Protein 7YCS (pdb70)

Secondary structure (DSSP, 8-state):
--EEEE-HHHHHHHHHHHHHHHHHH-HHHHHHHHHHHHHHHHHHHH-GGGPEE-TTTSTT-EEEEETTEEEEEEE-SSEEEEEEEEEGGG-----/--TT-------EEE--HHHHHHHHHHHHHTTSSSSHHHHHHHHHHHHHHHHGGGHHHHHHHHHHHHHTT---EE--HHHHHHHHHHTS----/--EEEE-HHHHHHHHHHHHHHHHHH-HHHHHHHHHHHHHHHHHHHH-GGGPEE-TTTSTT-EEEEETTEEEEEEE-SSEEEEEEEEEGGG-----/--EEE--HHHHHHHHHHHHHTTSSSSHHHHHHHHHHHHHHHHGGGHHHHHHHHHHHHHTT---EE--HHHHHHHHHHS--

Organism: NCBI:txid43658

Foldseek 3Di:
DFDFAEDPQQVVQLVVQLVVCCVPPNNVRSVVQVVQVVVVQVVQFVDVVQWDQPVVVPNQWTWDDTDQWIFIWHDDPRGIYTYHIGGCVPDDDDD/DDDDDDPDDVVVVVLVVCCVVVVDVDSVRVVVVVVVVVCVVCVVPVVVVVVVVVVCVVVVDDDDDDDVVVVVVVVVVVPD/DDPPDDDPDDDDDDDPDDVVVVVLVVCCVVVVDVDSVRVVVVVVVVVCVVCVVPPVVVVVVVVVCVVPVDDDDDDDPVVVVVVVCVVDHDDD/DFDFAEDPQQVVQLVVQLVVCCVVPNDVRSVVLVVQVVVVSVVQQVDVVQWDQPVVVPNQWTWDDDDQWIFIWHADPRGIYTYHIGGCVPDDDDD

Nearest PDB structures (foldseek):
  7ycu-assembly1_C-2  TM=1.010E+00  e=1.819E-18  Pseudoalteromonas rubra
  8c24-assembly1_B  TM=9.411E-01  e=1.719E-09  Mycobacterium tuberculosis H37Rv
  3kxe-assembly1_B  TM=9.481E-01  e=9.619E-09  Caulobacter vibrioides NA1000
  7r5a-assembly1_A-2  TM=9.345E-01  e=2.130E-08  Vibrio cholerae O1 biovar El Tor str. N16961
  6x0a-assembly17_Q  TM=8.835E-01  e=2.509E-06  Mesorhizobium opportunistum WSM2075

Sequence (362 aa):
ANTLVLKPRAEQDLERIFEYSYTEFGWQQAQQYISDLDQTFQTLAASTDLAINYDHVRPGLKAFPVGAHIVFFRATDTGIEVIRVLHQSMDYPRHRTMTVDTGEELRAFVEGLVESGDYKTNSEVIRDGLRLLQEKTAGSKLAALRQLIDEGEQSGEAVPWDRDSFLARMRQKGPVPRGSHMSSRTMTVDTGEELRAFVEGLVESGDYKTNSEVIRDGLRLLQEKTAGSKLAALRQLIDEGEQSGEAVPWDRDSFLARMRQKGPRGGANTLVLKPRAEQDLERIFEYSYTEFGWQQAQQYISDLDQTFQTLAASTDLAINYDHVRPGLKAFPVGAHIVFFRATDTGIEVIRVLHQSMDYPRH

Radius of gyration: 27.59 Å; Cα contacts (8 Å, |Δi|>4): 547; chains: 4; bounding box: 78×52×56 Å

Structure (mmCIF, N/CA/C/O backbone):
data_7YCS
#
_entry.id   7YCS
#
_cell.length_a   44.782
_cell.length_b   83.085
_cell.length_c   56.489
_cell.angle_alpha   90.000
_cell.angle_beta   91.660
_cell.angle_gamma   90.000
#
_symmetry.space_group_name_H-M   'P 1 21 1'
#
loop_
_entity.id
_entity.type
_entity.pdbx_description
1 polymer Toxin
2 polymer 'Antitoxin ParD'
3 water water
#
loop_
_atom_site.group_PDB
_atom_site.id
_atom_site.type_symbol
_atom_site.label_atom_id
_atom_site.label_alt_id
_atom_site.label_comp_id
_atom_site.label_asym_id
_atom_site.label_entity_id
_atom_site.label_seq_id
_atom_site.pdbx_PDB_ins_code
_atom_site.Cartn_x
_atom_site.Cartn_y
_atom_site.Cartn_z
_atom_site.occupancy
_atom_site.B_iso_or_equiv
_atom_site.auth_seq_id
_atom_site.auth_comp_id
_atom_site.auth_asym_id
_atom_site.auth_atom_id
_atom_site.pdbx_PDB_model_num
ATOM 1 N N . ALA A 1 4 ? 40.88900 40.85200 67.59400 1.000 41.00000 2 ALA A N 1
ATOM 2 C CA . ALA A 1 4 ? 39.71800 40.26400 66.95000 1.000 42.33000 2 ALA A CA 1
ATOM 3 C C . ALA A 1 4 ? 38.92900 41.32100 66.17800 1.000 43.16000 2 ALA A C 1
ATOM 4 O O . ALA A 1 4 ? 38.49100 42.32200 66.74800 1.000 37.90000 2 ALA A O 1
ATOM 6 N N . ASN A 1 5 ? 38.75700 41.08300 64.88000 1.000 37.63000 3 ASN A N 1
ATOM 7 C CA . ASN A 1 5 ? 38.04500 42.01500 64.01600 1.000 33.74000 3 ASN A CA 1
ATOM 8 C C . ASN A 1 5 ? 36.60400 42.18700 64.48600 1.000 33.68000 3 ASN A C 1
ATOM 9 O O . ASN A 1 5 ? 35.98700 41.26000 65.01800 1.000 34.57000 3 ASN A O 1
ATOM 14 N N . THR A 1 6 ? 36.05900 43.38400 64.28900 1.000 32.01000 4 THR A N 1
ATOM 15 C CA . THR A 1 6 ? 34.70200 43.65700 64.74400 1.000 28.54000 4 THR A CA 1
ATOM 16 C C . THR A 1 6 ? 33.69000 43.26300 63.67600 1.000 26.14000 4 THR A C 1
ATOM 17 O O . THR A 1 6 ? 33.98700 43.23700 62.47700 1.000 24.62000 4 THR A O 1
ATOM 21 N N . LEU A 1 7 ? 32.48500 42.94400 64.13700 1.000 24.49000 5 LEU A N 1
ATOM 22 C CA . LEU A 1 7 ? 31.43300 42.44300 63.26500 1.000 22.14000 5 LEU A CA 1
ATOM 23 C C . LEU A 1 7 ? 30.10000 42.88500 63.85600 1.000 21.31000 5 LEU A C 1
ATOM 24 O O . LEU A 1 7 ? 29.65600 42.35300 64.88100 1.000 20.95000 5 LEU A O 1
ATOM 29 N N . VAL A 1 8 ? 29.48200 43.87600 63.23100 1.000 20.00000 6 VAL A N 1
ATOM 30 C CA . VAL A 1 8 ? 28.20700 44.41500 63.67400 1.000 17.40000 6 VAL A CA 1
ATOM 31 C C . VAL A 1 8 ? 27.20000 44.27700 62.53900 1.000 18.56000 6 VAL A C 1
ATOM 32 O O . VAL A 1 8 ? 27.56600 44.21600 61.35900 1.000 18.99000 6 VAL A O 1
ATOM 36 N N . LEU A 1 9 ? 25.92600 44.21800 62.90600 1.000 17.41000 7 LEU A N 1
ATOM 37 C CA . LEU A 1 9 ? 24.82300 44.09500 61.95500 1.000 16.19000 7 LEU A CA 1
ATOM 38 C C . LEU A 1 9 ? 23.80100 45.19400 62.19100 1.000 17.79000 7 LEU A C 1
ATOM 39 O O . LEU A 1 9 ? 23.40800 45.44100 63.33500 1.000 17.35000 7 LEU A O 1
ATOM 44 N N . LYS A 1 10 ? 23.34900 45.82100 61.10500 1.000 15.76000 8 LYS A N 1
ATOM 45 C CA . LYS A 1 10 ? 22.15500 46.64900 61.16600 1.000 15.67000 8 LYS A CA 1
ATOM 46 C C . LYS A 1 10 ? 20.97200 45.81500 61.64200 1.000 15.68000 8 LYS A C 1
ATOM 47 O O . LYS A 1 10 ? 20.87600 44.63200 61.31800 1.000 17.03000 8 LYS A O 1
ATOM 53 N N . PRO A 1 11 ? 20.03600 46.41500 62.37600 1.000 16.30000 9 PRO A N 1
ATOM 54 C CA . PRO A 1 11 ? 18.83900 45.66700 62.79100 1.000 16.11000 9 PRO A CA 1
ATOM 55 C C . PRO A 1 11 ? 18.11200 44.97500 61.64200 1.000 16.71000 9 PRO A C 1
ATOM 56 O O . PRO A 1 11 ? 17.62900 43.85100 61.80700 1.000 16.91000 9 PRO A O 1
ATOM 60 N N . ARG A 1 12 ? 18.02000 45.61300 60.47300 1.000 16.10000 10 ARG A N 1
ATOM 61 C CA . ARG A 1 12 ? 17.31200 44.96400 59.37100 1.000 19.11000 10 ARG A CA 1
ATOM 62 C C . ARG A 1 12 ? 18.08600 43.76200 58.81900 1.000 16.29000 10 ARG A C 1
ATOM 63 O O . ARG A 1 12 ? 17.47400 42.81400 58.30800 1.000 14.87000 10 ARG A O 1
ATOM 71 N N . ALA A 1 13 ? 19.42100 43.78100 58.89500 1.000 16.16000 11 ALA A N 1
ATOM 72 C CA . ALA A 1 13 ? 20.20200 42.61500 58.47000 1.000 15.39000 11 ALA A CA 1
ATOM 73 C C . ALA A 1 13 ? 19.97600 41.44700 59.40900 1.000 15.19000 11 ALA A C 1
ATOM 74 O O . ALA A 1 13 ? 19.89100 40.28700 58.98400 1.000 15.41000 11 ALA A O 1
ATOM 76 N N . GLU A 1 14 ? 19.86400 41.73400 60.69500 1.000 13.57000 12 GLU A N 1
ATOM 77 C CA . GLU A 1 14 ? 19.55100 40.67000 61.63200 1.000 16.59000 12 GLU A CA 1
ATOM 78 C C . GLU A 1 14 ? 18.14300 40.13200 61.38300 1.000 17.22000 12 GLU A C 1
ATOM 79 O O . GLU A 1 14 ? 17.89600 38.92700 61.53300 1.000 17.39000 12 GLU A O 1
ATOM 85 N N . GLN A 1 15 ? 17.22500 40.99900 60.95100 1.000 15.84000 13 GLN A N 1
ATOM 86 C CA . GLN A 1 15 ? 15.88700 40.54700 60.58200 1.000 17.61000 13 GLN A CA 1
ATOM 87 C C . GLN A 1 15 ? 15.90600 39.74600 59.28300 1.000 16.53000 13 GLN A C 1
ATOM 88 O O . GLN A 1 15 ? 15.12500 38.79800 59.13100 1.000 17.43000 13 GLN A O 1
ATOM 94 N N . ASP A 1 16 ? 16.77400 40.12000 58.33600 1.000 15.32000 14 ASP A N 1
ATOM 95 C CA . ASP A 1 16 ? 16.99400 39.27900 57.15600 1.000 15.88000 14 ASP A CA 1
ATOM 96 C C . ASP A 1 16 ? 17.42100 37.87400 57.56600 1.000 14.90000 14 ASP A C 1
ATOM 97 O O . ASP A 1 16 ? 16.92600 36.87600 57.02500 1.000 13.49000 14 ASP A O 1
ATOM 102 N N . LEU A 1 17 ? 18.37000 37.77600 58.49900 1.000 14.14000 15 LEU A N 1
ATOM 103 C CA . LEU A 1 17 ? 18.82800 36.45600 58.91200 1.000 14.85000 15 LEU A CA 1
ATOM 104 C C . LEU A 1 17 ? 17.69300 35.65200 59.51700 1.000 15.60000 15 LEU A C 1
ATOM 105 O O . LEU A 1 17 ? 17.60100 34.43600 59.31100 1.000 15.65000 15 LEU A O 1
ATOM 110 N N . GLU A 1 18 ? 16.83100 36.30900 60.28900 1.000 13.88000 16 GLU A N 1
ATOM 111 C CA . GLU A 1 18 ? 15.70300 35.60100 60.87100 1.000 17.25000 16 GLU A CA 1
ATOM 112 C C . GLU A 1 18 ? 14.76500 35.08300 59.78900 1.000 17.19000 16 GLU A C 1
ATOM 113 O O . GLU A 1 18 ? 14.30500 33.93700 59.85100 1.000 15.78000 16 GLU A O 1
ATOM 119 N N . ARG A 1 19 ? 14.46700 35.91400 58.78300 1.000 15.53000 17 ARG A N 1
ATOM 120 C CA . ARG A 1 19 ? 13.63200 35.45100 57.67600 1.000 14.91000 17 ARG A CA 1
ATOM 121 C C . ARG A 1 19 ? 14.30100 34.33600 56.89000 1.000 13.19000 17 ARG A C 1
ATOM 122 O O . ARG A 1 19 ? 13.62700 33.41000 56.43000 1.000 14.50000 17 ARG A O 1
ATOM 130 N N . ILE A 1 20 ? 15.61800 34.42600 56.70200 1.000 13.19000 18 ILE A N 1
ATOM 131 C CA . ILE A 1 20 ? 16.32600 33.38700 55.96400 1.000 14.34000 18 ILE A CA 1
ATOM 132 C C . ILE A 1 20 ? 16.30200 32.09000 56.76000 1.000 18.62000 18 ILE A C 1
ATOM 133 O O . ILE A 1 20 ? 16.06800 31.00400 56.21800 1.000 16.52000 18 ILE A O 1
ATOM 138 N N . PHE A 1 21 ? 16.50300 32.19800 58.07000 1.000 14.66000 19 PHE A N 1
ATOM 139 C CA . PHE A 1 21 ? 16.43600 31.02700 58.92800 1.000 16.75000 19 PHE A CA 1
ATOM 140 C C . PHE A 1 21 ? 15.06300 30.38000 58.85100 1.000 17.40000 19 PHE A C 1
ATOM 141 O O . PHE A 1 21 ? 14.94800 29.16500 58.65900 1.000 19.35000 19 PHE A O 1
ATOM 149 N N . GLU A 1 22 ? 14.00400 31.18300 58.99000 1.000 17.66000 20 GLU A N 1
ATOM 150 C CA . GLU A 1 22 ? 12.66000 30.62300 59.01800 1.000 17.14000 20 GLU A CA 1
ATOM 151 C C . GLU A 1 22 ? 12.30700 29.99400 57.68300 1.000 20.88000 20 GLU A C 1
ATOM 152 O O . GLU A 1 22 ? 11.66100 28.94400 57.64500 1.000 19.86000 20 GLU A O 1
ATOM 158 N N . TYR A 1 23 ? 12.72800 30.61800 56.57800 1.000 17.13000 21 TYR A N 1
ATOM 159 C CA . TYR A 1 23 ? 12.44800 30.05400 55.26200 1.000 16.74000 21 TYR A CA 1
ATOM 160 C C . TYR A 1 23 ? 13.09500 28.68500 55.11700 1.000 20.44000 21 TYR A C 1
ATOM 161 O O . TYR A 1 23 ? 12.47600 27.73200 54.62300 1.000 21.32000 21 TYR A O 1
ATOM 170 N N . SER A 1 24 ? 14.35600 28.58300 55.52700 1.000 19.04000 22 SER A N 1
ATOM 171 C CA . SER A 1 24 ? 15.08500 27.32500 55.44300 1.000 23.70000 22 SER A CA 1
ATOM 172 C C . SER A 1 24 ? 14.51600 26.30600 56.41700 1.000 22.96000 22 SER A C 1
ATOM 173 O O . SER A 1 24 ? 14.42600 25.11300 56.10300 1.000 24.84000 22 SER A O 1
ATOM 176 N N . TYR A 1 25 ? 14.12100 26.76700 57.60200 1.000 19.38000 23 TYR A N 1
ATOM 177 C CA . TYR A 1 25 ? 13.55400 25.87600 58.60000 1.000 21.89000 23 TYR A CA 1
ATOM 178 C C . TYR A 1 25 ? 12.25600 25.25200 58.10000 1.000 26.23000 23 TYR A C 1
ATOM 179 O O . TYR A 1 25 ? 12.02700 24.04800 58.25900 1.000 26.10000 23 TYR A O 1
ATOM 188 N N . THR A 1 26 ? 11.38000 26.08400 57.55000 1.000 25.12000 24 THR A N 1
ATOM 189 C CA . THR A 1 26 ? 10.05000 25.61600 57.09700 1.000 25.66000 24 THR A CA 1
ATOM 190 C C . THR A 1 26 ? 10.18900 24.51200 56.04600 1.000 31.53000 24 THR A C 1
ATOM 191 O O . THR A 1 26 ? 9.40400 23.56800 56.09200 1.000 32.77000 24 THR A O 1
ATOM 195 N N . GLU A 1 27 ? 11.16900 24.62700 55.16400 1.000 30.14000 25 GLU A N 1
ATOM 196 C CA . GLU A 1 27 ? 11.31900 23.65600 54.05600 1.000 35.62000 25 GLU A CA 1
ATOM 197 C C . GLU A 1 27 ? 12.32300 22.53900 54.35300 1.000 38.53000 25 GLU A C 1
ATOM 198 O O . GLU A 1 27 ? 12.16900 21.46900 53.74500 1.000 37.32000 25 GLU A O 1
ATOM 204 N N . PHE A 1 28 ? 13.28800 22.74900 55.24800 1.000 29.45000 26 PHE A N 1
ATOM 205 C CA . PHE A 1 28 ? 14.35700 21.73300 55.42100 1.000 29.04000 26 PHE A CA 1
ATOM 206 C C . PHE A 1 28 ? 14.56800 21.30500 56.88100 1.000 31.35000 26 PHE A C 1
ATOM 207 O O . PHE A 1 28 ? 15.26100 20.31600 57.08100 1.000 31.72000 26 PHE A O 1
ATOM 215 N N . GLY A 1 29 ? 13.99900 22.03100 57.84100 1.000 25.72000 27 GLY A N 1
ATOM 216 C CA . GLY A 1 29 ? 14.17300 21.65200 59.23000 1.000 24.87000 27 GLY A CA 1
ATOM 217 C C . GLY A 1 29 ? 15.31300 22.36600 59.93200 1.000 25.30000 27 GLY A C 1
ATOM 218 O O . GLY A 1 29 ? 16.09600 23.11500 59.34100 1.000 23.07000 27 GLY A O 1
ATOM 219 N N . TRP A 1 30 ? 15.40900 22.10300 61.24200 1.000 24.14000 28 TRP A N 1
ATOM 220 C CA . TRP A 1 30 ? 16.33600 22.84700 62.09300 1.000 23.78000 28 TRP A CA 1
ATOM 221 C C . TRP A 1 30 ? 17.78400 22.70400 61.64800 1.000 24.27000 28 TRP A C 1
ATOM 222 O O . TRP A 1 30 ? 18.51800 23.69900 61.57800 1.000 25.33000 28 TRP A O 1
ATOM 233 N N . GLN A 1 31 ? 18.22700 21.47200 61.38900 1.000 24.07000 29 GLN A N 1
ATOM 234 C CA . GLN A 1 31 ? 19.64600 21.23000 61.14900 1.000 24.58000 29 GLN A CA 1
ATOM 235 C C . GLN A 1 31 ? 20.14400 21.99000 59.92700 1.000 24.21000 29 GLN A C 1
ATOM 236 O O . GLN A 1 31 ? 21.25000 22.53800 59.94100 1.000 24.57000 29 GLN A O 1
ATOM 242 N N . GLN A 1 32 ? 19.35200 22.01900 58.85600 1.000 22.93000 30 GLN A N 1
ATOM 243 C CA . GLN A 1 32 ? 19.76400 22.74800 57.66400 1.000 26.24000 30 GLN A CA 1
ATOM 244 C C . GLN A 1 32 ? 19.74300 24.25300 57.90400 1.000 24.38000 30 GLN A C 1
ATOM 245 O O . GLN A 1 32 ? 20.64000 24.97100 57.45200 1.000 24.17000 30 GLN A O 1
ATOM 251 N N . ALA A 1 33 ? 18.72600 24.75300 58.61100 1.000 22.02000 31 ALA A N 1
ATOM 252 C CA . ALA A 1 33 ? 18.66000 26.19000 58.86600 1.000 21.34000 31 ALA A CA 1
ATOM 253 C C . ALA A 1 33 ? 19.82500 26.64000 59.73900 1.000 22.71000 31 ALA A C 1
ATOM 254 O O . ALA A 1 33 ? 20.43200 27.68900 59.49900 1.000 22.14000 31 ALA A O 1
ATOM 256 N N . GLN A 1 34 ? 20.16200 25.85000 60.75700 1.000 21.13000 32 GLN A N 1
ATOM 257 C CA . GLN A 1 34 ? 21.29900 26.21600 61.59200 1.000 25.56000 32 GLN A CA 1
ATOM 258 C C . GLN A 1 34 ? 22.60000 26.15400 60.80700 1.000 26.11000 32 GLN A C 1
ATOM 259 O O . GLN A 1 34 ? 23.45800 27.03500 60.94500 1.000 24.80000 32 GLN A O 1
ATOM 265 N N . GLN A 1 35 ? 22.76600 25.11400 59.98600 1.000 24.56000 33 GLN A N 1
ATOM 266 C CA . GLN A 1 35 ? 23.93800 25.01800 59.12300 1.000 27.43000 33 GLN A CA 1
ATOM 267 C C . GLN A 1 35 ? 24.07400 26.24400 58.23800 1.000 24.73000 33 GLN A C 1
ATOM 268 O O . GLN A 1 35 ? 25.17400 26.79000 58.07000 1.000 24.26000 33 GLN A O 1
ATOM 274 N N . TYR A 1 36 ? 22.96400 26.68500 57.65200 1.000 24.79000 34 TYR A N 1
ATOM 275 C CA . TYR A 1 36 ? 23.03300 27.81100 56.73700 1.000 24.37000 34 TYR A CA 1
ATOM 276 C C . TYR A 1 36 ? 23.45800 29.07700 57.46900 1.000 24.14000 34 TYR A C 1
ATOM 277 O O . TYR A 1 36 ? 24.30300 29.83300 56.97600 1.000 24.96000 34 TYR A O 1
ATOM 286 N N . ILE A 1 37 ? 22.90100 29.31200 58.66000 1.000 21.50000 35 ILE A N 1
ATOM 287 C CA . ILE A 1 37 ? 23.34400 30.45600 59.44800 1.000 24.46000 35 ILE A CA 1
ATOM 288 C C . ILE A 1 37 ? 24.79900 30.28300 59.87100 1.000 23.99000 35 ILE A C 1
ATOM 289 O O . ILE A 1 37 ? 25.54000 31.26700 59.97200 1.000 21.89000 35 ILE A O 1
ATOM 294 N N . SER A 1 38 ? 25.24300 29.04500 60.10600 1.000 24.02000 36 SER A N 1
ATOM 295 C CA . SER A 1 38 ? 26.65600 28.82300 60.40500 1.000 25.33000 36 SER A CA 1
ATOM 296 C C . SER A 1 38 ? 27.54700 29.19700 59.22000 1.000 25.01000 36 SER A C 1
ATOM 297 O O . SER A 1 38 ? 28.59400 29.83000 59.40500 1.000 23.98000 36 SER A O 1
ATOM 300 N N . ASP A 1 39 ? 27.15800 28.80800 57.99700 1.000 25.11000 37 ASP A N 1
ATOM 301 C CA . ASP A 1 39 ? 27.89500 29.25200 56.81400 1.000 24.71000 37 ASP A CA 1
ATOM 302 C C . ASP A 1 39 ? 27.91500 30.76700 56.69800 1.000 22.72000 37 ASP A C 1
ATOM 303 O O . ASP A 1 39 ? 28.94700 31.35200 56.35500 1.000 20.18000 37 ASP A O 1
ATOM 308 N N . LEU A 1 40 ? 26.77400 31.41800 56.93400 1.000 23.12000 38 LEU A N 1
ATOM 309 C CA . LEU A 1 40 ? 26.74800 32.87500 56.92300 1.000 21.69000 38 LEU A CA 1
ATOM 310 C C . LEU A 1 40 ? 27.68800 33.44100 57.97700 1.000 20.62000 38 LEU A C 1
ATOM 311 O O . LEU A 1 40 ? 28.46700 34.36000 57.70600 1.000 22.14000 38 LEU A O 1
ATOM 316 N N . ASP A 1 41 ? 27.63900 32.88500 59.18600 1.000 18.81000 39 ASP A N 1
ATOM 317 C CA . ASP A 1 41 ? 28.50000 33.35600 60.26500 1.000 21.45000 39 ASP A CA 1
ATOM 318 C C . ASP A 1 41 ? 29.97700 33.16400 59.93400 1.000 21.69000 39 ASP A C 1
ATOM 319 O O . ASP A 1 41 ? 30.79600 34.04700 60.20000 1.000 21.02000 39 ASP A O 1
ATOM 324 N N . GLN A 1 42 ? 30.33800 32.01500 59.35500 1.000 22.13000 40 GLN A N 1
ATOM 325 C CA . GLN A 1 42 ? 31.73000 31.80200 58.97100 1.000 24.98000 40 GLN A CA 1
ATOM 326 C C . GLN A 1 42 ? 32.18600 32.80100 57.92000 1.000 24.29000 40 GLN A C 1
ATOM 327 O O . GLN A 1 42 ? 33.34100 33.23300 57.94000 1.000 22.65000 40 GLN A O 1
ATOM 333 N N . THR A 1 43 ? 31.30600 33.15700 56.98300 1.000 20.32000 41 THR A N 1
ATOM 334 C CA . THR A 1 43 ? 31.67700 34.13200 55.96300 1.000 20.53000 41 THR A CA 1
ATOM 335 C C . THR A 1 43 ? 31.80300 35.53000 56.56000 1.000 18.91000 41 THR A C 1
ATOM 336 O O . THR A 1 43 ? 32.73200 36.26900 56.21200 1.000 20.91000 41 THR A O 1
ATOM 340 N N . PHE A 1 44 ? 30.88900 35.90700 57.46800 1.000 19.67000 42 PHE A N 1
ATOM 341 C CA . PHE A 1 44 ? 31.04800 37.16000 58.20600 1.000 21.09000 42 PHE A CA 1
ATOM 342 C C . PHE A 1 44 ? 32.44600 37.27800 58.79900 1.000 21.89000 42 PHE A C 1
ATOM 343 O O . PHE A 1 44 ? 33.08900 38.32500 58.70300 1.000 20.57000 42 PHE A O 1
ATOM 351 N N . GLN A 1 45 ? 32.91100 36.22200 59.47400 1.000 21.23000 43 GLN A N 1
ATOM 352 C CA . GLN A 1 45 ? 34.21100 36.30400 60.13100 1.000 21.44000 43 GLN A CA 1
ATOM 353 C C . GLN A 1 45 ? 35.33800 36.41700 59.11400 1.000 23.16000 43 GLN A C 1
ATOM 354 O O . GLN A 1 45 ? 36.30600 37.15900 59.32500 1.000 26.59000 43 GLN A O 1
ATOM 360 N N . THR A 1 46 ? 35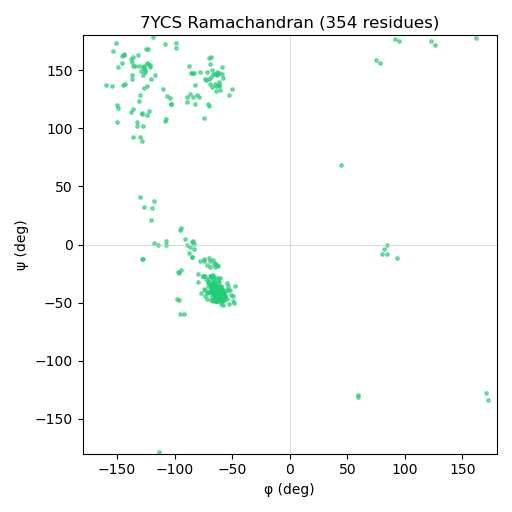.22800 35.69300 58.00300 1.000 21.36000 44 THR A N 1
ATOM 361 C CA . THR A 1 46 ? 36.23700 35.78800 56.95800 1.000 22.74000 44 THR A CA 1
ATOM 362 C C . THR A 1 46 ? 36.26200 37.19100 56.34500 1.000 21.81000 44 THR A C 1
ATOM 363 O O . THR A 1 46 ? 37.33500 37.74100 56.08000 1.000 22.23000 44 THR A O 1
ATOM 367 N N . LEU A 1 47 ? 35.09000 37.80200 56.14200 1.000 18.15000 45 LEU A N 1
ATOM 368 C CA . LEU A 1 47 ? 35.05800 39.16200 55.60100 1.000 18.39000 45 LEU A CA 1
ATOM 369 C C . LEU A 1 47 ? 35.62300 40.17300 56.59000 1.000 22.68000 45 LEU A C 1
ATOM 370 O O . LEU A 1 47 ? 36.22800 41.16700 56.18300 1.000 22.35000 45 LEU A O 1
ATOM 375 N N . ALA A 1 48 ? 35.41200 39.95700 57.89400 1.000 21.56000 46 ALA A N 1
ATOM 376 C CA . ALA A 1 48 ? 35.92800 40.90600 58.87500 1.000 25.55000 46 ALA A CA 1
ATOM 377 C C . ALA A 1 48 ? 37.44900 40.86500 58.96100 1.000 27.15000 46 ALA A C 1
ATOM 378 O O . ALA A 1 48 ? 38.06400 41.83500 59.42400 1.000 30.26000 46 ALA A O 1
ATOM 380 N N . ALA A 1 49 ? 38.06700 39.78500 58.49200 1.000 27.59000 47 ALA A N 1
ATOM 381 C CA . ALA A 1 49 ? 39.50600 39.60100 58.60300 1.000 28.56000 47 ALA A CA 1
ATOM 382 C C . ALA A 1 49 ? 40.26700 40.00100 57.34400 1.000 30.18000 47 ALA A C 1
ATOM 383 O O . ALA A 1 49 ? 41.46000 40.31700 57.42800 1.000 28.72000 47 ALA A O 1
ATOM 385 N N . SER A 1 50 ? 39.61500 40.00300 56.18000 1.000 26.98000 48 SER A N 1
ATOM 386 C CA . SER A 1 50 ? 40.31300 40.12700 54.89900 1.000 28.97000 48 SER A CA 1
ATOM 387 C C . SER A 1 50 ? 39.60100 41.16500 54.04300 1.000 26.43000 48 SER A C 1
ATOM 388 O O . SER A 1 50 ? 38.57400 40.85600 53.43000 1.000 27.50000 48 SER A O 1
ATOM 391 N N . THR A 1 51 ? 40.15900 42.37700 53.97900 1.000 24.70000 49 THR A N 1
ATOM 392 C CA . THR A 1 51 ? 39.56200 43.43100 53.16000 1.000 25.42000 49 THR A CA 1
ATOM 393 C C . THR A 1 51 ? 39.52900 43.07200 51.68000 1.000 26.09000 49 THR A C 1
ATOM 394 O O . THR A 1 51 ? 38.66100 43.56200 50.94500 1.000 24.62000 49 THR A O 1
ATOM 398 N N . ASP A 1 52 ? 40.47300 42.25100 51.21400 1.000 22.23000 50 ASP A N 1
ATOM 399 C CA . ASP A 1 52 ? 40.57700 42.02600 49.77700 1.000 22.80000 50 ASP A CA 1
ATOM 400 C C . ASP A 1 52 ? 39.46400 41.12600 49.24200 1.000 21.01000 50 ASP A C 1
ATOM 401 O O . ASP A 1 52 ? 39.26000 41.07600 48.02500 1.000 22.05000 50 ASP A O 1
ATOM 406 N N . LEU A 1 53 ? 38.72400 40.43200 50.10800 1.000 19.87000 51 LEU A N 1
ATOM 407 C CA . LEU A 1 53 ? 37.63200 39.59700 49.59900 1.000 20.42000 51 LEU A CA 1
ATOM 408 C C . LEU A 1 53 ? 36.43400 40.41600 49.12700 1.000 20.81000 51 LEU A C 1
ATOM 409 O O . LEU A 1 53 ? 35.67800 39.95900 48.26000 1.000 16.95000 51 LEU A O 1
ATOM 414 N N . ALA A 1 54 ? 36.24300 41.61000 49.68600 1.000 20.27000 52 ALA A N 1
ATOM 415 C CA . ALA A 1 54 ? 35.03500 42.38700 49.44400 1.000 17.66000 52 ALA A CA 1
ATOM 416 C C . ALA A 1 54 ? 34.91700 42.78300 47.97700 1.000 20.58000 52 ALA A C 1
ATOM 417 O O . ALA A 1 54 ? 35.86700 43.28800 47.37400 1.000 20.38000 52 ALA A O 1
ATOM 419 N N . ILE A 1 55 ? 33.74600 42.56300 47.40000 1.000 16.86000 53 ILE A N 1
ATOM 420 C CA . ILE A 1 55 ? 33.47500 43.02400 46.04400 1.000 15.83000 53 ILE A CA 1
ATOM 421 C C . ILE A 1 55 ? 32.97100 44.45800 46.10300 1.000 18.64000 53 ILE A C 1
ATOM 422 O O . ILE A 1 55 ? 32.03300 44.77100 46.84500 1.000 17.25000 53 ILE A O 1
ATOM 427 N N . ASN A 1 56 ? 33.58600 45.32600 45.30500 1.000 17.91000 54 ASN A N 1
ATOM 428 C CA . ASN A 1 56 ? 33.22400 46.73400 45.27500 1.000 18.80000 54 ASN A CA 1
ATOM 429 C C . ASN A 1 56 ? 31.85300 46.90700 44.63200 1.000 20.49000 54 ASN A C 1
ATOM 430 O O . ASN A 1 56 ? 31.65600 46.57500 43.45600 1.000 17.93000 54 ASN A O 1
ATOM 435 N N . TYR A 1 57 ? 30.91800 47.44900 45.39700 1.000 16.23000 55 TYR A N 1
ATOM 436 C CA . TYR A 1 57 ? 29.55700 47.70400 44.94900 1.000 17.86000 55 TYR A CA 1
ATOM 437 C C . TYR A 1 57 ? 29.25000 49.19600 44.99500 1.000 18.34000 55 TYR A C 1
ATOM 438 O O . TYR A 1 57 ? 28.13300 49.60700 45.31800 1.000 16.89000 55 TYR A O 1
ATOM 447 N N . ASP A 1 58 ? 30.25200 50.02100 44.64900 1.000 18.20000 56 ASP A N 1
ATOM 448 C CA . ASP A 1 58 ? 30.06000 51.46900 44.55100 1.000 19.49000 56 ASP A CA 1
ATOM 449 C C . ASP A 1 58 ? 28.91300 51.82200 43.62000 1.000 19.64000 56 ASP A C 1
ATOM 450 O O . ASP A 1 58 ? 28.25300 52.85600 43.80200 1.000 20.64000 56 ASP A O 1
ATOM 455 N N . HIS A 1 59 ? 28.70400 51.01200 42.57700 1.000 21.29000 57 HIS A N 1
ATOM 456 C CA . HIS A 1 59 ? 27.67300 51.29500 41.59000 1.000 23.38000 57 HIS A CA 1
ATOM 457 C C . HIS A 1 59 ? 26.27200 51.19400 42.16400 1.000 22.01000 57 HIS A C 1
ATOM 458 O O . HIS A 1 59 ? 25.32300 51.65200 41.52400 1.000 22.05000 57 HIS A O 1
ATOM 465 N N . VAL A 1 60 ? 26.12500 50.62000 43.35400 1.000 18.05000 58 VAL A N 1
ATOM 466 C CA . VAL A 1 60 ? 24.85000 50.62900 44.05800 1.000 19.48000 58 VAL A CA 1
ATOM 467 C C . VAL A 1 60 ? 24.85000 51.80100 45.03500 1.000 21.83000 58 VAL A C 1
ATOM 468 O O . VAL A 1 60 ? 24.00200 52.69900 44.94300 1.000 18.99000 58 VAL A O 1
ATOM 472 N N . ARG A 1 61 ? 25.80400 51.80100 45.97200 1.000 18.43000 59 ARG A N 1
ATOM 473 C CA . ARG A 1 61 ? 26.06800 52.92000 46.88600 1.000 20.46000 59 ARG A CA 1
ATOM 474 C C . ARG A 1 61 ? 27.57200 53.02500 47.11200 1.000 20.82000 59 ARG A C 1
ATOM 475 O O . ARG A 1 61 ? 28.23800 51.99600 47.29600 1.000 17.18000 59 ARG A O 1
ATOM 483 N N . PRO A 1 62 ? 28.12800 54.24200 47.11700 1.000 23.75000 60 PRO A N 1
ATOM 484 C CA . PRO A 1 62 ? 29.56500 54.41100 47.39100 1.000 22.43000 60 PRO A CA 1
ATOM 485 C C . PRO A 1 62 ? 29.97800 53.73500 48.69000 1.000 20.14000 60 PRO A C 1
ATOM 486 O O . PRO A 1 62 ? 29.36300 53.92800 49.74300 1.000 21.65000 60 PRO A O 1
ATOM 490 N N . GLY A 1 63 ? 31.02300 52.91400 48.59500 1.000 20.42000 61 GLY A N 1
ATOM 491 C CA . GLY A 1 63 ? 31.55400 52.19900 49.73100 1.000 18.81000 61 GLY A CA 1
ATOM 492 C C . GLY A 1 63 ? 30.85300 50.90300 50.05200 1.000 16.85000 61 GLY A C 1
ATOM 493 O O . GLY A 1 63 ? 31.33600 50.15500 50.91100 1.000 18.74000 61 GLY A O 1
ATOM 494 N N . LEU A 1 64 ? 29.73800 50.60600 49.39800 1.000 17.96000 62 LEU A N 1
ATOM 495 C CA . LEU A 1 64 ? 29.05200 49.35400 49.66200 1.000 17.41000 62 LEU A CA 1
ATOM 496 C C . LEU A 1 64 ? 29.87800 48.20000 49.10900 1.000 19.05000 62 LEU A C 1
ATOM 497 O O . LEU A 1 64 ? 30.51600 48.32500 48.05700 1.000 17.30000 62 LEU A O 1
ATOM 502 N N . LYS A 1 65 ? 29.88300 47.08800 49.84200 1.000 14.96000 63 LYS A N 1
ATOM 503 C CA . LYS A 1 65 ? 30.59300 45.87600 49.45900 1.000 16.84000 63 LYS A CA 1
ATOM 504 C C . LYS A 1 65 ? 29.60500 44.71800 49.41400 1.000 18.13000 63 LYS A C 1
ATOM 505 O O . LYS A 1 65 ? 28.56500 44.74400 50.07700 1.000 14.86000 63 LYS A O 1
ATOM 511 N N . ALA A 1 66 ? 29.94100 43.69500 48.63200 1.000 14.65000 64 ALA A N 1
ATOM 512 C CA . ALA A 1 66 ? 29.10600 42.50800 48.54200 1.000 16.84000 64 ALA A CA 1
ATOM 513 C C . ALA A 1 66 ? 29.98900 41.27500 48.60200 1.000 16.47000 64 ALA A C 1
ATOM 514 O O . ALA A 1 66 ? 31.16300 41.31400 48.22600 1.000 18.03000 64 ALA A O 1
ATOM 516 N N . PHE A 1 67 ? 29.40500 40.16900 49.08100 1.000 17.08000 65 PHE A N 1
ATOM 517 C CA . PHE A 1 67 ? 30.09200 38.89000 49.00500 1.000 15.12000 65 PHE A CA 1
ATOM 518 C C . PHE A 1 67 ? 29.06700 37.77000 49.00300 1.000 16.58000 65 PHE A C 1
ATOM 519 O O . PHE A 1 67 ? 28.10900 37.82000 49.78800 1.000 16.61000 65 PHE A O 1
ATOM 527 N N . PRO A 1 68 ? 29.21900 36.75900 48.15200 1.000 17.31000 66 PRO A N 1
ATOM 528 C CA . PRO A 1 68 ? 28.24400 35.67100 48.12000 1.000 14.22000 66 PRO A CA 1
ATOM 529 C C . PRO A 1 68 ? 28.49800 34.62100 49.18700 1.000 16.63000 66 PRO A C 1
ATOM 530 O O . PRO A 1 68 ? 29.62800 34.32800 49.58000 1.000 16.13000 66 PRO A O 1
ATOM 534 N N . VAL A 1 69 ? 27.39900 34.04700 49.64800 1.000 16.74000 67 VAL A N 1
ATOM 535 C CA . VAL A 1 69 ? 27.42600 32.84900 50.48300 1.000 16.75000 67 VAL A CA 1
ATOM 536 C C . VAL A 1 69 ? 26.15600 32.05300 50.21100 1.000 19.15000 67 VAL A C 1
ATOM 537 O O . VAL A 1 69 ? 25.04000 32.55700 50.38500 1.000 18.06000 67 VAL A O 1
ATOM 541 N N . GLY A 1 70 ? 26.31800 30.83000 49.70300 1.000 18.39000 68 GLY A N 1
ATOM 542 C CA . GLY A 1 70 ? 25.15700 30.05900 49.29400 1.000 19.50000 68 GLY A CA 1
ATOM 543 C C . GLY A 1 70 ? 24.37700 30.78800 48.22300 1.000 19.10000 68 GLY A C 1
ATOM 544 O O . GLY A 1 70 ? 24.93800 31.27500 47.23700 1.000 21.48000 68 GLY A O 1
ATOM 545 N N . ALA A 1 71 ? 23.06500 30.88400 48.41800 1.000 17.64000 69 ALA A N 1
ATOM 546 C CA . ALA A 1 71 ? 22.19600 31.56800 47.47600 1.000 19.66000 69 ALA A CA 1
ATOM 547 C C . ALA A 1 71 ? 21.95000 33.01800 47.87200 1.000 19.40000 69 ALA A C 1
ATOM 548 O O . ALA A 1 71 ? 21.04100 33.65400 47.32800 1.000 16.84000 69 ALA A O 1
ATOM 550 N N . HIS A 1 72 ? 22.74500 33.55000 48.79900 1.000 15.30000 70 HIS A N 1
ATOM 551 C CA . HIS A 1 72 ? 22.52400 34.87400 49.35900 1.000 13.54000 70 HIS A CA 1
ATOM 552 C C . HIS A 1 72 ? 23.76400 35.73200 49.15900 1.000 17.39000 70 HIS A C 1
ATOM 553 O O . HIS A 1 72 ? 24.83400 35.24800 48.76200 1.000 16.17000 70 HIS A O 1
ATOM 560 N N . ILE A 1 73 ? 23.59500 37.03000 49.40200 1.000 14.74000 71 ILE A N 1
ATOM 561 C CA . ILE A 1 73 ? 24.65800 38.01500 49.26000 1.000 13.11000 71 ILE A CA 1
ATOM 562 C C . ILE A 1 73 ? 24.70300 38.86200 50.52400 1.000 16.60000 71 ILE A C 1
ATOM 563 O O . ILE A 1 73 ? 23.69100 39.46500 50.90400 1.000 17.48000 71 ILE A O 1
ATOM 568 N N . VAL A 1 74 ? 25.86500 38.90800 51.16700 1.000 12.82000 72 VAL A N 1
ATOM 569 C CA . VAL A 1 74 ? 26.07800 39.82600 52.28200 1.000 12.37000 72 VAL A CA 1
ATOM 570 C C . VAL A 1 74 ? 26.44000 41.18200 51.70200 1.000 15.37000 72 VAL A C 1
ATOM 571 O O . VAL A 1 74 ? 27.43900 41.30100 50.99500 1.000 16.10000 72 VAL A O 1
ATOM 575 N N . PHE A 1 75 ? 25.64800 42.20500 52.01700 1.000 15.32000 73 PHE A N 1
ATOM 576 C CA . PHE A 1 75 ? 25.95700 43.58200 51.65700 1.000 13.90000 73 PHE A CA 1
ATOM 577 C C . PHE A 1 75 ? 26.45000 44.28400 52.91100 1.000 14.80000 73 PHE A C 1
ATOM 578 O O . PHE A 1 75 ? 25.78500 44.23300 53.94900 1.000 15.63000 73 PHE A O 1
ATOM 586 N N . PHE A 1 76 ? 27.63200 44.89300 52.83400 1.000 14.42000 74 PHE A N 1
ATOM 587 C CA . PHE A 1 76 ? 28.26400 45.39900 54.04600 1.000 14.65000 74 PHE A CA 1
ATOM 588 C C . PHE A 1 76 ? 29.13300 46.60300 53.72300 1.000 16.64000 74 PHE A C 1
ATOM 589 O O . PHE A 1 76 ? 29.34100 46.97200 52.56400 1.000 15.28000 74 PHE A O 1
ATOM 597 N N . ARG A 1 77 ? 29.64100 47.22300 54.77700 1.000 16.14000 75 ARG A N 1
ATOM 598 C CA . ARG A 1 77 ? 30.62200 48.28300 54.64200 1.000 16.41000 75 ARG A CA 1
ATOM 599 C C . ARG A 1 77 ? 31.83200 47.92200 55.48500 1.000 19.81000 75 ARG A C 1
ATOM 600 O O . ARG A 1 77 ? 31.70900 47.25300 56.51900 1.000 19.21000 75 ARG A O 1
ATOM 608 N N . ALA A 1 78 ? 32.99900 48.35700 55.02300 1.000 19.28000 76 ALA A N 1
ATOM 609 C CA . ALA A 1 78 ? 34.20800 48.26000 55.82100 1.000 18.32000 76 ALA A CA 1
ATOM 610 C C . ALA A 1 78 ? 34.16800 49.29600 56.93500 1.000 22.33000 76 ALA A C 1
ATOM 611 O O . ALA A 1 78 ? 33.67000 50.41200 56.74900 1.000 28.54000 76 ALA A O 1
ATOM 613 N N . THR A 1 79 ? 34.66900 48.91700 58.10100 1.000 24.56000 77 THR A N 1
ATOM 614 C CA . THR A 1 79 ? 34.92000 49.85900 59.18700 1.000 29.21000 77 THR A CA 1
ATOM 615 C C . THR A 1 79 ? 36.41100 49.84600 59.51000 1.000 31.54000 77 THR A C 1
ATOM 616 O O . THR A 1 79 ? 37.19000 49.08800 58.92400 1.000 31.00000 77 THR A O 1
ATOM 620 N N . ASP A 1 80 ? 36.80000 50.68400 60.47200 1.000 37.29000 78 ASP A N 1
ATOM 621 C CA . ASP A 1 80 ? 38.20200 50.73600 60.88600 1.000 40.46000 78 ASP A CA 1
ATOM 622 C C . ASP A 1 80 ? 38.68700 49.40200 61.44200 1.000 39.26000 78 ASP A C 1
ATOM 623 O O . ASP A 1 80 ? 39.86200 49.05400 61.27700 1.000 41.82000 78 ASP A O 1
ATOM 628 N N . THR A 1 81 ? 37.80600 48.63900 62.08800 1.000 33.83000 79 THR A N 1
ATOM 629 C CA . THR A 1 81 ? 38.20600 47.43000 62.79300 1.000 35.82000 79 THR A CA 1
ATOM 630 C C . THR A 1 81 ? 37.57300 46.15500 62.25200 1.000 31.96000 79 THR A C 1
ATOM 631 O O . THR A 1 81 ? 37.82700 45.07600 62.80000 1.000 28.38000 79 THR A O 1
ATOM 635 N N . GLY A 1 82 ? 36.75300 46.23900 61.20900 1.000 29.30000 80 GLY A N 1
ATOM 636 C CA . GLY A 1 82 ? 36.03400 45.06600 60.74900 1.000 24.96000 80 GLY A CA 1
ATOM 637 C C . GLY A 1 82 ? 35.01500 45.41200 59.68600 1.000 21.70000 80 GLY A C 1
ATOM 638 O O . GLY A 1 82 ? 35.32900 46.14700 58.74800 1.000 24.10000 80 GLY A O 1
ATOM 639 N N . ILE A 1 83 ? 33.79300 44.89300 59.81600 1.000 21.54000 81 ILE A N 1
ATOM 640 C CA . ILE A 1 83 ? 32.73400 45.17100 58.85600 1.000 19.93000 81 ILE A CA 1
ATOM 641 C C . ILE A 1 83 ? 31.43400 45.46800 59.59000 1.000 18.98000 81 ILE A C 1
ATOM 642 O O . ILE A 1 83 ? 31.26100 45.14700 60.76900 1.000 19.86000 81 ILE A O 1
ATOM 647 N N . GLU A 1 84 ? 30.52100 46.09800 58.85700 1.000 18.11000 82 GLU A N 1
ATOM 648 C CA . GLU A 1 84 ? 29.16500 46.40200 59.30600 1.000 16.21000 82 GLU A CA 1
ATOM 649 C C . GLU A 1 84 ? 28.21500 45.87600 58.24000 1.000 16.61000 82 GLU A C 1
ATOM 650 O O . GLU A 1 84 ? 28.22100 46.37500 57.11000 1.000 17.79000 82 GLU A O 1
ATOM 656 N N . VAL A 1 85 ? 27.42500 44.85900 58.58300 1.000 15.25000 83 VAL A N 1
ATOM 657 C CA . VAL A 1 85 ? 26.53900 44.19900 57.62700 1.000 14.55000 83 VAL A CA 1
ATOM 658 C C . VAL A 1 85 ? 25.24900 45.00000 57.53000 1.000 16.62000 83 VAL A C 1
ATOM 659 O O . VAL A 1 85 ? 24.60300 45.28600 58.54600 1.000 16.96000 83 VAL A O 1
ATOM 663 N N . ILE A 1 86 ? 24.86800 45.35300 56.30800 1.000 15.60000 84 ILE A N 1
ATOM 664 C CA . ILE A 1 86 ? 23.72200 46.22900 56.06700 1.000 15.45000 84 ILE A CA 1
ATOM 665 C C . ILE A 1 86 ? 22.46300 45.42300 55.76900 1.000 13.83000 84 ILE A C 1
ATOM 666 O O . ILE A 1 86 ? 21.39400 45.68100 56.32700 1.000 14.74000 84 ILE A O 1
ATOM 671 N N . ARG A 1 87 ? 22.58100 44.44300 54.87900 1.000 14.23000 85 ARG A N 1
ATOM 672 C CA . ARG A 1 87 ? 21.48900 43.57400 54.47200 1.000 12.54000 85 ARG A CA 1
ATOM 673 C C . ARG A 1 87 ? 22.09000 42.22900 54.11100 1.000 16.06000 85 ARG A C 1
ATOM 674 O O . ARG A 1 87 ? 23.25000 42.14500 53.69500 1.000 14.03000 85 ARG A O 1
ATOM 682 N N . VAL A 1 88 ? 21.29300 41.17700 54.26100 1.000 14.56000 86 VAL A N 1
ATOM 683 C CA . VAL A 1 88 ? 21.61100 39.88000 53.67000 1.000 15.29000 86 VAL A CA 1
ATOM 684 C C . VAL A 1 88 ? 20.43500 39.52100 52.78300 1.000 14.73000 86 VAL A C 1
ATOM 685 O O . VAL A 1 88 ? 19.31800 39.33700 53.28100 1.000 15.04000 86 VAL A O 1
ATOM 689 N N . LEU A 1 89 ? 20.66900 39.44800 51.47500 1.000 13.35000 87 LEU A N 1
ATOM 690 C CA . LEU A 1 89 ? 19.58400 39.36600 50.51200 1.000 14.38000 87 LEU A CA 1
ATOM 691 C C . LEU A 1 89 ? 19.79000 38.15300 49.62400 1.000 15.86000 87 LEU A C 1
ATOM 692 O O . LEU A 1 89 ? 20.92100 37.74100 49.37500 1.000 14.43000 87 LEU A O 1
ATOM 697 N N . HIS A 1 90 ? 18.68400 37.59400 49.14600 1.000 14.73000 88 HIS A N 1
ATOM 698 C CA . HIS A 1 90 ? 18.75900 36.50300 48.18200 1.000 14.38000 88 HIS A CA 1
ATOM 699 C C . HIS A 1 90 ? 19.42800 36.98800 46.89900 1.000 15.85000 88 HIS A C 1
ATOM 700 O O . HIS A 1 90 ? 19.27200 38.13900 46.49300 1.000 15.46000 88 HIS A O 1
ATOM 707 N N . GLN A 1 91 ? 20.18100 36.09700 46.24200 1.000 15.36000 89 GLN A N 1
ATOM 708 C CA . GLN A 1 91 ? 20.93100 36.54300 45.07000 1.000 17.51000 89 GLN A CA 1
ATOM 709 C C . GLN A 1 91 ? 20.01400 37.01400 43.94800 1.000 17.93000 89 GLN A C 1
ATOM 710 O O . GLN A 1 91 ? 20.46700 37.72900 43.05000 1.000 17.55000 89 GLN A O 1
ATOM 716 N N . SER A 1 92 ? 18.73200 36.64800 43.98000 1.000 16.87000 90 SER A N 1
ATOM 717 C CA . SER A 1 92 ? 17.79600 37.14600 42.97700 1.000 17.23000 90 SER A CA 1
ATOM 718 C C . SER A 1 92 ? 17.58400 38.65800 43.06000 1.000 17.58000 90 SER A C 1
ATOM 719 O O . SER A 1 92 ? 17.05200 39.25400 42.11500 1.000 19.74000 90 SER A O 1
ATOM 722 N N . MET A 1 93 ? 17.96500 39.28600 44.17000 1.000 18.51000 91 MET A N 1
ATOM 723 C CA . MET A 1 93 ? 17.89000 40.73400 44.34200 1.000 17.95000 91 MET A CA 1
ATOM 724 C C . MET A 1 93 ? 19.11600 41.47700 43.82300 1.000 20.00000 91 MET A C 1
ATOM 725 O O . MET A 1 93 ? 19.13800 42.71200 43.87900 1.000 20.83000 91 MET A O 1
ATOM 730 N N . ASP A 1 94 ? 20.12600 40.76900 43.32800 1.000 18.06000 92 ASP A N 1
ATOM 731 C CA . ASP A 1 94 ? 21.40800 41.37700 42.99300 1.000 15.78000 92 ASP A CA 1
ATOM 732 C C . ASP A 1 94 ? 21.29100 42.30600 41.78700 1.000 18.39000 92 ASP A C 1
ATOM 733 O O . ASP A 1 94 ? 20.38300 42.17600 40.96400 1.000 21.07000 92 ASP A O 1
ATOM 738 N N . TYR A 1 95 ? 22.20600 43.26300 41.71500 1.000 19.67000 93 TYR A N 1
ATOM 739 C CA . TYR A 1 95 ? 22.42100 44.07400 40.51400 1.000 20.25000 93 TYR A CA 1
ATOM 740 C C . TYR A 1 95 ? 23.92500 44.17500 40.32700 1.000 20.18000 93 TYR A C 1
ATOM 741 O O . TYR A 1 95 ? 24.57400 45.04800 40.92700 1.000 18.82000 93 TYR A O 1
ATOM 750 N N . PRO A 1 96 ? 24.53400 43.28500 39.55400 1.000 22.79000 94 PRO A N 1
ATOM 751 C CA . PRO A 1 96 ? 25.98200 43.36000 39.32100 1.000 25.26000 94 PRO A CA 1
ATOM 752 C C . PRO A 1 96 ? 26.35100 44.58700 38.49500 1.000 23.36000 94 PRO A C 1
ATOM 753 O O . PRO A 1 96 ? 25.50900 45.18600 37.83200 1.000 25.23000 94 PRO A O 1
ATOM 757 N N . ARG A 1 97 ? 27.63300 44.95900 38.55200 1.000 30.65000 95 ARG A N 1
ATOM 758 C CA . ARG A 1 97 ? 28.09400 46.13300 37.80800 1.000 35.67000 95 ARG A CA 1
ATOM 759 C C . ARG A 1 97 ? 27.97300 45.92600 36.30300 1.000 41.28000 95 ARG A C 1
ATOM 760 O O . ARG A 1 97 ? 28.31900 44.86800 35.77800 1.000 35.47000 95 ARG A O 1
ATOM 768 N N . HIS A 1 98 ? 27.51900 46.97600 35.61400 1.000 50.72000 96 HIS A N 1
ATOM 769 C CA . HIS A 1 98 ? 27.19100 46.95700 34.18400 1.000 61.16000 96 HIS A CA 1
ATOM 770 C C . HIS A 1 98 ? 28.35100 46.46900 33.30900 1.000 59.91000 96 HIS A C 1
ATOM 771 O O . HIS A 1 98 ? 29.42700 47.06700 33.28200 1.000 59.70000 96 HIS A O 1
ATOM 778 N N . ARG B 2 24 ? 11.19600 20.79500 43.98800 1.000 35.33000 4 ARG D N 1
ATOM 779 C CA . ARG B 2 24 ? 10.89300 21.72000 45.07400 1.000 29.03000 4 ARG D CA 1
ATOM 780 C C . ARG B 2 24 ? 9.60200 22.47100 44.79500 1.000 34.03000 4 ARG D C 1
ATOM 781 O O . ARG B 2 24 ? 9.58400 23.43900 44.02200 1.000 37.58000 4 ARG D O 1
ATOM 789 N N . THR B 2 25 ? 8.52200 22.02900 45.41700 1.000 25.60000 5 THR D N 1
ATOM 790 C CA . THR B 2 25 ? 7.23300 22.67300 45.24400 1.000 24.46000 5 THR D CA 1
ATOM 791 C C . THR B 2 25 ? 6.96800 23.60700 46.41500 1.000 25.42000 5 THR D C 1
ATOM 792 O O . THR B 2 25 ? 7.71500 23.65400 47.39600 1.000 26.14000 5 THR D O 1
ATOM 796 N N . MET B 2 26 ? 5.88500 24.36400 46.30900 1.000 21.69000 6 MET D N 1
ATOM 797 C CA . MET B 2 26 ? 5.41000 25.15100 47.43200 1.000 19.98000 6 MET D CA 1
ATOM 798 C C . MET B 2 26 ? 3.89900 25.01200 47.51800 1.000 24.08000 6 MET D C 1
ATOM 799 O O . MET B 2 26 ? 3.22000 24.83500 46.50100 1.000 20.87000 6 MET D O 1
ATOM 804 N N . THR B 2 27 ? 3.39200 25.02400 48.74600 1.000 19.59000 7 THR D N 1
ATOM 805 C CA . THR B 2 27 ? 1.96400 24.97200 49.01000 1.000 22.15000 7 THR D CA 1
ATOM 806 C C . THR B 2 27 ? 1.48000 26.36500 49.38000 1.000 22.94000 7 THR D C 1
ATOM 807 O O . THR B 2 27 ? 1.95500 26.94600 50.36000 1.000 22.64000 7 THR D O 1
ATOM 811 N N . VAL B 2 28 ? 0.53500 26.89500 48.60300 1.000 18.90000 8 VAL D N 1
ATOM 812 C CA . VAL B 2 28 ? 0.12700 28.28600 48.74300 1.000 19.57000 8 VAL D CA 1
ATOM 813 C C . VAL B 2 28 ? -1.38000 28.37100 48.92800 1.000 20.72000 8 VAL D C 1
ATOM 814 O O . VAL B 2 28 ? -2.13900 27.51200 48.46700 1.000 20.68000 8 VAL D O 1
ATOM 818 N N . ASP B 2 29 ? -1.80400 29.41900 49.62600 1.000 20.07000 9 ASP D N 1
ATOM 819 C CA . ASP B 2 29 ? -3.20900 29.74700 49.84500 1.000 20.33000 9 ASP D CA 1
ATOM 820 C C . ASP B 2 29 ? -3.51100 30.98300 49.00500 1.000 19.34000 9 ASP D C 1
ATOM 821 O O . ASP B 2 29 ? -3.08000 32.09000 49.34000 1.000 21.49000 9 ASP D O 1
ATOM 826 N N . THR B 2 30 ? -4.24400 30.79300 47.91300 1.000 17.06000 10 THR D N 1
ATOM 827 C CA . THR B 2 30 ? -4.54200 31.90200 47.02300 1.000 16.87000 10 THR D CA 1
ATOM 828 C C . THR B 2 30 ? -5.75700 32.70500 47.47000 1.000 17.92000 10 THR D C 1
ATOM 829 O O . THR B 2 30 ? -5.99500 33.78200 46.92000 1.000 18.35000 10 THR D O 1
ATOM 833 N N . GLY B 2 31 ? -6.51500 32.21600 48.44200 1.000 18.07000 11 GLY D N 1
ATOM 834 C CA . GLY B 2 31 ? -7.83100 32.74200 48.72100 1.000 17.91000 11 GLY D CA 1
ATOM 835 C C . GLY B 2 31 ? -8.84900 32.28900 47.68700 1.000 15.54000 11 GLY D C 1
ATOM 836 O O . GLY B 2 31 ? -8.52400 31.95500 46.54600 1.000 17.26000 11 GLY D O 1
ATOM 837 N N . GLU B 2 32 ? -10.12300 32.33500 48.07600 1.000 16.61000 12 GLU D N 1
ATOM 838 C CA . GLU B 2 32 ? -11.15600 31.72600 47.23700 1.000 18.19000 12 GLU D CA 1
ATOM 839 C C . GLU B 2 32 ? -11.28000 32.41400 45.87500 1.000 17.24000 12 GLU D C 1
ATOM 840 O O . GLU B 2 32 ? -11.46300 31.74100 44.85500 1.000 18.30000 12 GLU D O 1
ATOM 846 N N . GLU B 2 33 ? -11.21500 33.74900 45.82900 1.000 15.13000 13 GLU D N 1
ATOM 847 C CA . GLU B 2 33 ? -11.40600 34.43400 44.55200 1.000 17.70000 13 GLU D CA 1
ATOM 848 C C . GLU B 2 33 ? -10.36700 34.00000 43.52300 1.000 16.75000 13 GLU D C 1
ATOM 849 O O . GLU B 2 33 ? -10.71100 33.64600 42.39000 1.000 17.01000 13 GLU D O 1
ATOM 855 N N . LEU B 2 34 ? -9.08500 34.05400 43.89000 1.000 14.43000 14 LEU D N 1
ATOM 856 C CA . LEU B 2 34 ? -8.03800 33.68300 42.94000 1.000 14.82000 14 LEU D CA 1
ATOM 857 C C . LEU B 2 34 ? -7.95500 32.16800 42.75100 1.000 16.49000 14 LEU D C 1
ATOM 858 O O . LEU B 2 34 ? -7.53300 31.69800 41.68600 1.000 15.32000 14 LEU D O 1
ATOM 863 N N . ARG B 2 35 ? -8.35000 31.38100 43.75500 1.000 13.30000 15 ARG D N 1
ATOM 864 C CA . ARG B 2 35 ? -8.36600 29.93300 43.55700 1.000 16.76000 15 ARG D CA 1
ATOM 865 C C . ARG B 2 35 ? -9.32600 29.55900 42.44200 1.000 18.10000 15 ARG D C 1
ATOM 866 O O . ARG B 2 35 ? -9.00900 28.73200 41.57900 1.000 17.35000 15 ARG D O 1
ATOM 874 N N . ALA B 2 36 ? -10.52300 30.14500 42.46700 1.000 17.57000 16 ALA D N 1
ATOM 875 C CA . ALA B 2 36 ? -11.51200 29.84700 41.44200 1.000 18.16000 16 ALA D CA 1
ATOM 876 C C . ALA B 2 36 ? -11.05000 30.33300 40.08400 1.000 18.86000 16 ALA D C 1
ATOM 877 O O . ALA B 2 36 ? -11.34500 29.69200 39.06400 1.000 16.34000 16 ALA D O 1
ATOM 879 N N . PHE B 2 37 ? -10.38100 31.49000 40.05500 1.000 16.61000 17 PHE D N 1
ATOM 880 C CA . PHE B 2 37 ? -9.77500 32.00300 38.83100 1.000 15.21000 17 PHE D CA 1
ATOM 881 C C . PHE B 2 37 ? -8.81200 30.98000 38.24300 1.000 15.77000 17 PHE D C 1
ATOM 882 O O . PHE B 2 37 ? -8.86700 30.67300 37.04700 1.000 15.32000 17 PHE D O 1
ATOM 890 N N . VAL B 2 38 ? -7.97300 30.38600 39.08900 1.000 15.22000 18 VAL D N 1
ATOM 891 C CA . VAL B 2 38 ? -7.02000 29.38400 38.61800 1.000 16.20000 18 VAL D CA 1
ATOM 892 C C . VAL B 2 38 ? -7.75600 28.14100 38.13200 1.000 15.28000 18 VAL D C 1
ATOM 893 O O . VAL B 2 38 ? -7.45400 27.60000 37.06000 1.000 15.67000 18 VAL D O 1
ATOM 897 N N . GLU B 2 39 ? -8.71100 27.65000 38.92300 1.000 15.24000 19 GLU D N 1
ATOM 898 C CA . GLU B 2 39 ? -9.46400 26.46300 38.51600 1.000 16.69000 19 GLU D CA 1
ATOM 899 C C . GLU B 2 39 ? -10.09200 26.64100 37.13900 1.000 14.49000 19 GLU D C 1
ATOM 900 O O . GLU B 2 39 ? -10.00100 25.75300 36.27900 1.000 14.23000 19 GLU D O 1
ATOM 906 N N . GLY B 2 40 ? -10.74600 27.78200 36.91000 1.000 14.41000 20 GLY D N 1
ATOM 907 C CA . GLY B 2 40 ? -11.40500 27.98800 35.63000 1.000 14.51000 20 GLY D CA 1
ATOM 908 C C . GLY B 2 40 ? -10.45200 27.90500 34.45000 1.000 17.65000 20 GLY D C 1
ATOM 909 O O . GLY B 2 40 ? -10.79100 27.35000 33.40200 1.000 17.74000 20 GLY D O 1
ATOM 910 N N . LEU B 2 41 ? -9.25500 28.46700 34.59800 1.000 14.94000 21 LEU D N 1
ATOM 911 C CA . LEU B 2 41 ? -8.28500 28.42800 33.50500 1.000 15.54000 21 LEU D CA 1
ATOM 912 C C . LEU B 2 41 ? -7.78100 27.01500 33.24400 1.000 18.17000 21 LEU D C 1
ATOM 913 O O . LEU B 2 41 ? -7.50100 26.65800 32.09300 1.000 19.11000 21 LEU D O 1
ATOM 918 N N . VAL B 2 42 ? -7.64400 26.20400 34.28700 1.000 13.68000 22 VAL D N 1
ATOM 919 C CA . VAL B 2 42 ? -7.22500 24.81700 34.09600 1.000 14.92000 22 VAL D CA 1
ATOM 920 C C . VAL B 2 42 ? -8.35200 24.00600 33.45600 1.000 16.68000 22 VAL D C 1
ATOM 921 O O . VAL B 2 42 ? -8.13500 23.26300 32.49100 1.000 16.15000 22 VAL D O 1
ATOM 925 N N . GLU B 2 43 ? -9.57500 24.14000 33.97200 1.000 14.08000 23 GLU D N 1
ATOM 926 C CA . GLU B 2 43 ? -10.67000 23.31200 33.46100 1.000 16.65000 23 GLU D CA 1
ATOM 927 C C . GLU B 2 43 ? -11.04900 23.67800 32.03400 1.000 16.23000 23 GLU D C 1
ATOM 928 O O . GLU B 2 43 ? -11.52200 22.81400 31.28000 1.000 15.67000 23 GLU D O 1
ATOM 934 N N . SER B 2 44 ? -10.82300 24.92800 31.62900 1.000 13.72000 24 SER D N 1
ATOM 935 C CA . SER B 2 44 ? -11.07400 25.29800 30.24200 1.000 14.31000 24 SER D CA 1
ATOM 936 C C . SER B 2 44 ? -10.08900 24.66500 29.27400 1.000 17.00000 24 SER D C 1
ATOM 937 O O . SER B 2 44 ? -10.32500 24.72000 28.06100 1.000 17.67000 24 SER D O 1
ATOM 940 N N . GLY B 2 45 ? -8.98500 24.10800 29.77200 1.000 16.35000 25 GLY D N 1
ATOM 941 C CA . GLY B 2 45 ? -7.92200 23.60400 28.92000 1.000 20.82000 25 GLY D CA 1
ATOM 942 C C . GLY B 2 45 ? -6.91900 24.64400 28.46100 1.000 24.34000 25 GLY D C 1
ATOM 943 O O . GLY B 2 45 ? -5.97200 24.29400 27.74200 1.000 22.95000 25 GLY D O 1
ATOM 944 N N . ASP B 2 46 ? -7.08700 25.91100 28.85300 1.000 19.22000 26 ASP D N 1
ATOM 945 C CA . ASP B 2 46 ? -6.14500 26.94500 28.43700 1.000 23.59000 26 ASP D CA 1
ATOM 946 C C . ASP B 2 46 ? -4.77000 26.72400 29.06400 1.000 24.45000 26 ASP D C 1
ATOM 947 O O . ASP B 2 46 ? -3.74800 27.04400 28.45300 1.000 22.34000 26 ASP D O 1
ATOM 952 N N . TYR B 2 47 ? -4.73300 26.17600 30.27700 1.000 20.72000 27 TYR D N 1
ATOM 953 C CA . TYR B 2 47 ? -3.51100 25.84200 30.99300 1.000 16.84000 27 TYR D CA 1
ATOM 954 C C . TYR B 2 47 ? -3.60700 24.38900 31.42000 1.000 19.77000 27 TYR D C 1
ATOM 955 O O . TYR B 2 47 ? -4.69400 23.91200 31.74800 1.000 20.24000 27 TYR D O 1
ATOM 964 N N . LYS B 2 48 ? -2.46400 23.69600 31.43900 1.000 19.70000 28 LYS D N 1
ATOM 965 C CA . LYS B 2 48 ? -2.46100 22.27600 31.78100 1.000 20.61000 28 LYS D CA 1
ATOM 966 C C . LYS B 2 48 ? -2.69000 22.02600 33.26600 1.000 21.03000 28 LYS D C 1
ATOM 967 O O . LYS B 2 48 ? -3.37900 21.06300 33.63100 1.000 20.92000 28 LYS D O 1
ATOM 973 N N . THR B 2 49 ? -2.10800 22.85800 34.13200 1.000 18.57000 29 THR D N 1
ATOM 974 C CA . THR B 2 49 ? -2.10300 22.59800 35.56500 1.000 19.19000 29 THR D CA 1
ATOM 975 C C . THR B 2 49 ? -2.24100 23.90900 36.31800 1.000 15.75000 29 THR D C 1
ATOM 976 O O . THR B 2 49 ? -1.97900 24.99300 35.78100 1.000 15.30000 29 THR D O 1
ATOM 980 N N . ASN B 2 50 ? -2.58200 23.78200 37.59800 1.000 13.37000 30 ASN D N 1
ATOM 981 C CA . ASN B 2 50 ? -2.47100 24.91200 38.51400 1.000 17.33000 30 ASN D CA 1
ATOM 982 C C . ASN B 2 50 ? -1.09500 25.56100 38.39700 1.000 17.53000 30 ASN D C 1
ATOM 983 O O . ASN B 2 50 ? -0.97000 26.78600 38.35600 1.000 15.59000 30 ASN D O 1
ATOM 988 N N . SER B 2 51 ? -0.05300 24.74200 38.34300 1.000 17.59000 31 SER D N 1
ATOM 989 C CA . SER B 2 51 ? 1.33300 25.27500 38.30800 1.000 15.63000 31 SER D CA 1
ATOM 990 C C . SER B 2 51 ? 1.54700 26.20800 37.10300 1.000 15.95000 31 SER D C 1
ATOM 991 O O . SER B 2 51 ? 2.19700 27.23100 37.25400 1.000 16.23000 31 SER D O 1
ATOM 994 N N . GLU B 2 52 ? 1.01300 25.82900 35.94900 1.000 14.44000 32 GLU D N 1
ATOM 995 C CA . GLU B 2 52 ? 1.25000 26.65600 34.74100 1.000 18.77000 32 GLU D CA 1
ATOM 996 C C . GLU B 2 52 ? 0.62200 28.04400 34.94300 1.000 17.01000 32 GLU D C 1
ATOM 997 O O . GLU B 2 52 ? 1.19800 29.03000 34.51000 1.000 16.96000 32 GLU D O 1
ATOM 1003 N N . VAL B 2 53 ? -0.54500 28.07400 35.57600 1.000 15.01000 33 VAL D N 1
ATOM 1004 C CA . VAL B 2 53 ? -1.23600 29.37200 35.80000 1.000 14.42000 33 VAL D CA 1
ATOM 1005 C C . VAL B 2 53 ? -0.37700 30.18800 36.76800 1.000 16.35000 33 VAL D C 1
ATOM 1006 O O . VAL B 2 53 ? -0.11100 31.34500 36.50300 1.000 14.97000 33 VAL D O 1
ATOM 1010 N N . ILE B 2 54 ? 0.01500 29.54100 37.85800 1.000 14.81000 34 ILE D N 1
ATOM 1011 C CA . ILE B 2 54 ? 0.84100 30.24200 38.83600 1.000 15.49000 34 ILE D CA 1
ATOM 1012 C C . ILE B 2 54 ? 2.10400 30.79700 38.19100 1.000 17.01000 34 ILE D C 1
ATOM 1013 O O . ILE B 2 54 ? 2.50300 31.93800 38.46500 1.000 16.34000 34 ILE D O 1
ATOM 1018 N N . ARG B 2 55 ? 2.77500 29.99300 37.35200 1.000 16.70000 35 ARG D N 1
ATOM 1019 C CA . ARG B 2 55 ? 4.02600 30.45100 36.74700 1.000 16.04000 35 ARG D CA 1
ATOM 1020 C C . ARG B 2 55 ? 3.79400 31.63800 35.82300 1.000 15.48000 35 ARG D C 1
ATOM 1021 O O . ARG B 2 55 ? 4.62200 32.55100 35.75800 1.000 15.34000 35 ARG D O 1
ATOM 1029 N N . ASP B 2 56 ? 2.66700 31.64800 35.11000 1.000 16.35000 36 ASP D N 1
ATOM 1030 C CA . ASP B 2 56 ? 2.34100 32.78900 34.25900 1.000 16.47000 36 ASP D CA 1
ATOM 1031 C C . ASP B 2 56 ? 2.18200 34.05100 35.10000 1.000 19.01000 36 ASP D C 1
ATOM 1032 O O . ASP B 2 56 ? 2.70800 35.11500 34.75800 1.000 17.18000 36 ASP D O 1
ATOM 1037 N N . GLY B 2 57 ? 1.49200 33.93900 36.23300 1.000 17.22000 37 GLY D N 1
ATOM 1038 C CA . GLY B 2 57 ? 1.36600 35.08700 37.11800 1.000 13.95000 37 GLY D CA 1
ATOM 1039 C C . GLY B 2 57 ? 2.71100 35.55500 37.63700 1.000 15.87000 37 GLY D C 1
ATOM 1040 O O . GLY B 2 57 ? 2.98900 36.75700 37.67700 1.000 14.78000 37 GLY D O 1
ATOM 1041 N N . LEU B 2 58 ? 3.57500 34.61100 38.02900 1.000 16.35000 38 LEU D N 1
ATOM 1042 C CA . LEU B 2 58 ? 4.87100 34.99800 38.57300 1.000 15.62000 38 LEU D CA 1
ATOM 1043 C C . LEU B 2 58 ? 5.74100 35.65000 37.50500 1.000 15.61000 38 LEU D C 1
ATOM 1044 O O . LEU B 2 58 ? 6.48900 36.58800 37.79900 1.000 15.38000 38 LEU D O 1
ATOM 1049 N N . ARG B 2 59 ? 5.64900 35.17100 36.25700 1.000 14.31000 39 ARG D N 1
ATOM 1050 C CA . ARG B 2 59 ? 6.38200 35.82300 35.17400 1.000 15.65000 39 ARG D CA 1
ATOM 1051 C C . ARG B 2 59 ? 5.94300 37.26600 34.99900 1.000 15.68000 39 ARG D C 1
ATOM 1052 O O . ARG B 2 59 ? 6.77200 38.14300 34.72200 1.000 19.24000 39 ARG D O 1
ATOM 1060 N N . LEU B 2 60 ? 4.64700 37.53800 35.14600 1.000 14.15000 40 LEU D N 1
ATOM 1061 C CA . LEU B 2 60 ? 4.18600 38.91700 35.04900 1.000 16.11000 40 LEU D CA 1
ATOM 1062 C C . LEU B 2 60 ? 4.72700 39.75000 36.20200 1.000 18.34000 40 LEU D C 1
ATOM 1063 O O . LEU B 2 60 ? 5.11200 40.91200 36.01900 1.000 19.66000 40 LEU D O 1
ATOM 1068 N N . LEU B 2 61 ? 4.76600 39.17300 37.39600 1.000 15.42000 41 LEU D N 1
ATOM 1069 C CA . LEU B 2 61 ? 5.27400 39.91700 38.53900 1.000 14.73000 41 LEU D CA 1
ATOM 1070 C C . LEU B 2 61 ? 6.76900 40.17500 38.38900 1.000 17.67000 41 LEU D C 1
ATOM 1071 O O . LEU B 2 61 ? 7.26300 41.25700 38.71700 1.000 18.82000 41 LEU D O 1
ATOM 1076 N N . GLN B 2 62 ? 7.50300 39.19000 37.88200 1.000 18.02000 42 GLN D N 1
ATOM 1077 C CA . GLN B 2 62 ? 8.93000 39.37300 37.64900 1.000 17.61000 42 GLN D CA 1
ATOM 1078 C C . GLN B 2 62 ? 9.17900 40.42100 36.56900 1.000 20.63000 42 GLN D C 1
ATOM 1079 O O . GLN B 2 62 ? 10.05400 41.28400 36.72000 1.000 21.43000 42 GLN D O 1
ATOM 1085 N N . GLU B 2 63 ? 8.37200 40.41900 35.52000 1.000 19.46000 43 GLU D N 1
ATOM 1086 C CA . GLU B 2 63 ? 8.56900 41.38900 34.40700 1.000 22.61000 43 GLU D CA 1
ATOM 1087 C C . GLU B 2 63 ? 8.31100 42.81800 34.89200 1.000 22.23000 43 GLU D C 1
ATOM 1088 O O . GLU B 2 63 ? 8.97800 43.72600 34.41700 1.000 24.95000 43 GLU D O 1
ATOM 1094 N N . LYS B 2 64 ? 7.34900 42.98200 35.78500 1.000 21.21000 44 LYS D N 1
ATOM 1095 C CA . LYS B 2 64 ? 6.95200 44.32600 36.26100 1.000 27.63000 44 LYS D CA 1
ATOM 1096 C C . LYS B 2 64 ? 8.15300 45.01100 36.90100 1.000 24.00000 44 LYS D C 1
ATOM 1097 O O . LYS B 2 64 ? 8.27100 46.22000 36.76900 1.000 30.37000 44 LYS D O 1
ATOM 1103 N N . THR B 2 65 ? 8.99300 44.23900 37.57600 1.000 22.59000 45 THR D N 1
ATOM 1104 C CA . THR B 2 65 ? 10.11200 44.84800 38.28300 1.000 21.73000 45 THR D CA 1
ATOM 1105 C C . THR B 2 65 ? 11.45800 44.59900 37.62200 1.000 24.53000 45 THR D C 1
ATOM 1106 O O . THR B 2 65 ? 12.47200 45.08900 38.12600 1.000 26.58000 45 THR D O 1
ATOM 1110 N N . ALA B 2 66 ? 11.49200 43.86800 36.50300 1.000 24.96000 46 ALA D N 1
ATOM 1111 C CA . ALA B 2 66 ? 12.75600 43.46300 35.88900 1.000 26.03000 46 ALA D CA 1
ATOM 1112 C C . ALA B 2 66 ? 13.60600 44.65700 35.47200 1.000 31.36000 46 ALA D C 1
ATOM 1113 O O . ALA B 2 66 ? 14.84000 44.55700 35.44000 1.000 29.73000 46 ALA D O 1
ATOM 1115 N N . GLY B 2 67 ? 12.97000 45.77900 35.13800 1.000 27.93000 47 GLY D N 1
ATOM 1116 C CA . GLY B 2 67 ? 13.67700 46.94000 34.63700 1.000 33.16000 47 GLY D CA 1
ATOM 1117 C C . GLY B 2 67 ? 14.19700 47.89500 35.68500 1.000 34.77000 47 GLY D C 1
ATOM 1118 O O . GLY B 2 67 ? 14.92400 48.83300 35.34500 1.000 34.06000 47 GLY D O 1
ATOM 1119 N N . SER B 2 68 ? 13.85700 47.68800 36.95600 1.000 24.48000 48 SER D N 1
ATOM 1120 C CA . SER B 2 68 ? 14.27200 48.60800 38.00800 1.000 25.70000 48 SER D CA 1
ATOM 1121 C C . SER B 2 68 ? 14.90400 47.85400 39.16800 1.000 21.81000 48 SER D C 1
ATOM 1122 O O . SER B 2 68 ? 14.69500 48.18500 40.33900 1.000 20.38000 48 SER D O 1
ATOM 1125 N N . LYS B 2 69 ? 15.72100 46.84700 38.84900 1.000 21.28000 49 LYS D N 1
ATOM 1126 C CA . LYS B 2 69 ? 16.38700 46.07100 39.88800 1.000 21.52000 49 LYS D CA 1
ATOM 1127 C C . LYS B 2 69 ? 17.37400 46.92000 40.67600 1.000 20.12000 49 LYS D C 1
ATOM 1128 O O . LYS B 2 69 ? 17.54700 46.71400 41.88500 1.000 18.67000 49 LYS D O 1
ATOM 1134 N N . LEU B 2 70 ? 18.05100 47.86200 40.01000 1.000 19.17000 50 LEU D N 1
ATOM 1135 C CA . LEU B 2 70 ? 19.00900 48.71000 40.71500 1.000 20.26000 50 LEU D CA 1
ATOM 1136 C C . LEU B 2 70 ? 18.30200 49.60200 41.72600 1.000 18.41000 50 LEU D C 1
ATOM 1137 O O . LEU B 2 70 ? 18.75000 49.73000 42.87100 1.000 17.44000 50 LEU D O 1
ATOM 1142 N N . ALA B 2 71 ? 17.18100 50.21500 41.32900 1.000 15.55000 51 ALA D N 1
ATOM 1143 C CA . ALA B 2 71 ? 16.44900 51.05500 42.27900 1.000 18.43000 51 ALA D CA 1
ATOM 1144 C C . ALA B 2 71 ? 15.91200 50.22400 43.43600 1.000 18.07000 51 ALA D C 1
ATOM 1145 O O . ALA B 2 71 ? 15.93600 50.66300 44.59600 1.000 16.45000 51 ALA D O 1
ATOM 1147 N N . ALA B 2 72 ? 15.43600 49.01400 43.13900 1.000 17.17000 52 ALA D N 1
ATOM 1148 C CA . ALA B 2 72 ? 14.91100 48.14600 44.18700 1.000 17.59000 52 ALA D CA 1
ATOM 1149 C C . ALA B 2 72 ? 16.00300 47.75600 45.17600 1.000 17.34000 52 ALA D C 1
ATOM 1150 O O . ALA B 2 72 ? 15.77600 47.74900 46.39500 1.000 17.31000 52 ALA D O 1
ATOM 1152 N N . LEU B 2 73 ? 17.20300 47.44200 44.67000 1.000 15.30000 53 LEU D N 1
ATOM 1153 C CA . LEU B 2 73 ? 18.30900 47.07800 45.55300 1.000 16.83000 53 LEU D CA 1
ATOM 1154 C C . LEU B 2 73 ? 18.74000 48.27700 46.38300 1.000 17.48000 53 LEU D C 1
ATOM 1155 O O . LEU B 2 73 ? 18.92700 48.17600 47.60100 1.000 14.51000 53 LEU D O 1
ATOM 1160 N N . ARG B 2 74 ? 18.87300 49.43700 45.73600 1.000 16.12000 54 ARG D N 1
ATOM 1161 C CA . ARG B 2 74 ? 19.17300 50.65700 46.47300 1.000 14.06000 54 ARG D CA 1
ATOM 1162 C C . ARG B 2 74 ? 18.17200 50.88200 47.59500 1.000 15.87000 54 ARG D C 1
ATOM 1163 O O . ARG B 2 74 ? 18.54800 51.28900 48.69900 1.000 17.85000 54 ARG D O 1
ATOM 1171 N N . GLN B 2 75 ? 16.90000 50.59100 47.34500 1.000 16.40000 55 GLN D N 1
ATOM 1172 C CA . GLN B 2 75 ? 15.90100 50.83200 48.37700 1.000 17.65000 55 GLN D CA 1
ATOM 1173 C C . GLN B 2 75 ? 16.08800 49.85800 49.53000 1.000 17.33000 55 GLN D C 1
ATOM 1174 O O . GLN B 2 75 ? 15.99000 50.24300 50.70100 1.000 17.01000 55 GLN D O 1
ATOM 1180 N N . LEU B 2 76 ? 16.39200 48.59200 49.21800 1.000 15.76000 56 LEU D N 1
ATOM 1181 C CA . LEU B 2 76 ? 16.63100 47.60900 50.27400 1.000 15.30000 56 LEU D CA 1
ATOM 1182 C C . LEU B 2 76 ? 17.85800 47.97500 51.10100 1.000 15.26000 56 LEU D C 1
ATOM 1183 O O . LEU B 2 76 ? 17.85100 47.84800 52.33300 1.000 14.51000 56 LEU D O 1
ATOM 1188 N N . ILE B 2 77 ? 18.93000 48.41000 50.43500 1.000 15.15000 57 ILE D N 1
ATOM 1189 C CA . ILE B 2 77 ? 20.13100 48.84300 51.14300 1.000 13.68000 57 ILE D CA 1
ATOM 1190 C C . ILE B 2 77 ? 19.83400 50.04700 52.03000 1.000 16.93000 57 ILE D C 1
ATOM 1191 O O . ILE B 2 77 ? 20.21400 50.08100 53.20500 1.000 15.63000 57 ILE D O 1
ATOM 1196 N N . ASP B 2 78 ? 19.16900 51.05800 51.47300 1.000 18.43000 58 ASP D N 1
ATOM 1197 C CA . ASP B 2 78 ? 18.80600 52.24100 52.24700 1.000 21.05000 58 ASP D CA 1
ATOM 1198 C C . ASP B 2 78 ? 17.96700 51.87500 53.47100 1.000 19.86000 58 ASP D C 1
ATOM 1199 O O . ASP B 2 78 ? 18.17500 52.41400 54.56600 1.000 19.14000 58 ASP D O 1
ATOM 1204 N N . GLU B 2 79 ? 17.01200 50.95600 53.30700 1.000 17.19000 59 GLU D N 1
ATOM 1205 C CA . GLU B 2 79 ? 16.19100 50.55000 54.44600 1.000 20.02000 59 GLU D CA 1
ATOM 1206 C C . GLU B 2 79 ? 17.02200 49.83100 55.50000 1.000 20.90000 59 GLU D C 1
ATOM 1207 O O . GLU B 2 79 ? 16.77000 49.98800 56.70100 1.000 22.02000 59 GLU D O 1
ATOM 1213 N N . GLY B 2 80 ? 18.03800 49.06800 55.07500 1.000 18.67000 60 GLY D N 1
ATOM 1214 C CA . GLY B 2 80 ? 19.01400 48.55500 56.02900 1.000 17.00000 60 GLY D CA 1
ATOM 1215 C C . GLY B 2 80 ? 19.77200 49.66900 56.73000 1.000 18.39000 60 GLY D C 1
ATOM 1216 O O . GLY B 2 80 ? 19.90300 49.67300 57.95300 1.000 18.64000 60 GLY D O 1
ATOM 1217 N N . GLU B 2 81 ? 20.27400 50.63600 55.95700 1.000 16.34000 61 GLU D N 1
ATOM 1218 C CA . GLU B 2 81 ? 21.06600 51.72000 56.54000 1.000 20.72000 61 GLU D CA 1
ATOM 1219 C C . GLU B 2 81 ? 20.26400 52.50600 57.56200 1.000 20.81000 61 GLU D C 1
ATOM 1220 O O . GLU B 2 81 ? 20.80300 52.94800 58.58600 1.000 21.28000 61 GLU D O 1
ATOM 1226 N N . GLN B 2 82 ? 18.97900 52.68500 57.30000 1.000 17.70000 62 GLN D N 1
ATOM 1227 C CA . GLN B 2 82 ? 18.11200 53.52900 58.10100 1.000 18.78000 62 GLN D CA 1
ATOM 1228 C C . GLN B 2 82 ? 17.42500 52.75600 59.22200 1.000 20.56000 62 GLN D C 1
ATOM 1229 O O . GLN B 2 82 ? 16.61900 53.34000 59.96000 1.000 21.72000 62 GLN D O 1
ATOM 1235 N N . SER B 2 83 ? 17.76300 51.47400 59.40000 1.000 17.11000 63 SER D N 1
ATOM 1236 C CA . SER B 2 83 ? 17.07200 50.60500 60.34700 1.000 18.13000 63 SER D CA 1
ATOM 1237 C C . SER B 2 83 ? 17.60200 50.71600 61.77400 1.000 20.03000 63 SER D C 1
ATOM 1238 O O . SER B 2 83 ? 17.10800 50.00400 62.65400 1.000 21.01000 63 SER D O 1
ATOM 1241 N N . GLY B 2 84 ? 18.57400 51.58100 62.03200 1.000 18.81000 64 GLY D N 1
ATOM 1242 C CA . GLY B 2 84 ? 19.08000 51.78000 63.37500 1.000 21.20000 64 GLY D CA 1
ATOM 1243 C C . GLY B 2 84 ? 20.56800 51.51600 63.45800 1.000 22.07000 64 GLY D C 1
ATOM 1244 O O . GLY B 2 84 ? 21.21400 51.10200 62.50500 1.000 22.74000 64 GLY D O 1
ATOM 1245 N N . GLU B 2 85 ? 21.11000 51.77300 64.64400 1.000 20.00000 65 GLU D N 1
ATOM 1246 C CA . GLU B 2 85 ? 22.53300 51.56500 64.85200 1.000 23.61000 65 GLU D CA 1
ATOM 1247 C C . GLU B 2 85 ? 22.87800 50.08300 64.80000 1.000 21.47000 65 GLU D C 1
ATOM 1248 O O . GLU B 2 85 ? 22.17500 49.23400 65.36000 1.000 20.61000 65 GLU D O 1
ATOM 1254 N N . ALA B 2 86 ? 23.96200 49.77200 64.10300 1.000 23.81000 66 ALA D N 1
ATOM 1255 C CA . ALA B 2 86 ? 24.41500 48.39300 64.04800 1.000 19.21000 66 ALA D CA 1
ATOM 1256 C C . ALA B 2 86 ? 24.84200 47.92800 65.43300 1.000 22.41000 66 ALA D C 1
ATOM 1257 O O . ALA B 2 86 ? 25.33000 48.70800 66.25100 1.000 24.03000 66 ALA D O 1
ATOM 1259 N N . VAL B 2 87 ? 24.62900 46.64400 65.70300 1.000 19.30000 67 VAL D N 1
ATOM 1260 C CA . VAL B 2 87 ? 24.97500 46.06200 66.99700 1.000 22.75000 67 VAL D CA 1
ATOM 1261 C C . VAL B 2 87 ? 25.86000 44.84500 66.75000 1.000 22.05000 67 VAL D C 1
ATOM 1262 O O . VAL B 2 87 ? 25.79400 44.22300 65.67900 1.000 20.70000 67 VAL D O 1
ATOM 1266 N N . PRO B 2 88 ? 26.71200 44.49300 67.71300 1.000 21.60000 68 PRO D N 1
ATOM 1267 C CA . PRO B 2 88 ? 27.60700 43.34500 67.50500 1.000 21.85000 68 PRO D CA 1
ATOM 1268 C C . PRO B 2 88 ? 26.82900 42.07100 67.20500 1.000 25.52000 68 PRO D C 1
ATOM 1269 O O . PRO B 2 88 ? 25.73100 41.84300 67.72200 1.000 24.51000 68 PRO D O 1
ATOM 1273 N N . TRP B 2 89 ? 27.40000 41.26200 66.32300 1.000 22.25000 69 TRP D N 1
ATOM 1274 C CA . TRP B 2 89 ? 26.76600 40.01900 65.91600 1.000 22.02000 69 TRP D CA 1
ATOM 1275 C C . TRP B 2 89 ? 26.98300 38.96700 66.99200 1.000 22.49000 69 TRP D C 1
ATOM 1276 O O . TRP B 2 89 ? 28.11200 38.71800 67.41800 1.000 24.86000 69 TRP D O 1
ATOM 1287 N N . ASP B 2 90 ? 25.89300 38.36300 67.45000 1.000 23.37000 70 ASP D N 1
ATOM 1288 C CA . ASP B 2 90 ? 25.94400 37.40900 68.55400 1.000 22.25000 70 ASP D CA 1
ATOM 1289 C C . ASP B 2 90 ? 25.18800 36.17700 68.07100 1.000 21.71000 70 ASP D C 1
ATOM 1290 O O . ASP B 2 90 ? 23.96600 36.09100 68.20900 1.000 20.92000 70 ASP D O 1
ATOM 1295 N N . ARG B 2 91 ? 25.93900 35.23600 67.49500 1.000 19.38000 71 ARG D N 1
ATOM 1296 C CA . ARG B 2 91 ? 25.35400 34.03900 66.89600 1.000 22.40000 71 ARG D CA 1
ATOM 1297 C C . ARG B 2 91 ? 24.61300 33.20200 67.93400 1.000 23.43000 71 ARG D C 1
ATOM 1298 O O . ARG B 2 91 ? 23.52500 32.68000 67.66500 1.000 22.69000 71 ARG D O 1
ATOM 1306 N N . ASP B 2 92 ? 25.19500 33.06000 69.12500 1.000 21.95000 72 ASP D N 1
ATOM 1307 C CA . ASP B 2 92 ? 24.56400 32.25900 70.16700 1.000 22.11000 72 ASP D CA 1
ATOM 1308 C C . ASP B 2 92 ? 23.22000 32.85600 70.59000 1.000 19.99000 72 ASP D C 1
ATOM 1309 O O . ASP B 2 92 ? 22.25000 32.12600 70.82200 1.000 21.34000 72 ASP D O 1
ATOM 1314 N N . SER B 2 93 ? 23.14200 34.18000 70.71400 1.000 16.99000 73 SER D N 1
ATOM 1315 C CA . SER B 2 93 ? 21.86200 34.78800 71.04800 1.000 20.71000 73 SER D CA 1
ATOM 1316 C C . SER B 2 93 ? 20.84900 34.59900 69.92200 1.000 18.45000 73 SER D C 1
ATOM 1317 O O . SER B 2 93 ? 19.66700 34.33100 70.17100 1.000 18.32000 73 SER D O 1
ATOM 1320 N N . PHE B 2 94 ? 21.29600 34.73600 68.67400 1.000 18.18000 74 PHE D N 1
ATOM 1321 C CA . PHE B 2 94 ? 20.40200 34.54900 67.53300 1.000 16.58000 74 PHE D CA 1
ATOM 1322 C C . PHE B 2 94 ? 19.77800 33.15500 67.54600 1.000 19.77000 74 PHE D C 1
ATOM 1323 O O . PHE B 2 94 ? 18.55700 33.00500 67.41800 1.000 20.02000 74 PHE D O 1
ATOM 1331 N N . LEU B 2 95 ? 20.61400 32.11700 67.65600 1.000 19.37000 75 LEU D N 1
ATOM 1332 C CA . LEU B 2 95 ? 20.11500 30.74900 67.59700 1.000 19.78000 75 LEU D CA 1
ATOM 1333 C C . LEU B 2 95 ? 19.25200 30.42900 68.81200 1.000 22.65000 75 LEU D C 1
ATOM 1334 O O . LEU B 2 95 ? 18.24700 29.71800 68.68700 1.000 22.55000 75 LEU D O 1
ATOM 1339 N N . ALA B 2 96 ? 19.60100 30.97100 69.98500 1.000 21.91000 76 ALA D N 1
ATOM 1340 C CA . ALA B 2 96 ? 18.72400 30.82000 71.14000 1.000 21.95000 76 ALA D CA 1
ATOM 1341 C C . ALA B 2 96 ? 17.37700 31.48100 70.87200 1.000 24.11000 76 ALA D C 1
ATOM 1342 O O . ALA B 2 96 ? 16.32300 30.94300 71.22600 1.000 22.83000 76 ALA D O 1
ATOM 1344 N N . ARG B 2 97 ? 17.37500 32.66400 70.25200 1.000 20.82000 77 ARG D N 1
ATOM 1345 C CA . ARG B 2 97 ? 16.08800 33.27700 69.93900 1.000 23.54000 77 ARG D CA 1
ATOM 1346 C C . ARG B 2 97 ? 15.32600 32.44800 68.92600 1.000 22.76000 77 ARG D C 1
ATOM 1347 O O . ARG B 2 97 ? 14.10100 32.32700 69.01500 1.000 23.90000 77 ARG D O 1
ATOM 1355 N N . MET B 2 98 ? 16.03700 31.85900 67.96400 1.000 21.29000 78 MET D N 1
ATOM 1356 C CA . MET B 2 98 ? 15.37500 31.00700 66.98700 1.000 23.14000 78 MET D CA 1
ATOM 1357 C C . MET B 2 98 ? 14.74900 29.77900 67.63800 1.000 27.75000 78 MET D C 1
ATOM 1358 O O . MET B 2 98 ? 13.64900 29.37100 67.24600 1.000 26.15000 78 MET D O 1
ATOM 1363 N N . ARG B 2 99 ? 15.39300 29.17400 68.63400 1.000 25.71000 79 ARG D N 1
ATOM 1364 C CA . ARG B 2 99 ? 14.71500 28.00700 69.19200 1.000 28.61000 79 ARG D CA 1
ATOM 1365 C C . ARG B 2 99 ? 13.61200 28.42400 70.15900 1.000 35.22000 79 ARG D C 1
ATOM 1366 O O . ARG B 2 99 ? 12.68300 27.65000 70.42900 1.000 36.87000 79 ARG D O 1
ATOM 1374 N N . GLN B 2 100 ? 13.73000 29.61400 70.75700 1.000 28.46000 80 GLN D N 1
ATOM 1375 C CA . GLN B 2 100 ? 12.66900 30.05700 71.64800 1.000 32.72000 80 GLN D CA 1
ATOM 1376 C C . GLN B 2 100 ? 11.36900 30.27600 70.88400 1.000 43.12000 80 GLN D C 1
ATOM 1377 O O . GLN B 2 100 ? 10.29400 30.09300 71.46000 1.000 44.27000 80 GLN D O 1
ATOM 1383 N N . LYS B 2 101 ? 11.43900 30.61900 69.59600 1.000 38.91000 81 LYS D N 1
ATOM 1384 C CA . LYS B 2 101 ? 10.24000 30.75700 68.77300 1.000 44.34000 81 LYS D CA 1
ATOM 1385 C C . LYS B 2 101 ? 9.69400 29.37100 68.45100 1.000 56.22000 81 LYS D C 1
ATOM 1386 O O . LYS B 2 101 ? 10.28700 28.63100 67.65700 1.000 57.15000 81 LYS D O 1
ATOM 1392 N N . GLY B 2 102 ? 8.55800 29.02900 69.05900 1.000 61.95000 82 GLY D N 1
ATOM 1393 C CA . GLY B 2 102 ? 7.94600 27.72600 68.91900 1.000 74.00000 82 GLY D CA 1
ATOM 1394 C C . GLY B 2 102 ? 8.92900 26.57500 69.03300 1.000 83.48000 82 GLY D C 1
ATOM 1395 O O . GLY B 2 102 ? 9.20700 25.87900 68.04900 1.000 91.96000 82 GLY D O 1
ATOM 1396 N N . PRO B 2 103 ? 9.48200 26.35100 70.24400 1.000 82.15000 83 PRO D N 1
ATOM 1397 C CA . PRO B 2 103 ? 10.54500 25.38000 70.54100 1.000 81.83000 83 PRO D CA 1
ATOM 1398 C C . PRO B 2 103 ? 10.40700 24.03600 69.83100 1.000 88.52000 83 PRO D C 1
ATOM 1399 O O . PRO B 2 103 ? 9.34000 23.43100 69.92300 1.000 97.26000 83 PRO D O 1
ATOM 1403 N N . VAL C 2 15 ? -12.71600 27.09300 64.91400 1.000 51.81000 -5 VAL B N 1
ATOM 1404 C CA . VAL C 2 15 ? -13.87000 26.51600 64.22500 1.000 53.24000 -5 VAL B CA 1
ATOM 1405 C C . VAL C 2 15 ? -14.83200 25.86400 65.21800 1.000 52.13000 -5 VAL B C 1
ATOM 1406 O O . VAL C 2 15 ? -14.40200 25.12500 66.10600 1.000 50.73000 -5 VAL B O 1
ATOM 1410 N N . PRO C 2 16 ? -16.12800 26.15000 65.07600 1.000 51.80000 -4 PRO B N 1
ATOM 1411 C CA . PRO C 2 16 ? -17.11300 25.59600 66.01700 1.000 51.57000 -4 PRO B CA 1
ATOM 1412 C C . PRO C 2 16 ? -17.14800 24.07600 65.94200 1.000 51.85000 -4 PRO B C 1
ATOM 1413 O O . PRO C 2 16 ? -16.95700 23.48000 64.88100 1.000 48.31000 -4 PRO B O 1
ATOM 1417 N N . ARG C 2 17 ? -17.41100 23.45500 67.09100 1.000 51.17000 -3 ARG B N 1
ATOM 1418 C CA . ARG C 2 17 ? -17.41700 21.99900 67.17500 1.000 54.44000 -3 ARG B CA 1
ATOM 1419 C C . ARG C 2 17 ? -18.51900 21.41000 66.30000 1.000 52.73000 -3 ARG B C 1
ATOM 1420 O O . ARG C 2 17 ? -19.65500 21.89400 66.28900 1.000 49.76000 -3 ARG B O 1
ATOM 1428 N N . GLY C 2 18 ? -18.17600 20.34600 65.57200 1.000 50.12000 -2 GLY B N 1
ATOM 1429 C CA . GLY C 2 18 ? -19.05200 19.78500 64.56900 1.000 48.47000 -2 GLY B CA 1
ATOM 1430 C C . GLY C 2 18 ? -18.82900 20.31700 63.16800 1.000 50.46000 -2 GLY B C 1
ATOM 1431 O O . GLY C 2 18 ? -19.37800 19.75100 62.21400 1.000 46.78000 -2 GLY B O 1
ATOM 1432 N N . SER C 2 19 ? -18.05000 21.38500 63.01600 1.000 48.90000 -1 SER B N 1
ATOM 1433 C CA . SER C 2 19 ? -17.70300 21.95100 61.71900 1.000 49.24000 -1 SER B CA 1
ATOM 1434 C C . SER C 2 19 ? -16.23700 21.66300 61.40600 1.000 51.24000 -1 SER B C 1
ATOM 1435 O O . SER C 2 19 ? -15.48600 21.16000 62.24500 1.000 51.81000 -1 SER B O 1
ATOM 1438 N N . HIS C 2 20 ? -15.82700 21.99200 60.17900 1.000 50.50000 0 HIS B N 1
ATOM 1439 C CA . HIS C 2 20 ? -14.48700 21.67700 59.70100 1.000 53.52000 0 HIS B CA 1
ATOM 1440 C C . HIS C 2 20 ? -13.86600 22.88300 59.00800 1.000 53.53000 0 HIS B C 1
ATOM 1441 O O . HIS C 2 20 ? -14.57100 23.75200 58.48800 1.000 49.78000 0 HIS B O 1
ATOM 1448 N N . MET C 2 21 ? -12.53300 22.92500 59.01800 1.000 50.03000 1 MET B N 1
ATOM 1449 C CA . MET C 2 21 ? -11.79300 23.92100 58.25100 1.000 56.01000 1 MET B CA 1
ATOM 1450 C C . MET C 2 21 ? -12.08400 23.77600 56.76200 1.000 57.45000 1 MET B C 1
ATOM 1451 O O . MET C 2 21 ? -12.13500 22.66600 56.22500 1.000 58.09000 1 MET B O 1
ATOM 1456 N N . SER C 2 22 ? -12.27500 24.91200 56.08900 1.000 57.82000 2 SER B N 1
ATOM 1457 C CA . SER C 2 22 ? -12.49300 24.93300 54.64600 1.000 57.41000 2 SER B CA 1
ATOM 1458 C C . SER C 2 22 ? -11.43300 25.75600 53.91900 1.000 56.92000 2 SER B C 1
ATOM 1459 O O . SER C 2 22 ? -11.67000 26.21000 52.79500 1.000 55.67000 2 SER B O 1
ATOM 1462 N N . SER C 2 23 ? -10.27800 25.97200 54.54800 1.000 52.68000 3 SER B N 1
ATOM 1463 C CA . SER C 2 23 ? -9.13500 26.53700 53.84600 1.000 50.30000 3 SER B CA 1
ATOM 1464 C C . SER C 2 23 ? -8.71800 25.60000 52.71900 1.000 47.87000 3 SER B C 1
ATOM 1465 O O . SER C 2 23 ? -8.73300 24.37600 52.87200 1.000 46.55000 3 SER B O 1
ATOM 1468 N N . ARG C 2 24 ? -8.35500 26.17700 51.57600 1.000 36.70000 4 ARG B N 1
ATOM 1469 C CA . ARG C 2 24 ? -8.09300 25.39700 50.37000 1.000 33.01000 4 ARG B CA 1
ATOM 1470 C C . ARG C 2 24 ? -6.78300 25.87600 49.76000 1.000 33.72000 4 ARG B C 1
ATOM 1471 O O . ARG C 2 24 ? -6.73500 26.94700 49.14400 1.000 36.14000 4 ARG B O 1
ATOM 1479 N N . THR C 2 25 ? -5.73700 25.07700 49.92500 1.000 27.45000 5 THR B N 1
ATOM 1480 C CA . THR C 2 25 ? -4.43100 25.39100 49.37100 1.000 26.97000 5 THR B CA 1
ATOM 1481 C C . THR C 2 25 ? -4.20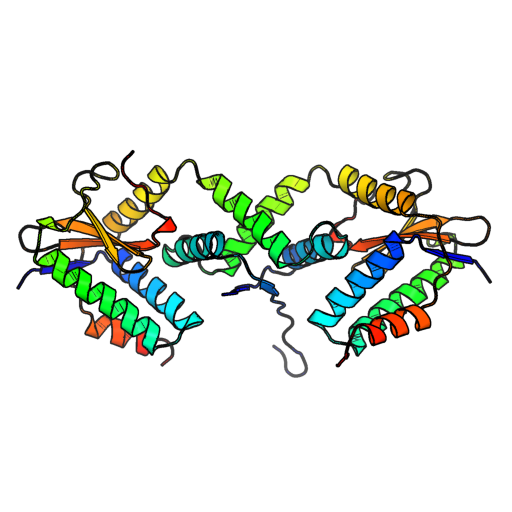100 24.63400 48.06900 1.000 24.49000 5 THR B C 1
ATOM 1482 O O . THR C 2 25 ? -4.94400 23.72700 47.69100 1.000 22.37000 5 THR B O 1
ATOM 1486 N N . MET C 2 26 ? -3.14800 25.02300 47.37100 1.000 20.55000 6 MET B N 1
ATOM 1487 C CA . MET C 2 26 ? -2.72000 24.28200 46.20300 1.000 18.34000 6 MET B CA 1
ATOM 1488 C C . MET C 2 26 ? -1.20400 24.15900 46.24100 1.000 23.65000 6 MET B C 1
ATOM 1489 O O . MET C 2 26 ? -0.50400 25.06600 46.70100 1.000 22.06000 6 MET B O 1
ATOM 1494 N N . THR C 2 27 ? -0.71100 23.00300 45.82200 1.000 20.35000 7 THR B N 1
ATOM 1495 C CA . THR C 2 27 ? 0.71400 22.71800 45.81600 1.000 18.92000 7 THR B CA 1
ATOM 1496 C C . THR C 2 27 ? 1.18600 22.84100 44.38000 1.000 19.55000 7 THR B C 1
ATOM 1497 O O . THR C 2 27 ? 0.67000 22.14800 43.49900 1.000 20.93000 7 THR B O 1
ATOM 1501 N N . VAL C 2 28 ? 2.13100 23.74300 44.13800 1.000 21.24000 8 VAL B N 1
ATOM 1502 C CA . VAL C 2 28 ? 2.51200 24.09200 42.78000 1.000 19.37000 8 VAL B CA 1
ATOM 1503 C C . VAL C 2 28 ? 4.01900 23.96800 42.62700 1.000 23.65000 8 VAL B C 1
ATOM 1504 O O . VAL C 2 28 ? 4.78200 24.11300 43.58900 1.000 22.96000 8 VAL B O 1
ATOM 1508 N N . ASP C 2 29 ? 4.43500 23.69700 41.39100 1.000 18.74000 9 ASP B N 1
ATOM 1509 C CA . ASP C 2 29 ? 5.83500 23.63500 41.00500 1.000 21.16000 9 ASP B CA 1
ATOM 1510 C C . ASP C 2 29 ? 6.11100 24.87600 40.16300 1.000 20.05000 9 ASP B C 1
ATOM 1511 O O . ASP C 2 29 ? 5.62900 24.99000 39.02700 1.000 20.48000 9 ASP B O 1
ATOM 1516 N N . THR C 2 30 ? 6.84800 25.82800 40.73200 1.000 18.63000 10 THR B N 1
ATOM 1517 C CA . THR C 2 30 ? 7.12400 27.06100 40.00900 1.000 19.07000 10 THR B CA 1
ATOM 1518 C C . THR C 2 30 ? 8.32700 26.94600 39.07800 1.000 18.52000 10 THR B C 1
ATOM 1519 O O . THR C 2 30 ? 8.55100 27.85300 38.26800 1.000 16.56000 10 THR B O 1
ATOM 1523 N N . GLY C 2 31 ? 9.10200 25.86600 39.17300 1.000 19.67000 11 GLY B N 1
ATOM 1524 C CA . GLY C 2 31 ? 10.39600 25.79500 38.51400 1.000 18.29000 11 GLY B CA 1
ATOM 1525 C C . GLY C 2 31 ? 11.44000 26.57400 39.29100 1.000 17.48000 11 GLY B C 1
ATOM 1526 O O . GLY C 2 31 ? 11.09400 27.49100 40.04200 1.000 17.75000 11 GLY B O 1
ATOM 1527 N N . GLU C 2 32 ? 12.71800 26.22800 39.11900 1.000 18.60000 12 GLU B N 1
ATOM 1528 C CA . GLU C 2 32 ? 13.76500 26.79500 39.97100 1.000 20.30000 12 GLU B CA 1
ATOM 1529 C C . GLU C 2 32 ? 13.86900 28.31100 39.84700 1.000 15.71000 12 GLU B C 1
ATOM 1530 O O . GLU C 2 32 ? 14.09900 28.99700 40.84900 1.000 18.10000 12 GLU B O 1
ATOM 1536 N N . GLU C 2 33 ? 13.74900 28.85100 38.62800 1.000 14.47000 13 GLU B N 1
ATOM 1537 C CA . GLU C 2 33 ? 13.98500 30.28000 38.43500 1.000 16.85000 13 GLU B CA 1
ATOM 1538 C C . GLU C 2 33 ? 12.95500 31.10900 39.18900 1.000 18.62000 13 GLU B C 1
ATOM 1539 O O . GLU C 2 33 ? 13.30700 32.05300 39.91100 1.000 18.42000 13 GLU B O 1
ATOM 1545 N N . LEU C 2 34 ? 11.67300 30.77500 39.02700 1.000 13.98000 14 LEU B N 1
ATOM 1546 C CA . LEU C 2 34 ? 10.62300 31.52600 39.70500 1.000 16.58000 14 LEU B CA 1
ATOM 1547 C C . LEU C 2 34 ? 10.53500 31.18100 41.18700 1.000 15.75000 14 LEU B C 1
ATOM 1548 O O . LEU C 2 34 ? 10.09700 32.01700 41.98200 1.000 16.85000 14 LEU B O 1
ATOM 1553 N N . ARG C 2 35 ? 10.93800 29.97400 41.57800 1.000 14.72000 15 ARG B N 1
ATOM 1554 C CA . ARG C 2 35 ? 11.01200 29.64400 43.00000 1.000 16.22000 15 ARG B CA 1
ATOM 1555 C C . ARG C 2 35 ? 11.98900 30.56500 43.72300 1.000 17.78000 15 ARG B C 1
ATOM 1556 O O . ARG C 2 35 ? 11.69900 31.07600 44.81200 1.000 15.46000 15 ARG B O 1
ATOM 1564 N N . ALA C 2 36 ? 13.17400 30.75900 43.14200 1.000 17.05000 16 ALA B N 1
ATOM 1565 C CA . ALA C 2 36 ? 14.17600 31.60300 43.77700 1.000 18.37000 16 ALA B CA 1
ATOM 1566 C C . ALA C 2 36 ? 13.69500 33.04800 43.82400 1.000 17.11000 16 ALA B C 1
ATOM 1567 O O . ALA C 2 36 ? 13.94000 33.77100 44.79900 1.000 16.75000 16 ALA B O 1
ATOM 1569 N N . PHE C 2 37 ? 12.98700 33.47000 42.77300 1.000 14.17000 17 PHE B N 1
ATOM 1570 C CA . PHE C 2 37 ? 12.37100 34.78800 42.72500 1.000 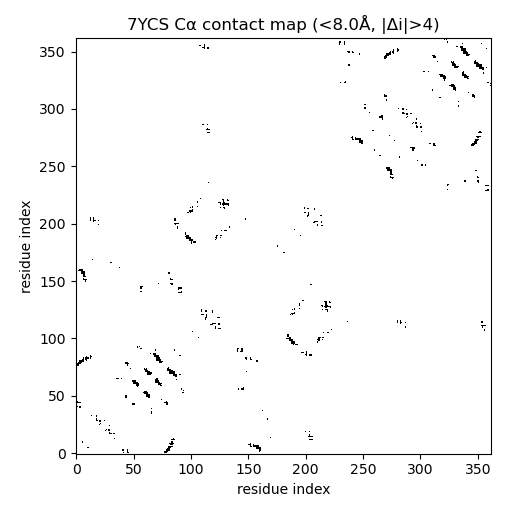16.25000 17 PHE B CA 1
ATOM 1571 C C . PHE C 2 37 ? 11.39800 34.98300 43.88300 1.000 17.62000 17 PHE B C 1
ATOM 1572 O O . PHE C 2 37 ? 11.44500 36.00600 44.58400 1.000 16.99000 17 PHE B O 1
ATOM 1580 N N . VAL C 2 38 ? 10.53900 33.98600 44.13600 1.000 15.27000 18 VAL B N 1
ATOM 1581 C CA . VAL C 2 38 ? 9.60000 34.09800 45.25300 1.000 15.91000 18 VAL B CA 1
ATOM 1582 C C . VAL C 2 38 ? 10.36000 34.12500 46.57300 1.000 15.84000 18 VAL B C 1
ATOM 1583 O O . VAL C 2 38 ? 10.07400 34.93800 47.46400 1.000 14.74000 18 VAL B O 1
ATOM 1587 N N . GLU C 2 39 ? 11.34300 33.22800 46.72100 1.000 15.17000 19 GLU B N 1
ATOM 1588 C CA . GLU C 2 39 ? 12.07900 33.15000 47.98100 1.000 14.02000 19 GLU B CA 1
ATOM 1589 C C . GLU C 2 39 ? 12.72300 34.48700 48.33400 1.000 15.65000 19 GLU B C 1
ATOM 1590 O O . GLU C 2 39 ? 12.67000 34.92000 49.49200 1.000 14.97000 19 GLU B O 1
ATOM 1596 N N . GLY C 2 40 ? 13.33900 35.15300 47.35400 1.000 15.37000 20 GLY B N 1
ATOM 1597 C CA . GLY C 2 40 ? 14.00900 36.41000 47.64900 1.000 13.09000 20 GLY B CA 1
ATOM 1598 C C . GLY C 2 40 ? 13.04800 37.49200 48.10200 1.000 16.81000 20 GLY B C 1
ATOM 1599 O O . GLY C 2 40 ? 13.35800 38.26800 49.01800 1.000 16.64000 20 GLY B O 1
ATOM 1600 N N . LEU C 2 41 ? 11.86600 37.55600 47.47200 1.000 14.42000 21 LEU B N 1
ATOM 1601 C CA . LEU C 2 41 ? 10.84900 38.53700 47.85500 1.000 14.12000 21 LEU B CA 1
ATOM 1602 C C . LEU C 2 41 ? 10.33100 38.29700 49.26800 1.000 15.20000 21 LEU B C 1
ATOM 1603 O O . LEU C 2 41 ? 10.01000 39.25700 49.97800 1.000 18.17000 21 LEU B O 1
ATOM 1608 N N . VAL C 2 42 ? 10.22400 37.03800 49.68700 1.000 15.13000 22 VAL B N 1
ATOM 1609 C CA . VAL C 2 42 ? 9.80000 36.75100 51.05900 1.000 14.19000 22 VAL B CA 1
ATOM 1610 C C . VAL C 2 42 ? 10.92200 37.07300 52.04400 1.000 16.70000 22 VAL B C 1
ATOM 1611 O O . VAL C 2 42 ? 10.70500 37.71400 53.08100 1.000 16.94000 22 VAL B O 1
ATOM 1615 N N . GLU C 2 43 ? 12.15000 36.66600 51.72400 1.000 14.48000 23 GLU B N 1
ATOM 1616 C CA . GLU C 2 43 ? 13.24400 36.87500 52.67400 1.000 14.21000 23 GLU B CA 1
ATOM 1617 C C . GLU C 2 43 ? 13.61400 38.34700 52.81700 1.000 13.94000 23 GLU B C 1
ATOM 1618 O O . GLU C 2 43 ? 14.12800 38.75500 53.86500 1.000 15.09000 23 GLU B O 1
ATOM 1624 N N . SER C 2 44 ? 13.38400 39.15500 51.77900 1.000 14.89000 24 SER B N 1
ATOM 1625 C CA . SER C 2 44 ? 13.64000 40.58500 51.88500 1.000 16.71000 24 SER B CA 1
ATOM 1626 C C . SER C 2 44 ? 12.64600 41.29400 52.79600 1.000 19.28000 24 SER B C 1
ATOM 1627 O O . SER C 2 44 ? 12.87400 42.45900 53.12800 1.000 16.82000 24 SER B O 1
ATOM 1630 N N . GLY C 2 45 ? 11.55900 40.63700 53.19600 1.000 15.83000 25 GLY B N 1
ATOM 1631 C CA . GLY C 2 45 ? 10.49100 41.30500 53.90100 1.000 17.80000 25 GLY B CA 1
ATOM 1632 C C . GLY C 2 45 ? 9.50400 42.05400 53.02100 1.000 21.47000 25 GLY B C 1
ATOM 1633 O O . GLY C 2 45 ? 8.52800 42.60600 53.55500 1.000 21.19000 25 GLY B O 1
ATOM 1634 N N . ASP C 2 46 ? 9.72500 42.10400 51.69900 1.000 17.99000 26 ASP B N 1
ATOM 1635 C CA . ASP C 2 46 ? 8.76700 42.76800 50.80600 1.000 20.25000 26 ASP B CA 1
ATOM 1636 C C . ASP C 2 46 ? 7.39400 42.10000 50.84800 1.000 20.37000 26 ASP B C 1
ATOM 1637 O O . ASP C 2 46 ? 6.36800 42.77700 50.72500 1.000 20.77000 26 ASP B O 1
ATOM 1642 N N . TYR C 2 47 ? 7.35800 40.77600 50.99600 1.000 18.16000 27 TYR B N 1
ATOM 1643 C CA . TYR C 2 47 ? 6.12700 40.01100 51.11800 1.000 17.52000 27 TYR B CA 1
ATOM 1644 C C . TYR C 2 47 ? 6.23400 39.11000 52.33600 1.000 18.04000 27 TYR B C 1
ATOM 1645 O O . TYR C 2 47 ? 7.32200 38.65800 52.69100 1.000 18.61000 27 TYR B O 1
ATOM 1654 N N . LYS C 2 48 ? 5.10000 38.83700 52.97400 1.000 18.84000 28 LYS B N 1
ATOM 1655 C CA . LYS C 2 48 ? 5.16300 38.07200 54.21700 1.000 18.91000 28 LYS B CA 1
ATOM 1656 C C . LYS C 2 48 ? 5.31400 36.57300 53.98900 1.000 19.03000 28 LYS B C 1
ATOM 1657 O O . LYS C 2 48 ? 5.93000 35.89200 54.81600 1.000 20.25000 28 LYS B O 1
ATOM 1663 N N . THR C 2 49 ? 4.75400 36.04000 52.90400 1.000 16.96000 29 THR B N 1
ATOM 1664 C CA . THR C 2 49 ? 4.70800 34.60200 52.67200 1.000 19.20000 29 THR B CA 1
ATOM 1665 C C . THR C 2 49 ? 4.82900 34.33100 51.18100 1.000 14.84000 29 THR B C 1
ATOM 1666 O O . THR C 2 49 ? 4.57800 35.21200 50.35800 1.000 15.28000 29 THR B O 1
ATOM 1670 N N . ASN C 2 50 ? 5.17800 33.07800 50.84400 1.000 12.80000 30 ASN B N 1
ATOM 1671 C CA . ASN C 2 50 ? 5.06600 32.61300 49.45600 1.000 17.18000 30 ASN B CA 1
ATOM 1672 C C . ASN C 2 50 ? 3.68600 32.90400 48.88300 1.000 15.60000 30 ASN B C 1
ATOM 1673 O O . ASN C 2 50 ? 3.56200 33.30200 47.72200 1.000 14.57000 30 ASN B O 1
ATOM 1678 N N . SER C 2 51 ? 2.64700 32.65700 49.66300 1.000 15.02000 31 SER B N 1
ATOM 1679 C CA . SER C 2 51 ? 1.26300 32.83700 49.15600 1.000 16.10000 31 SER B CA 1
ATOM 1680 C C . SER C 2 51 ? 1.03400 34.28800 48.68700 1.000 18.06000 31 SER B C 1
ATOM 1681 O O . SER C 2 51 ? 0.43400 34.48100 47.64400 1.000 16.97000 31 SER B O 1
ATOM 1684 N N . GLU C 2 52 ? 1.53500 35.26100 49.44400 1.000 16.27000 32 GLU B N 1
ATOM 1685 C CA . GLU C 2 52 ? 1.29800 36.68300 49.07700 1.000 16.31000 32 GLU B CA 1
ATOM 1686 C C . GLU C 2 52 ? 1.94000 36.99000 47.71900 1.000 17.55000 32 GLU B C 1
ATOM 1687 O O . GLU C 2 52 ? 1.36200 37.73300 46.94400 1.000 16.60000 32 GLU B O 1
ATOM 1693 N N . VAL C 2 53 ? 3.12600 36.43900 47.49400 1.000 13.20000 33 VAL B N 1
ATOM 1694 C CA . VAL C 2 53 ? 3.81900 36.67500 46.20000 1.000 15.43000 33 VAL B CA 1
ATOM 1695 C C . VAL C 2 53 ? 2.96400 36.05600 45.09500 1.000 14.11000 33 VAL B C 1
ATOM 1696 O O . VAL C 2 53 ? 2.70500 36.72200 44.11200 1.000 14.52000 33 VAL B O 1
ATOM 1700 N N . ILE C 2 54 ? 2.55500 34.81200 45.30700 1.000 12.83000 34 ILE B N 1
ATOM 1701 C CA . ILE C 2 54 ? 1.78500 34.13200 44.26800 1.000 15.25000 34 ILE B CA 1
ATOM 1702 C C . ILE C 2 54 ? 0.47900 34.88100 44.00300 1.000 16.31000 34 ILE B C 1
ATOM 1703 O O . ILE C 2 54 ? 0.06900 35.04800 42.84600 1.000 14.36000 34 ILE B O 1
ATOM 1708 N N . ARG C 2 55 ? -0.16500 35.38600 45.04600 1.000 15.59000 35 ARG B N 1
ATOM 1709 C CA . ARG C 2 55 ? -1.43200 36.13300 44.83900 1.000 15.08000 35 ARG B CA 1
ATOM 1710 C C . ARG C 2 55 ? -1.20700 37.41300 44.01300 1.000 17.16000 35 ARG B C 1
ATOM 1711 O O . ARG C 2 55 ? -2.05500 37.73700 43.19900 1.000 17.39000 35 ARG B O 1
ATOM 1719 N N . ASP C 2 56 ? -0.09500 38.10900 44.25300 1.000 16.91000 36 ASP B N 1
ATOM 1720 C CA . ASP C 2 56 ? 0.20300 39.33800 43.47800 1.000 16.01000 36 ASP B CA 1
ATOM 1721 C C . ASP C 2 56 ? 0.35100 38.94300 42.00800 1.000 17.53000 36 ASP B C 1
ATOM 1722 O O . ASP C 2 56 ? -0.19500 39.62100 41.14900 1.000 17.00000 36 ASP B O 1
ATOM 1727 N N . GLY C 2 57 ? 1.05600 37.84300 41.76500 1.000 15.93000 37 GLY B N 1
ATOM 1728 C CA . GLY C 2 57 ? 1.19900 37.37400 40.38100 1.000 13.90000 37 GLY B CA 1
ATOM 1729 C C . GLY C 2 57 ? -0.15700 37.06000 39.77000 1.000 15.03000 37 GLY B C 1
ATOM 1730 O O . GLY C 2 57 ? -0.40400 37.45200 38.63800 1.000 16.01000 37 GLY B O 1
ATOM 1731 N N . LEU C 2 58 ? -0.99500 36.34800 40.51700 1.000 15.05000 38 LEU B N 1
ATOM 1732 C CA . LEU C 2 58 ? -2.29200 35.97200 39.96300 1.000 14.86000 38 LEU B CA 1
ATOM 1733 C C . LEU C 2 58 ? -3.15400 37.20300 39.71400 1.000 14.35000 38 LEU B C 1
ATOM 1734 O O . LEU C 2 58 ? -3.89000 37.25700 38.72500 1.000 15.51000 38 LEU B O 1
ATOM 1739 N N . ARG C 2 59 ? -3.06600 38.21200 40.58500 1.000 13.99000 39 ARG B N 1
ATOM 1740 C CA . ARG C 2 59 ? -3.83300 39.43400 40.34800 1.000 15.02000 39 ARG B CA 1
ATOM 1741 C C . ARG C 2 59 ? -3.40100 40.10500 39.05300 1.000 17.54000 39 ARG B C 1
ATOM 1742 O O . ARG C 2 59 ? -4.23700 40.62400 38.30900 1.000 17.36000 39 ARG B O 1
ATOM 1750 N N . LEU C 2 60 ? -2.09500 40.09200 38.75900 1.000 17.06000 40 LEU B N 1
ATOM 1751 C CA . LEU C 2 60 ? -1.61900 40.66900 37.50400 1.000 16.05000 40 LEU B CA 1
ATOM 1752 C C . LEU C 2 60 ? -2.14000 39.88900 36.30800 1.000 18.59000 40 LEU B C 1
ATOM 1753 O O . LEU C 2 60 ? -2.50600 40.47800 35.27900 1.000 18.15000 40 LEU B O 1
ATOM 1758 N N . LEU C 2 61 ? -2.14700 38.55900 36.41100 1.000 15.15000 41 LEU B N 1
ATOM 1759 C CA . LEU C 2 61 ? -2.67000 37.73700 35.32600 1.000 15.66000 41 LEU B CA 1
ATOM 1760 C C . LEU C 2 61 ? -4.16100 37.96800 35.13600 1.000 19.43000 41 LEU B C 1
ATOM 1761 O O . LEU C 2 61 ? -4.64100 38.06600 33.99900 1.000 21.39000 41 LEU B O 1
ATOM 1766 N N . GLN C 2 62 ? -4.91600 38.09400 36.22400 1.000 16.45000 42 GLN B N 1
ATOM 1767 C CA . GLN C 2 62 ? -6.37200 38.38300 36.14500 1.000 17.71000 42 GLN B CA 1
ATOM 1768 C C . GLN C 2 62 ? -6.58800 39.76000 35.49400 1.000 19.09000 42 GLN B C 1
ATOM 1769 O O . GLN C 2 62 ? -7.48000 39.87900 34.67100 1.000 20.17000 42 GLN B O 1
ATOM 1775 N N . GLU C 2 63 ? -5.77000 40.74700 35.85300 1.000 19.85000 43 GLU B N 1
ATOM 1776 C CA . GLU C 2 63 ? -5.91800 42.12400 35.30600 1.000 22.51000 43 GLU B CA 1
ATOM 1777 C C . GLU C 2 63 ? -5.64700 42.13200 33.80600 1.000 23.47000 43 GLU B C 1
ATOM 1778 O O . GLU C 2 63 ? -6.33400 42.84200 33.08500 1.000 21.80000 43 GLU B O 1
ATOM 1784 N N . LYS C 2 64 ? -4.66100 41.35600 33.37600 1.000 21.33000 44 LYS B N 1
ATOM 1785 C CA . LYS C 2 64 ? -4.25000 41.37300 31.95300 1.000 25.98000 44 LYS B CA 1
ATOM 1786 C C . LYS C 2 64 ? -5.40800 40.91800 31.07100 1.000 28.18000 44 LYS B C 1
ATOM 1787 O O . LYS C 2 64 ? -5.50200 41.40900 29.95100 1.000 27.44000 44 LYS B O 1
ATOM 1793 N N . THR C 2 65 ? -6.25200 40.03000 31.58000 1.000 22.84000 45 THR B N 1
ATOM 1794 C CA . THR C 2 65 ? -7.33700 39.44400 30.76000 1.000 25.98000 45 THR B CA 1
ATOM 1795 C C . THR C 2 65 ? -8.69900 39.99100 31.16100 1.000 26.09000 45 THR B C 1
ATOM 1796 O O . THR C 2 65 ? -9.68700 39.58800 30.55700 1.000 25.73000 45 THR B O 1
ATOM 1800 N N . ALA C 2 66 ? -8.72300 40.91900 32.10400 1.000 22.41000 46 ALA B N 1
ATOM 1801 C CA . ALA C 2 66 ? -10.01800 41.34400 32.61900 1.000 24.47000 46 ALA B CA 1
ATOM 1802 C C . ALA C 2 66 ? -10.83000 42.10800 31.57800 1.000 27.05000 46 ALA B C 1
ATOM 1803 O O . ALA C 2 66 ? -12.06400 42.12400 31.65200 1.000 27.42000 46 ALA B O 1
ATOM 1805 N N . GLY C 2 67 ? -10.17100 42.75800 30.62400 1.000 23.05000 47 GLY B N 1
ATOM 1806 C CA . GLY C 2 67 ? -10.88100 43.53600 29.63200 1.000 26.61000 47 GLY B CA 1
ATOM 1807 C C . GLY C 2 67 ? -11.29100 42.77700 28.39800 1.000 27.09000 47 GLY B C 1
ATOM 1808 O O . GLY C 2 67 ? -11.89600 43.35800 27.49600 1.000 30.92000 47 GLY B O 1
ATOM 1809 N N . SER C 2 68 ? -10.97700 41.49000 28.31000 1.000 24.47000 48 SER B N 1
ATOM 1810 C CA . SER C 2 68 ? -11.29100 40.72900 27.10800 1.000 28.54000 48 SER B CA 1
ATOM 1811 C C . SER C 2 68 ? -12.07500 39.46500 27.44200 1.000 23.06000 48 SER B C 1
ATOM 1812 O O . SER C 2 68 ? -11.94500 38.44900 26.75900 1.000 23.94000 48 SER B O 1
ATOM 1815 N N . LYS C 2 69 ? -12.90200 39.51800 28.48700 1.000 21.78000 49 LYS B N 1
ATOM 1816 C CA . LYS C 2 69 ? -13.66500 38.33500 28.87500 1.000 22.61000 49 LYS B CA 1
ATOM 1817 C C . LYS C 2 69 ? -14.69500 37.94600 27.82600 1.000 21.00000 49 LYS B C 1
ATOM 1818 O O . LYS C 2 69 ? -14.97600 36.75500 27.65400 1.000 20.29000 49 LYS B O 1
ATOM 1824 N N . LEU C 2 70 ? -15.28300 38.92300 27.13200 1.000 21.55000 50 LEU B N 1
ATOM 1825 C CA . LEU C 2 70 ? -16.25000 38.58200 26.09300 1.000 22.65000 50 LEU B CA 1
ATOM 1826 C C . LEU C 2 70 ? -15.56100 37.89200 24.92200 1.000 19.92000 50 LEU B C 1
ATOM 1827 O O . LEU C 2 70 ? -16.02000 36.84400 24.45000 1.000 18.20000 50 LEU B O 1
ATOM 1832 N N . ALA C 2 71 ? -14.44200 38.45400 24.44900 1.000 20.21000 51 ALA B N 1
ATOM 1833 C CA . ALA C 2 71 ? -13.68200 37.79400 23.38600 1.000 21.19000 51 ALA B CA 1
ATOM 1834 C C . ALA C 2 71 ? -13.20400 36.41700 23.82600 1.000 21.47000 51 ALA B C 1
ATOM 1835 O O . ALA C 2 71 ? -13.23700 35.45800 23.04700 1.000 18.48000 51 ALA B O 1
ATOM 1837 N N . ALA C 2 72 ? -12.74100 36.30800 25.07100 1.000 19.91000 52 ALA B N 1
ATOM 1838 C CA . ALA C 2 72 ? -12.22900 35.03100 25.55200 1.000 19.76000 52 ALA B CA 1
ATOM 1839 C C . ALA C 2 72 ? -13.33000 33.97800 25.57800 1.000 16.44000 52 ALA B C 1
ATOM 1840 O O . ALA C 2 72 ? -13.10100 32.81600 25.22300 1.000 17.80000 52 ALA B O 1
ATOM 1842 N N . LEU C 2 73 ? -14.53000 34.36400 25.99500 1.000 17.32000 53 LEU B N 1
ATOM 1843 C CA . LEU C 2 73 ? -15.61900 33.39500 26.05100 1.000 17.20000 53 LEU B CA 1
ATOM 1844 C C . LEU C 2 73 ? -16.08800 33.02600 24.65100 1.000 17.34000 53 LEU B C 1
ATOM 1845 O O . LEU C 2 73 ? -16.33700 31.85000 24.36100 1.000 16.57000 53 LEU B O 1
ATOM 1850 N N . ARG C 2 74 ? -16.19700 34.01400 23.76000 1.000 17.37000 54 ARG B N 1
ATOM 1851 C CA . ARG C 2 74 ? -16.51000 33.69700 22.37000 1.000 15.97000 54 ARG B CA 1
ATOM 1852 C C . ARG C 2 74 ? -15.51400 32.70200 21.79000 1.000 18.02000 54 ARG B C 1
ATOM 1853 O O . ARG C 2 74 ? -15.89700 31.81000 21.02300 1.000 18.28000 54 ARG B O 1
ATOM 1861 N N . GLN C 2 75 ? -14.22800 32.84300 22.12400 1.000 17.34000 55 GLN B N 1
ATOM 1862 C CA . GLN C 2 75 ? -13.25000 31.91600 21.56600 1.000 19.34000 55 GLN B CA 1
ATOM 1863 C C . GLN C 2 75 ? -13.44200 30.51300 22.13200 1.000 18.90000 55 GLN B C 1
ATOM 1864 O O . GLN C 2 75 ? -13.37200 29.52900 21.39300 1.000 18.67000 55 GLN B O 1
ATOM 1870 N N . LEU C 2 76 ? -13.71300 30.40200 23.43800 1.000 16.97000 56 LEU B N 1
ATOM 1871 C CA . LEU C 2 76 ? -14.00200 29.09300 24.01400 1.000 15.41000 56 LEU B CA 1
ATOM 1872 C C . LEU C 2 76 ? -15.23600 28.46700 23.37700 1.000 16.30000 56 LEU B C 1
ATOM 1873 O O . LEU C 2 76 ? -15.25000 27.26000 23.09700 1.000 15.85000 56 LEU B O 1
ATOM 1878 N N . ILE C 2 77 ? -16.28600 29.26700 23.16000 1.000 13.91000 57 ILE B N 1
ATOM 1879 C CA . ILE C 2 77 ? -17.50500 28.75200 22.53600 1.000 16.95000 57 ILE B CA 1
ATOM 1880 C C . ILE C 2 77 ? -17.22200 28.29200 21.11100 1.000 17.21000 57 ILE B C 1
ATOM 1881 O O . ILE C 2 77 ? -17.61500 27.19100 20.71200 1.000 16.28000 57 ILE B O 1
ATOM 1886 N N . ASP C 2 78 ? -16.55100 29.13700 20.31600 1.000 18.80000 58 ASP B N 1
ATOM 1887 C CA . ASP C 2 78 ? -16.20200 28.75300 18.94500 1.000 20.93000 58 ASP B CA 1
ATOM 1888 C C . ASP C 2 78 ? -15.33900 27.49600 18.91100 1.000 20.16000 58 ASP B C 1
ATOM 1889 O O . ASP C 2 78 ? -15.50700 26.64400 18.02800 1.000 20.52000 58 ASP B O 1
ATOM 1894 N N . GLU C 2 79 ? -14.39600 27.36300 19.84600 1.000 19.64000 59 GLU B N 1
ATOM 1895 C CA . GLU C 2 79 ? -13.55500 26.17100 19.84900 1.000 19.21000 59 GLU B CA 1
ATOM 1896 C C . GLU C 2 79 ? -14.37500 24.92600 20.18300 1.000 19.96000 59 GLU B C 1
ATOM 1897 O O . GLU C 2 79 ? -14.12100 23.84100 19.64400 1.000 19.64000 59 GLU B O 1
ATOM 1903 N N . GLY C 2 80 ? -15.38800 25.07300 21.04100 1.000 19.91000 60 GLY B N 1
ATOM 1904 C CA . GLY C 2 80 ? -16.34400 23.99200 21.22000 1.000 15.41000 60 GLY B CA 1
ATOM 1905 C C . GLY C 2 80 ? -17.11100 23.68600 19.94600 1.000 19.63000 60 GLY B C 1
ATOM 1906 O O . GLY C 2 80 ? -17.26600 22.52300 19.56700 1.000 20.75000 60 GLY B O 1
ATOM 1907 N N . GLU C 2 81 ? -17.60100 24.72900 19.26500 1.000 18.50000 61 GLU B N 1
ATOM 1908 C CA . GLU C 2 81 ? -18.36900 24.50300 18.03900 1.000 18.73000 61 GLU B CA 1
ATOM 1909 C C . GLU C 2 81 ? -17.53600 23.78100 16.98300 1.000 23.34000 61 GLU B C 1
ATOM 1910 O O . GLU C 2 81 ? -18.03700 22.88200 16.29500 1.000 24.49000 61 GLU B O 1
ATOM 1916 N N . GLN C 2 82 ? -16.25900 24.13100 16.86700 1.000 20.65000 62 GLN B N 1
ATOM 1917 C CA . GLN C 2 82 ? -15.38000 23.55400 15.85300 1.000 21.51000 62 GLN B CA 1
ATOM 1918 C C . GLN C 2 82 ? -14.76700 22.22300 16.26200 1.000 23.82000 62 GLN B C 1
ATOM 1919 O O . GLN C 2 82 ? -13.96400 21.67400 15.49900 1.000 24.18000 62 GLN B O 1
ATOM 1925 N N . SER C 2 83 ? -15.11700 21.68400 17.43000 1.000 18.92000 63 SER B N 1
ATOM 1926 C CA . SER C 2 83 ? -14.40800 20.51700 17.94000 1.000 22.12000 63 SER B CA 1
ATOM 1927 C C . SER C 2 83 ? -14.91000 19.20100 17.36200 1.000 22.42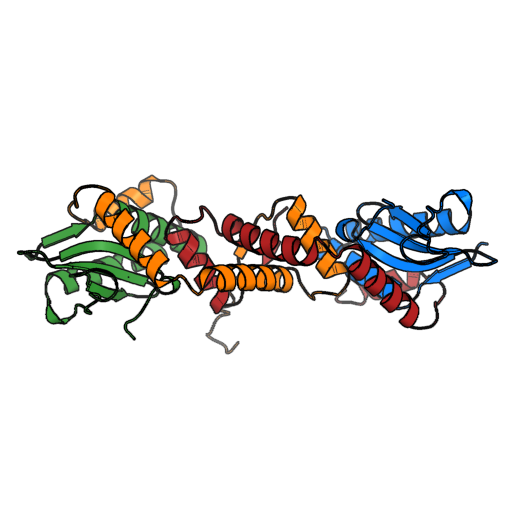000 63 SER B C 1
ATOM 1928 O O . SER C 2 83 ? -14.36800 18.15300 17.72000 1.000 21.76000 63 SER B O 1
ATOM 1931 N N . GLY C 2 84 ? -15.89500 19.22900 16.47700 1.000 23.84000 64 GLY B N 1
ATOM 1932 C CA . GLY C 2 84 ? -16.46100 18.02700 15.90100 1.000 20.90000 64 GLY B CA 1
ATOM 1933 C C . GLY C 2 84 ? -17.97400 17.98700 16.07600 1.000 20.33000 64 GLY B C 1
ATOM 1934 O O . GLY C 2 84 ? -18.57300 18.79900 16.77000 1.000 22.69000 64 GLY B O 1
ATOM 1935 N N . GLU C 2 85 ? -18.57500 17.00200 15.41700 1.000 18.86000 65 GLU B N 1
ATOM 1936 C CA . GLU C 2 85 ? -20.01500 16.82600 15.54900 1.000 18.74000 65 GLU B CA 1
ATOM 1937 C C . GLU C 2 85 ? -20.37700 16.37000 16.95400 1.000 18.34000 65 GLU B C 1
ATOM 1938 O O . GLU C 2 85 ? -19.65600 15.59300 17.57800 1.000 16.82000 65 GLU B O 1
ATOM 1944 N N . ALA C 2 86 ? -21.51600 16.84300 17.44500 1.000 17.87000 66 ALA B N 1
ATOM 1945 C CA . ALA C 2 86 ? -21.94800 16.43900 18.77300 1.000 17.43000 66 ALA B CA 1
ATOM 1946 C C . ALA C 2 86 ? -22.41600 14.98400 18.77300 1.000 18.56000 66 ALA B C 1
ATOM 1947 O O . ALA C 2 86 ? -22.95900 14.48100 17.78400 1.000 18.43000 66 ALA B O 1
ATOM 1949 N N . VAL C 2 87 ? -22.22300 14.31200 19.90500 1.000 15.94000 67 VAL B N 1
ATOM 1950 C CA . VAL C 2 87 ? -22.55300 12.89300 20.03100 1.000 18.20000 67 VAL B CA 1
ATOM 1951 C C . VAL C 2 87 ? -23.35700 12.70600 21.30900 1.000 22.76000 67 VAL B C 1
ATOM 1952 O O . VAL C 2 87 ? -23.35100 13.57900 22.19400 1.000 18.64000 67 VAL B O 1
ATOM 1956 N N . PRO C 2 88 ? -24.05400 11.57600 21.44100 1.000 19.64000 68 PRO B N 1
ATOM 1957 C CA . PRO C 2 88 ? -24.81600 11.32400 22.67100 1.000 21.42000 68 PRO B CA 1
ATOM 1958 C C . PRO C 2 88 ? -23.95100 11.32500 23.92600 1.000 22.51000 68 PRO B C 1
ATOM 1959 O O . PRO C 2 88 ? -22.75900 11.01300 23.90200 1.000 25.07000 68 PRO B O 1
ATOM 1963 N N . TRP C 2 89 ? -24.59100 11.66600 25.03600 1.000 26.17000 69 TRP B N 1
ATOM 1964 C CA . TRP C 2 89 ? -23.97000 11.70500 26.35400 1.000 27.38000 69 TRP B CA 1
ATOM 1965 C C . TRP C 2 89 ? -24.51900 10.57000 27.20800 1.000 27.95000 69 TRP B C 1
ATOM 1966 O O . TRP C 2 89 ? -25.73500 10.36600 27.25300 1.000 28.89000 69 TRP B O 1
ATOM 1977 N N . ASP C 2 90 ? -23.63400 9.84700 27.89500 1.000 26.17000 70 ASP B N 1
ATOM 1978 C CA . ASP C 2 90 ? -24.05600 8.81400 28.84000 1.000 25.04000 70 ASP B CA 1
ATOM 1979 C C . ASP C 2 90 ? -23.22800 8.91000 30.11200 1.000 23.48000 70 ASP B C 1
ATOM 1980 O O . ASP C 2 90 ? -22.01800 8.67400 30.09300 1.000 26.87000 70 ASP B O 1
ATOM 1985 N N . ARG C 2 91 ? -23.89300 9.20900 31.22400 1.000 24.56000 71 ARG B N 1
ATOM 1986 C CA . ARG C 2 91 ? -23.18000 9.42200 32.47900 1.000 23.58000 71 ARG B CA 1
ATOM 1987 C C . ARG C 2 91 ? -22.41200 8.17700 32.91800 1.000 23.53000 71 ARG B C 1
ATOM 1988 O O . ARG C 2 91 ? -21.24900 8.26700 33.32200 1.000 20.04000 71 ARG B O 1
ATOM 1996 N N . ASP C 2 92 ? -23.05400 7.00500 32.88300 1.000 24.79000 72 ASP B N 1
ATOM 1997 C CA . ASP C 2 92 ? -22.39100 5.80500 33.39600 1.000 28.63000 72 ASP B CA 1
ATOM 1998 C C . ASP C 2 92 ? -21.17000 5.43700 32.56400 1.000 24.79000 72 ASP B C 1
ATOM 1999 O O . ASP C 2 92 ? -20.14100 5.03100 33.11300 1.000 25.57000 72 ASP B O 1
ATOM 2004 N N . SER C 2 93 ? -21.26200 5.57700 31.24000 1.000 23.36000 73 SER B N 1
ATOM 2005 C CA . SER C 2 93 ? -20.10500 5.31100 30.39000 1.000 25.78000 73 SER B CA 1
ATOM 2006 C C . SER C 2 93 ? -18.96400 6.28100 30.67600 1.000 24.71000 73 SER B C 1
ATOM 2007 O O . SER C 2 93 ? -17.80200 5.87200 30.75900 1.000 24.23000 73 SER B O 1
ATOM 2010 N N . PHE C 2 94 ? -19.27300 7.57500 30.79800 1.000 23.88000 74 PHE B N 1
ATOM 2011 C CA . PHE C 2 94 ? -18.24900 8.53900 31.19500 1.000 25.63000 74 PHE B CA 1
ATOM 2012 C C . PHE C 2 94 ? -17.55900 8.09700 32.47900 1.000 21.93000 74 PHE B C 1
ATOM 2013 O O . PHE C 2 94 ? -16.32700 8.02400 32.54100 1.000 23.18000 74 PHE B O 1
ATOM 2021 N N . LEU C 2 95 ? -18.34300 7.77400 33.51000 1.000 21.84000 75 LEU B N 1
ATOM 2022 C CA . LEU C 2 95 ? -17.74400 7.44800 34.80000 1.000 22.13000 75 LEU B CA 1
ATOM 2023 C C . LEU C 2 95 ? -16.96800 6.14400 34.72600 1.000 27.93000 75 LEU B C 1
ATOM 2024 O O . LEU C 2 95 ? -15.91300 6.01000 35.35800 1.000 24.50000 75 LEU B O 1
ATOM 2029 N N . ALA C 2 96 ? -17.46600 5.17700 33.94500 1.000 26.47000 76 ALA B N 1
ATOM 2030 C CA . ALA C 2 96 ? -16.67900 3.97900 33.66800 1.000 31.54000 76 ALA B CA 1
ATOM 2031 C C . ALA C 2 96 ? -15.34300 4.34200 33.04000 1.000 26.38000 76 ALA B C 1
ATOM 2032 O O . ALA C 2 96 ? -14.30600 3.78300 33.41200 1.000 31.66000 76 ALA B O 1
ATOM 2034 N N . ARG C 2 97 ? -15.34100 5.28500 32.09700 1.000 28.29000 77 ARG B N 1
ATOM 2035 C CA . ARG C 2 97 ? -14.08800 5.62600 31.43500 1.000 29.88000 77 ARG B CA 1
ATOM 2036 C C . ARG C 2 97 ? -13.14100 6.33700 32.39700 1.000 28.51000 77 ARG B C 1
ATOM 2037 O O . ARG C 2 97 ? -11.91900 6.16000 32.32200 1.000 27.12000 77 ARG B O 1
ATOM 2045 N N . MET C 2 98 ? -13.69100 7.15200 33.30200 1.000 26.03000 78 MET B N 1
ATOM 2046 C CA . MET C 2 98 ? -12.87900 7.73200 34.36900 1.000 26.45000 78 MET B CA 1
ATOM 2047 C C . MET C 2 98 ? -12.25000 6.65500 35.24600 1.000 32.25000 78 MET B C 1
ATOM 2048 O O . MET C 2 98 ? -11.08500 6.77800 35.64600 1.000 31.43000 78 MET B O 1
ATOM 2053 N N . ARG C 2 99 ? -12.99500 5.58600 35.55800 1.000 30.90000 79 ARG B N 1
ATOM 2054 C CA . ARG C 2 99 ? -12.42500 4.51600 36.38400 1.000 32.44000 79 ARG B CA 1
ATOM 2055 C C . ARG C 2 99 ? -11.30400 3.77700 35.67200 1.000 37.55000 79 ARG B C 1
ATOM 2056 O O . ARG C 2 99 ? -10.39800 3.24300 36.32300 1.000 38.67000 79 ARG B O 1
ATOM 2064 N N . GLN C 2 100 ? -11.36100 3.71000 34.34700 1.000 33.90000 80 GLN B N 1
ATOM 2065 C CA . GLN C 2 100 ? -10.38000 2.93200 33.60800 1.000 40.31000 80 GLN B CA 1
ATOM 2066 C C . GLN C 2 100 ? -9.04600 3.64800 33.47500 1.000 40.91000 80 GLN B C 1
ATOM 2067 O O . GLN C 2 100 ? -8.04800 3.01200 33.12200 1.000 37.31000 80 GLN B O 1
ATOM 2073 N N . LYS C 2 101 ? -9.00200 4.95100 33.75800 1.000 36.62000 81 LYS B N 1
ATOM 2074 C CA . LYS C 2 101 ? -7.76200 5.69300 33.59000 1.000 36.02000 81 LYS B CA 1
ATOM 2075 C C . LYS C 2 101 ? -6.73200 5.33000 34.64600 1.000 38.95000 81 LYS B C 1
ATOM 2076 O O . LYS C 2 101 ? -5.54100 5.59500 34.45400 1.000 41.45000 81 LYS B O 1
ATOM 2082 N N . GLY C 2 102 ? -7.15900 4.72000 35.74300 1.000 39.77000 82 GLY B N 1
ATOM 2083 C CA . GLY C 2 102 ? -6.27100 4.36200 36.82000 1.000 42.64000 82 GLY B CA 1
ATOM 2084 C C . GLY C 2 102 ? -7.06300 4.10100 38.08100 1.000 44.42000 82 GLY B C 1
ATOM 2085 O O . GLY C 2 102 ? -8.29200 4.25900 38.10900 1.000 45.02000 82 GLY B O 1
ATOM 2086 N N . PRO C 2 103 ? -6.38400 3.72100 39.15800 1.000 48.65000 83 PRO B N 1
ATOM 2087 C CA . PRO C 2 103 ? -7.10600 3.43500 40.39900 1.000 46.83000 83 PRO B CA 1
ATOM 2088 C C . PRO C 2 103 ? -7.69200 4.70300 41.01100 1.000 46.35000 83 PRO B C 1
ATOM 2089 O O . PRO C 2 103 ? -7.06400 5.76700 41.01700 1.000 42.23000 83 PRO B O 1
ATOM 2093 N N . ARG C 2 104 ? -8.92700 4.58500 41.50500 1.000 40.18000 84 ARG B N 1
ATOM 2094 C CA . ARG C 2 104 ? -9.66700 5.70600 42.07500 1.000 39.35000 84 ARG B CA 1
ATOM 2095 C C . ARG C 2 104 ? -10.01900 5.40800 43.52400 1.000 39.48000 84 ARG B C 1
ATOM 2096 O O . ARG C 2 104 ? -10.34900 4.26800 43.86900 1.000 45.30000 84 ARG B O 1
ATOM 2104 N N . GLY C 2 105 ? -9.96300 6.44200 44.36900 1.000 34.53000 85 GLY B N 1
ATOM 2105 C CA . GLY C 2 105 ? -10.21100 6.26700 45.78400 1.000 37.17000 85 GLY B CA 1
ATOM 2106 C C . GLY C 2 105 ? -10.93600 7.45500 46.38200 1.000 36.78000 85 GLY B C 1
ATOM 2107 O O . GLY C 2 105 ? -10.97500 8.54400 45.80900 1.000 29.93000 85 GLY B O 1
ATOM 2108 N N . GLY C 2 106 ? -11.50700 7.22200 47.56000 1.000 34.49000 86 GLY B N 1
ATOM 2109 C CA . GLY C 2 106 ? -12.22500 8.25400 48.28200 1.000 35.28000 86 GLY B CA 1
ATOM 2110 C C . GLY C 2 106 ? -13.60700 8.52600 47.71000 1.000 29.53000 86 GLY B C 1
ATOM 2111 O O . GLY C 2 106 ? -14.33500 9.36800 48.23500 1.000 41.51000 86 GLY B O 1
ATOM 2112 N N . ALA D 1 4 ? -38.34200 10.74500 24.40300 1.000 53.68000 2 ALA C N 1
ATOM 2113 C CA . ALA D 1 4 ? -37.27200 11.40400 25.14100 1.000 57.74000 2 ALA C CA 1
ATOM 2114 C C . ALA D 1 4 ? -36.69300 12.56900 24.34400 1.000 51.34000 2 ALA C C 1
ATOM 2115 O O . ALA D 1 4 ? -36.56400 12.50400 23.11800 1.000 51.34000 2 ALA C O 1
ATOM 2117 N N . ASN D 1 5 ? -36.35800 13.64500 25.04400 1.000 51.14000 3 ASN C N 1
ATOM 2118 C CA . ASN D 1 5 ? -35.68800 14.76700 24.40900 1.000 42.89000 3 ASN C CA 1
ATOM 2119 C C . ASN D 1 5 ? -34.21400 14.45100 24.22000 1.000 34.65000 3 ASN C C 1
ATOM 2120 O O . ASN D 1 5 ? -33.60700 13.73500 25.02000 1.000 41.06000 3 ASN C O 1
ATOM 2125 N N . THR D 1 6 ? -33.63700 14.99600 23.15500 1.000 32.94000 4 THR C N 1
ATOM 2126 C CA . THR D 1 6 ? -32.28600 14.60900 22.79500 1.000 29.38000 4 THR C CA 1
ATOM 2127 C C . THR D 1 6 ? -31.26500 15.43500 23.56800 1.000 26.82000 4 THR C C 1
ATOM 2128 O O . THR D 1 6 ? -31.47400 16.61000 23.88400 1.000 25.20000 4 THR C O 1
ATOM 2132 N N . LEU D 1 7 ? -30.14700 14.79400 23.86100 1.000 24.73000 5 LEU C N 1
ATOM 2133 C CA . LEU D 1 7 ? -29.04700 15.40400 24.58700 1.000 22.88000 5 LEU C CA 1
ATOM 2134 C C . LEU D 1 7 ? -27.77700 14.96400 23.88300 1.000 24.86000 5 LEU C C 1
ATOM 2135 O O . LEU D 1 7 ? -27.45400 13.77500 23.88500 1.000 25.08000 5 LEU C O 1
ATOM 2140 N N . VAL D 1 8 ? -27.07000 15.90100 23.27000 1.000 17.35000 6 VAL C N 1
ATOM 2141 C CA . VAL D 1 8 ? -25.80100 15.58400 22.63100 1.000 20.00000 6 VAL C CA 1
ATOM 2142 C C . VAL D 1 8 ? -24.77200 16.59600 23.10400 1.000 20.99000 6 VAL C C 1
ATOM 2143 O O . VAL D 1 8 ? -25.12300 17.71000 23.50000 1.000 18.71000 6 VAL C O 1
ATOM 2147 N N . LEU D 1 9 ? -23.49900 16.18700 23.09300 1.000 17.85000 7 LEU C N 1
ATOM 2148 C CA . LEU D 1 9 ? -22.38800 17.01500 23.55500 1.000 18.34000 7 LEU C CA 1
ATOM 2149 C C . LEU D 1 9 ? -21.34800 17.15200 22.46000 1.000 18.19000 7 LEU C C 1
ATOM 2150 O O . LEU D 1 9 ? -20.98100 16.15800 21.83000 1.000 18.25000 7 LEU C O 1
ATOM 2155 N N . LYS D 1 10 ? -20.84100 18.37100 22.27600 1.000 14.81000 8 LYS C N 1
ATOM 2156 C CA . LYS D 1 10 ? -19.65600 18.55000 21.45600 1.000 15.25000 8 LYS C CA 1
ATOM 2157 C C . LYS D 1 10 ? -18.47600 17.81900 22.09700 1.000 16.61000 8 LYS C C 1
ATOM 2158 O O . LYS D 1 10 ? -18.41000 17.68300 23.32100 1.000 15.46000 8 LYS C O 1
ATOM 2164 N N . PRO D 1 11 ? -17.54200 17.31400 21.28400 1.000 18.47000 9 PRO C N 1
ATOM 2165 C CA . PRO D 1 11 ? -16.35200 16.66200 21.86000 1.000 18.55000 9 PRO C CA 1
ATOM 2166 C C . PRO D 1 11 ? -15.60500 17.53500 22.85500 1.000 16.60000 9 PRO C C 1
ATOM 2167 O O . PRO D 1 11 ? -15.10300 17.02400 23.86500 1.000 18.87000 9 PRO C O 1
ATOM 2171 N N . ARG D 1 12 ? -15.54500 18.84700 22.62700 1.000 18.89000 10 ARG C N 1
ATOM 2172 C CA . ARG D 1 12 ? -14.80400 19.68700 23.56200 1.000 16.87000 10 ARG C CA 1
ATOM 2173 C C . ARG D 1 12 ? -15.54600 19.79700 24.89000 1.000 16.30000 10 ARG C C 1
ATOM 2174 O O . ARG D 1 12 ? -14.91200 19.87400 25.95000 1.000 16.16000 10 ARG C O 1
ATOM 2182 N N . ALA D 1 13 ? -16.88600 19.75600 24.86000 1.000 16.12000 11 ALA C N 1
ATOM 2183 C CA . ALA D 1 13 ? -17.65600 19.75700 26.10800 1.000 15.69000 11 ALA C CA 1
ATOM 2184 C C . ALA D 1 13 ? -17.40200 18.48600 26.91200 1.000 17.93000 11 ALA C C 1
ATOM 2185 O O . ALA D 1 13 ? -17.31400 18.52200 28.14400 1.000 15.99000 11 ALA C O 1
ATOM 2187 N N . GLU D 1 14 ? -17.31900 17.34500 26.23300 1.000 16.80000 12 GLU C N 1
ATOM 2188 C CA . GLU D 1 14 ? -16.91600 16.10900 26.89300 1.000 20.06000 12 GLU C CA 1
ATOM 2189 C C . GLU D 1 14 ? -15.50700 16.21000 27.48800 1.000 18.34000 12 GLU C C 1
ATOM 2190 O O . GLU D 1 14 ? -15.25500 15.73500 28.60500 1.000 15.60000 12 GLU C O 1
ATOM 2196 N N . GLN D 1 15 ? -14.59000 16.87800 26.80000 1.000 16.19000 13 GLN C N 1
ATOM 2197 C CA . GLN D 1 15 ? -13.26100 17.05300 27.37400 1.000 18.07000 13 GLN C CA 1
ATOM 2198 C C . GLN D 1 15 ? -13.28200 18.02400 28.54900 1.000 16.77000 13 GLN C C 1
ATOM 2199 O O . GLN D 1 15 ? -12.49100 17.87000 29.49300 1.000 16.85000 13 GLN C O 1
ATOM 2205 N N . ASP D 1 16 ? -14.16600 19.02300 28.50300 1.000 14.46000 14 ASP C N 1
ATOM 2206 C CA . ASP D 1 16 ? -14.39000 19.87700 29.67000 1.000 14.57000 14 ASP C CA 1
ATOM 2207 C C . ASP D 1 16 ? -14.80600 19.04100 30.87000 1.000 14.89000 14 ASP C C 1
ATOM 2208 O O . ASP D 1 16 ? -14.28900 19.21200 31.98000 1.000 15.57000 14 ASP C O 1
ATOM 2213 N N . LEU D 1 17 ? -15.76900 18.14800 30.67400 1.000 13.25000 15 LEU C N 1
ATOM 2214 C CA . LEU D 1 17 ? -16.24100 17.34600 31.79600 1.000 16.32000 15 LEU C CA 1
ATOM 2215 C C . LEU D 1 17 ? -15.12700 16.47300 32.35400 1.000 13.95000 15 LEU C C 1
ATOM 2216 O O . LEU D 1 17 ? -15.04300 16.27400 33.56800 1.000 15.62000 15 LEU C O 1
ATOM 2221 N N . GLU D 1 18 ? -14.26800 15.92700 31.48300 1.000 15.65000 16 GLU C N 1
ATOM 2222 C CA . GLU D 1 18 ? -13.13300 15.15200 31.97400 1.000 15.72000 16 GLU C CA 1
ATOM 2223 C C . GLU D 1 18 ? -12.21200 16.01700 32.83300 1.000 16.47000 16 GLU C C 1
ATOM 2224 O O . GLU D 1 18 ? -11.77900 15.59900 33.91400 1.000 17.17000 16 GLU C O 1
ATOM 2230 N N . ARG D 1 19 ? -11.90600 17.23700 32.37900 1.000 15.07000 17 ARG C N 1
ATOM 2231 C CA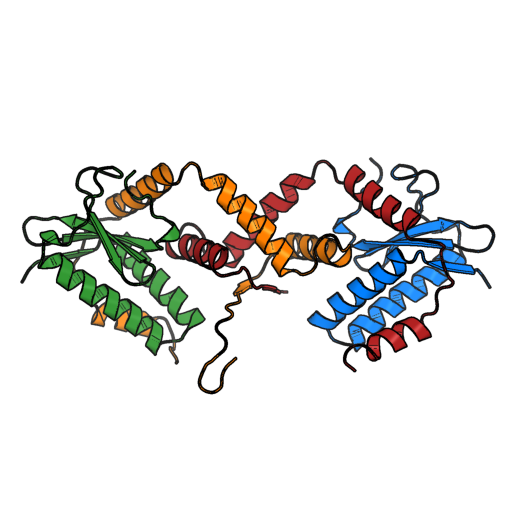 . ARG D 1 19 ? -11.03600 18.10800 33.17100 1.000 13.94000 17 ARG C CA 1
ATOM 2232 C C . ARG D 1 19 ? -11.70800 18.51400 34.47500 1.000 16.16000 17 ARG C C 1
ATOM 2233 O O . ARG D 1 19 ? -11.04700 18.62000 35.51500 1.000 14.19000 17 ARG C O 1
ATOM 2241 N N . ILE D 1 20 ? -13.02100 18.75800 34.43300 1.000 13.85000 18 ILE C N 1
ATOM 2242 C CA . ILE D 1 20 ? -13.75400 19.11400 35.64700 1.000 13.74000 18 ILE C CA 1
ATOM 2243 C C . ILE D 1 20 ? -13.73500 17.94400 36.62300 1.000 15.91000 18 ILE C C 1
ATOM 2244 O O . ILE D 1 20 ? -13.52100 18.11100 37.83200 1.000 15.09000 18 ILE C O 1
ATOM 2249 N N . PHE D 1 21 ? -13.97400 16.73900 36.10700 1.000 13.52000 19 PHE C N 1
ATOM 2250 C CA . PHE D 1 21 ? -13.91500 15.56300 36.96200 1.000 16.26000 19 PHE C CA 1
ATOM 2251 C C . PHE D 1 21 ? -12.53800 15.42900 37.60100 1.000 15.03000 19 PHE C C 1
ATOM 2252 O O . PHE D 1 21 ? -12.42300 15.20200 38.80900 1.000 17.17000 19 PHE C O 1
ATOM 2260 N N . GLU D 1 22 ? -11.47800 15.54600 36.80100 1.000 14.12000 20 GLU C N 1
ATOM 2261 C CA . GLU D 1 22 ? -10.14300 15.29700 37.33900 1.000 15.51000 20 GLU C CA 1
ATOM 2262 C C . GLU D 1 22 ? -9.77300 16.35200 38.36900 1.000 18.40000 20 GLU C C 1
ATOM 2263 O O . GLU D 1 22 ? -9.14000 16.04100 39.38700 1.000 18.60000 20 GLU C O 1
ATOM 2269 N N . TYR D 1 23 ? -10.18300 17.59900 38.13100 1.000 16.84000 21 TYR C N 1
ATOM 2270 C CA . TYR D 1 23 ? -9.88800 18.66300 39.08200 1.000 16.87000 21 TYR C CA 1
ATOM 2271 C C . TYR D 1 23 ? -10.60100 18.40100 40.40000 1.000 19.95000 21 TYR C C 1
ATOM 2272 O O . TYR D 1 23 ? -10.02100 18.55700 41.48000 1.000 19.11000 21 TYR C O 1
ATOM 2281 N N . SER D 1 24 ? -11.86700 17.99400 40.31900 1.000 18.37000 22 SER C N 1
ATOM 2282 C CA . SER D 1 24 ? -12.62300 17.64900 41.51500 1.000 19.83000 22 SER C CA 1
ATOM 2283 C C . SER D 1 24 ? -12.03800 16.41100 42.19200 1.000 18.79000 22 SER C C 1
ATOM 2284 O O . SER D 1 24 ? -11.92800 16.35300 43.42200 1.000 21.61000 22 SER C O 1
ATOM 2287 N N . TYR D 1 25 ? -11.62500 15.42100 41.40100 1.000 18.29000 23 TYR C N 1
ATOM 2288 C CA . TYR D 1 25 ? -11.07200 14.20200 41.98600 1.000 16.46000 23 TYR C CA 1
ATOM 2289 C C . TYR D 1 25 ? -9.79800 14.48700 42.77100 1.000 22.10000 23 TYR C C 1
ATOM 2290 O O . TYR D 1 25 ? -9.61800 13.97500 43.88300 1.000 21.87000 23 TYR C O 1
ATOM 2299 N N . THR D 1 26 ? -8.89100 15.28300 42.19600 1.000 20.43000 24 THR C N 1
ATOM 2300 C CA . THR D 1 26 ? -7.62900 15.57400 42.87000 1.000 21.22000 24 THR C CA 1
ATOM 2301 C C . THR D 1 26 ? -7.88800 16.22100 44.22600 1.000 26.08000 24 THR C C 1
ATOM 2302 O O . THR D 1 26 ? -7.23700 15.88900 45.22800 1.000 28.60000 24 THR C O 1
ATOM 2306 N N . GLU D 1 27 ? -8.88100 17.10700 44.27900 1.000 24.21000 25 GLU C N 1
ATOM 2307 C CA . GLU D 1 27 ? -9.19700 17.86500 45.48100 1.000 28.80000 25 GLU C CA 1
ATOM 2308 C C . GLU D 1 27 ? -9.95900 17.02200 46.49500 1.000 29.11000 25 GLU C C 1
ATOM 2309 O O . GLU D 1 27 ? -9.67800 17.09300 47.69600 1.000 27.45000 25 GLU C O 1
ATOM 2315 N N . PHE D 1 28 ? -10.91700 16.21700 46.03200 1.000 22.72000 26 PHE C N 1
ATOM 2316 C CA . PHE D 1 28 ? -11.95600 15.69500 46.90600 1.000 23.56000 26 PHE C CA 1
ATOM 2317 C C . PHE D 1 28 ? -12.13800 14.18500 46.86700 1.000 25.92000 26 PHE C C 1
ATOM 2318 O O . PHE D 1 28 ? -12.84200 13.65200 47.73200 1.000 26.47000 26 PHE C O 1
ATOM 2326 N N . GLY D 1 29 ? -11.55200 13.48400 45.90100 1.000 22.35000 27 GLY C N 1
ATOM 2327 C CA . GLY D 1 29 ? -11.69300 12.04400 45.82300 1.000 22.42000 27 GLY C CA 1
ATOM 2328 C C . GLY D 1 29 ? -12.87000 11.61300 44.96500 1.000 21.64000 27 GLY C C 1
ATOM 2329 O O . GLY D 1 29 ? -13.65100 12.42000 44.45600 1.000 18.69000 27 GLY C O 1
ATOM 2330 N N . TRP D 1 30 ? -12.99800 10.29000 44.82200 1.000 18.46000 28 TRP C N 1
ATOM 2331 C CA . TRP D 1 30 ? -13.89500 9.72000 43.82100 1.000 18.46000 28 TRP C CA 1
ATOM 2332 C C . TRP D 1 30 ? -15.35500 10.05700 44.10100 1.000 19.02000 28 TRP C C 1
ATOM 2333 O O . TRP D 1 30 ? -16.09700 10.44900 43.19300 1.000 16.95000 28 TRP C O 1
ATOM 2344 N N . GLN D 1 31 ? -15.80100 9.85900 45.34300 1.000 18.92000 29 GLN C N 1
ATOM 2345 C CA . GLN D 1 31 ? -17.22800 9.97200 45.63100 1.000 18.64000 29 GLN C CA 1
ATOM 2346 C C . GLN D 1 31 ? -17.74300 11.36600 45.28100 1.000 21.49000 29 GLN C C 1
ATOM 2347 O O . GLN D 1 31 ? -18.80500 11.51900 44.66300 1.000 18.82000 29 GLN C O 1
ATOM 2353 N N . GLN D 1 32 ? -16.97900 12.39900 45.63800 1.000 20.18000 30 GLN C N 1
ATOM 2354 C CA . GLN D 1 32 ? -17.43600 13.76200 45.37900 1.000 20.05000 30 GLN C CA 1
ATOM 2355 C C . GLN D 1 32 ? -17.32400 14.11300 43.89900 1.000 21.94000 30 GLN C C 1
ATOM 2356 O O . GLN D 1 32 ? -18.19300 14.79800 43.34600 1.000 17.80000 30 GLN C O 1
ATOM 2362 N N . ALA D 1 33 ? -16.26400 13.65200 43.23600 1.000 19.68000 31 ALA C N 1
ATOM 2363 C CA . ALA D 1 33 ? -16.09600 13.98700 41.82500 1.000 17.95000 31 ALA C CA 1
ATOM 2364 C C . ALA D 1 33 ? -17.16100 13.31500 40.96700 1.000 16.45000 31 ALA C C 1
ATOM 2365 O O . ALA D 1 33 ? -17.70100 13.92100 40.03700 1.000 15.89000 31 ALA C O 1
ATOM 2367 N N . GLN D 1 34 ? -17.47400 12.05100 41.24800 1.000 16.66000 32 GLN C N 1
ATOM 2368 C CA . GLN D 1 34 ? -18.51200 11.40300 40.45400 1.000 18.58000 32 GLN C CA 1
ATOM 2369 C C . GLN D 1 34 ? -19.88000 12.00800 40.75000 1.000 17.74000 32 GLN C C 1
ATOM 2370 O O . GLN D 1 34 ? -20.72300 12.12800 39.85300 1.000 15.39000 32 GLN C O 1
ATOM 2376 N N . GLN D 1 35 ? -20.10600 12.43100 41.99500 1.000 14.07000 33 GLN C N 1
ATOM 2377 C CA . GLN D 1 35 ? -21.36500 13.09200 42.32200 1.000 18.01000 33 GLN C CA 1
ATOM 2378 C C . GLN D 1 35 ? -21.50700 14.40000 41.55800 1.000 19.41000 33 GLN C C 1
ATOM 2379 O O . GLN D 1 35 ? -22.60300 14.75200 41.10800 1.000 17.72000 33 GLN C O 1
ATOM 2385 N N . TYR D 1 36 ? -20.40400 15.13600 41.40700 1.000 17.89000 34 TYR C N 1
ATOM 2386 C CA . TYR D 1 36 ? -20.46300 16.41200 40.70500 1.000 16.97000 34 TYR C CA 1
ATOM 2387 C C . TYR D 1 36 ? -20.86200 16.21100 39.24400 1.000 17.35000 34 TYR C C 1
ATOM 2388 O O . TYR D 1 36 ? -21.71900 16.93000 38.71600 1.000 16.34000 34 TYR C O 1
ATOM 2397 N N . ILE D 1 37 ? -20.22800 15.24200 38.57300 1.000 15.63000 35 ILE C N 1
ATOM 2398 C CA . ILE D 1 37 ? -20.61900 14.85400 37.21300 1.000 17.05000 35 ILE C CA 1
ATOM 2399 C C . ILE D 1 37 ? -22.07400 14.41500 37.16700 1.000 20.18000 35 ILE C C 1
ATOM 2400 O O . ILE D 1 37 ? -22.80300 14.73100 36.22000 1.000 18.76000 35 ILE C O 1
ATOM 2405 N N . SER D 1 38 ? -22.51200 13.64800 38.16700 1.000 16.54000 36 SER C N 1
ATOM 2406 C CA . SER D 1 38 ? -23.89800 13.20300 38.19100 1.000 19.52000 36 SER C CA 1
ATOM 2407 C C . SER D 1 38 ? -24.86100 14.37900 38.31700 1.000 19.04000 36 SER C C 1
ATOM 2408 O O . SER D 1 38 ? -25.93700 14.36800 37.71300 1.000 21.02000 36 SER C O 1
ATOM 2411 N N . ASP D 1 39 ? -24.48700 15.40800 39.08900 1.000 19.78000 37 ASP C N 1
ATOM 2412 C CA . ASP D 1 39 ? -25.31600 16.60900 39.18800 1.000 19.44000 37 ASP C CA 1
ATOM 2413 C C . ASP D 1 39 ? -25.34100 17.37700 37.87200 1.000 20.45000 37 ASP C C 1
ATOM 2414 O O . ASP D 1 39 ? -26.37800 17.93500 37.48900 1.000 18.66000 37 ASP C O 1
ATOM 2419 N N . LEU D 1 40 ? -24.19900 17.45900 37.19100 1.000 17.98000 38 LEU C N 1
ATOM 2420 C CA . LEU D 1 40 ? -24.18200 18.02500 35.84400 1.000 20.63000 38 LEU C CA 1
ATOM 2421 C C . LEU D 1 40 ? -25.10900 17.24100 34.91500 1.000 20.26000 38 LEU C C 1
ATOM 2422 O O . LEU D 1 40 ? -25.88600 17.82500 34.14700 1.000 19.88000 38 LEU C O 1
ATOM 2427 N N . ASP D 1 41 ? -25.05800 15.90800 34.98800 1.000 19.79000 39 ASP C N 1
ATOM 2428 C CA . ASP D 1 41 ? -25.90600 15.09500 34.12000 1.000 17.37000 39 ASP C CA 1
ATOM 2429 C C . ASP D 1 41 ? -27.38500 15.34500 34.39200 1.000 19.56000 39 ASP C C 1
ATOM 2430 O O . ASP D 1 41 ? -28.19100 15.43300 33.45500 1.000 22.75000 39 ASP C O 1
ATOM 2435 N N . GLN D 1 42 ? -27.78000 15.42900 35.66000 1.000 19.53000 40 GLN C N 1
ATOM 2436 C CA . GLN D 1 42 ? -29.18800 15.74400 36.00800 1.000 24.21000 40 GLN C CA 1
ATOM 2437 C C . GLN D 1 42 ? -29.58900 17.10800 35.41700 1.000 21.05000 40 GLN C C 1
ATOM 2438 O O . GLN D 1 42 ? -30.67300 17.21100 34.85600 1.000 22.72000 40 GLN C O 1
ATOM 2444 N N . THR D 1 43 ? -28.71200 18.09800 35.53300 1.000 20.25000 41 THR C N 1
ATOM 2445 C CA . THR D 1 43 ? -29.00700 19.39500 34.92100 1.000 21.66000 41 THR C CA 1
ATOM 2446 C C . THR D 1 43 ? -29.11500 19.28600 33.39900 1.000 18.61000 41 THR C C 1
ATOM 2447 O O . THR D 1 43 ? -30.03400 19.86100 32.80100 1.000 21.51000 41 THR C O 1
ATOM 2451 N N . PHE D 1 44 ? -28.19100 18.55700 32.75500 1.000 18.33000 42 PHE C N 1
ATOM 2452 C CA . PHE D 1 44 ? -28.32700 18.25800 31.32500 1.000 20.15000 42 PHE C CA 1
ATOM 2453 C C . PHE D 1 44 ? -29.72400 17.74800 30.98700 1.000 22.87000 42 PHE C C 1
ATOM 2454 O O . PHE D 1 44 ? -30.35100 18.20900 30.03000 1.000 21.28000 42 PHE C O 1
ATOM 2462 N N . GLN D 1 45 ? -30.20200 16.75300 31.73800 1.000 20.62000 43 GLN C N 1
ATOM 2463 C CA . GLN D 1 45 ? -31.48200 16.13200 31.41400 1.000 23.09000 43 GLN C CA 1
ATOM 2464 C C . GLN D 1 45 ? -32.62600 17.12300 31.59000 1.000 20.66000 43 GLN C C 1
ATOM 2465 O O . GLN D 1 45 ? -33.56700 17.15100 30.78800 1.000 24.30000 43 GLN C O 1
ATOM 2471 N N . THR D 1 46 ? -32.57300 17.93300 32.64500 1.000 19.60000 44 THR C N 1
ATOM 2472 C CA . THR D 1 46 ? -33.61900 18.92300 32.86900 1.000 22.18000 44 THR C CA 1
ATOM 2473 C C . THR D 1 46 ? -33.63400 19.97900 31.76900 1.000 23.99000 44 THR C C 1
ATOM 2474 O O . THR D 1 46 ? -34.70500 20.37900 31.30200 1.000 22.86000 44 THR C O 1
ATOM 2478 N N . LEU D 1 47 ? -32.45700 20.43700 31.33200 1.000 20.26000 45 LEU C N 1
ATOM 2479 C CA . LEU D 1 47 ? -32.41500 21.42000 30.25400 1.000 18.27000 45 LEU C CA 1
ATOM 2480 C C . LEU D 1 47 ? -32.95800 20.84700 28.95400 1.000 22.95000 45 LEU C C 1
ATOM 2481 O O . LEU D 1 47 ? -33.56500 21.57400 28.16000 1.000 20.32000 45 LEU C O 1
ATOM 2486 N N . ALA D 1 48 ? -32.71900 19.55800 28.70700 1.000 19.78000 46 ALA C N 1
ATOM 2487 C CA . ALA D 1 48 ? -33.19300 18.94200 27.47300 1.000 23.01000 46 ALA C CA 1
ATOM 2488 C C . ALA D 1 48 ? -34.71100 18.87700 27.43800 1.000 25.51000 46 ALA C C 1
ATOM 2489 O O . ALA D 1 48 ? -35.30600 18.87400 26.35500 1.000 27.23000 46 ALA C O 1
ATOM 2491 N N . ALA D 1 49 ? -35.35200 18.84700 28.60700 1.000 23.35000 47 ALA C N 1
ATOM 2492 C CA . ALA D 1 49 ? -36.80200 18.74000 28.69200 1.000 29.24000 47 ALA C CA 1
ATOM 2493 C C . ALA D 1 49 ? -37.52800 20.07600 28.81700 1.000 28.56000 47 ALA C C 1
ATOM 2494 O O . ALA D 1 49 ? -38.71800 20.13600 28.49600 1.000 27.83000 47 ALA C O 1
ATOM 2496 N N . SER D 1 50 ? -36.87200 21.14500 29.27700 1.000 25.10000 48 SER C N 1
ATOM 2497 C CA . SER D 1 50 ? -37.56600 22.39000 29.61900 1.000 32.71000 48 SER C CA 1
ATOM 2498 C C . SER D 1 50 ? -36.91500 23.56000 28.89900 1.000 29.94000 48 SER C C 1
ATOM 2499 O O . SER D 1 50 ? -35.89600 24.07400 29.36500 1.000 29.74000 48 SER C O 1
ATOM 2502 N N . THR D 1 51 ? -37.54000 24.03000 27.81700 1.000 24.77000 49 THR C N 1
ATOM 2503 C CA . THR D 1 51 ? -36.94900 25.12600 27.05800 1.000 25.38000 49 THR C CA 1
ATOM 2504 C C . THR D 1 51 ? -36.91900 26.43000 27.85600 1.000 28.30000 49 THR C C 1
ATOM 2505 O O . THR D 1 51 ? -36.03400 27.26600 27.62900 1.000 25.26000 49 THR C O 1
ATOM 2509 N N . ASP D 1 52 ? -37.85300 26.62500 28.79700 1.000 22.33000 50 ASP C N 1
ATOM 2510 C CA . ASP D 1 52 ? -37.93700 27.91200 29.48600 1.000 24.11000 50 ASP C CA 1
ATOM 2511 C C . ASP D 1 52 ? -36.82800 28.12900 30.51200 1.000 20.36000 50 ASP C C 1
ATOM 2512 O O . ASP D 1 52 ? -36.65100 29.26100 30.97400 1.000 22.42000 50 ASP C O 1
ATOM 2517 N N . LEU D 1 53 ? -36.07400 27.09000 30.87900 1.000 20.31000 51 LEU C N 1
ATOM 2518 C CA . LEU D 1 53 ? -34.97600 27.27400 31.83300 1.000 20.17000 51 LEU C CA 1
ATOM 2519 C C . LEU D 1 53 ? -33.79100 28.00700 31.21000 1.000 18.60000 51 LEU C C 1
ATOM 2520 O O . LEU D 1 53 ? -33.04200 28.69100 31.91600 1.000 18.37000 51 LEU C O 1
ATOM 2525 N N . ALA D 1 54 ? -33.59500 27.85700 29.90400 1.000 18.29000 52 ALA C N 1
ATOM 2526 C CA . ALA D 1 54 ? -32.39600 28.35400 29.23400 1.000 18.48000 52 ALA C CA 1
ATOM 2527 C C . ALA D 1 54 ? -32.24500 29.87000 29.35900 1.000 19.93000 52 ALA C C 1
ATOM 2528 O O . ALA D 1 54 ? -33.18500 30.62100 29.09500 1.000 21.03000 52 ALA C O 1
ATOM 2530 N N . ILE D 1 55 ? -31.04300 30.32400 29.72200 1.000 18.67000 53 ILE C N 1
ATOM 2531 C CA . ILE D 1 55 ? -30.74000 31.75200 29.77900 1.000 16.80000 53 ILE C CA 1
ATOM 2532 C C . ILE D 1 55 ? -30.22000 32.20600 28.42000 1.000 17.24000 53 ILE C C 1
ATOM 2533 O O . ILE D 1 55 ? -29.26700 31.63000 27.88300 1.000 15.92000 53 ILE C O 1
ATOM 2538 N N . ASN D 1 56 ? -30.83300 33.25000 27.87200 1.000 17.45000 54 ASN C N 1
ATOM 2539 C CA . ASN D 1 56 ? -30.47700 33.72500 26.54000 1.000 18.52000 54 ASN C CA 1
ATOM 2540 C C . ASN D 1 56 ? -29.09700 34.37900 26.57000 1.000 18.80000 54 ASN C C 1
ATOM 2541 O O . ASN D 1 56 ? -28.87600 35.35400 27.29800 1.000 19.92000 54 ASN C O 1
ATOM 2546 N N . TYR D 1 57 ? -28.17300 33.84500 25.77500 1.000 16.71000 55 TYR C N 1
ATOM 2547 C CA . TYR D 1 57 ? -26.79900 34.33000 25.70500 1.000 16.95000 55 TYR C CA 1
ATOM 2548 C C . TYR D 1 57 ? -26.44800 34.79500 24.29800 1.000 16.87000 55 TYR C C 1
ATOM 2549 O O . TYR D 1 57 ? -25.30100 34.70000 23.86100 1.000 18.85000 55 TYR C O 1
ATOM 2558 N N . ASP D 1 58 ? -27.45300 35.31500 23.58600 1.000 19.27000 56 ASP C N 1
ATOM 2559 C CA . ASP D 1 58 ? -27.24000 35.98100 22.30100 1.000 20.07000 56 ASP C CA 1
ATOM 2560 C C . ASP D 1 58 ? -26.09600 36.98900 22.33400 1.000 20.18000 56 ASP C C 1
ATOM 2561 O O . ASP D 1 58 ? -25.41600 37.18900 21.32300 1.000 21.15000 56 ASP C O 1
ATOM 2566 N N . HIS D 1 59 ? -25.91000 37.68800 23.45600 1.000 21.56000 57 HIS C N 1
ATOM 2567 C CA . HIS D 1 59 ? -24.87800 38.72000 23.51300 1.000 20.09000 57 HIS C CA 1
ATOM 2568 C C . HIS D 1 59 ? -23.47300 38.14300 23.38300 1.000 21.70000 57 HIS C C 1
ATOM 2569 O O . HIS D 1 59 ? -22.52700 38.89400 23.13100 1.000 23.16000 57 HIS C O 1
ATOM 2576 N N . VAL D 1 60 ? -23.31600 36.83700 23.57400 1.000 18.36000 58 VAL C N 1
ATOM 2577 C CA . VAL D 1 60 ? -22.05300 36.14700 23.33200 1.000 17.56000 58 VAL C CA 1
ATOM 2578 C C . VAL D 1 60 ? -22.05300 35.62200 21.90100 1.000 18.07000 58 VAL C C 1
ATOM 2579 O O . VAL D 1 60 ? -21.19000 35.98900 21.09700 1.000 21.76000 58 VAL C O 1
ATOM 2583 N N . ARG D 1 61 ? -23.01900 34.75600 21.57500 1.000 18.88000 59 ARG C N 1
ATOM 2584 C CA . ARG D 1 61 ? -23.21600 34.24200 20.20800 1.000 16.38000 59 ARG C CA 1
ATOM 2585 C C . ARG D 1 61 ? -24.70600 34.06200 19.95400 1.000 19.44000 59 ARG C C 1
ATOM 2586 O O . ARG D 1 61 ? -25.41700 33.57300 20.84100 1.000 18.93000 59 ARG C O 1
ATOM 2594 N N . PRO D 1 62 ? -25.21000 34.44100 18.77600 1.000 23.38000 60 PRO C N 1
ATOM 2595 C CA . PRO D 1 62 ? -26.63500 34.23200 18.47800 1.000 21.83000 60 PRO C CA 1
ATOM 2596 C C . PRO D 1 62 ? -27.04400 32.79800 18.77000 1.000 19.15000 60 PRO C C 1
ATOM 2597 O O . PRO D 1 62 ? -26.34600 31.85100 18.40600 1.000 19.13000 60 PRO C O 1
ATOM 2601 N N . GLY D 1 63 ? -28.17500 32.64700 19.45900 1.000 20.57000 61 GLY C N 1
ATOM 2602 C CA . GLY D 1 63 ? -28.67500 31.33300 19.77600 1.000 18.45000 61 GLY C CA 1
ATOM 2603 C C . GLY D 1 63 ? -28.02700 30.65600 20.96300 1.000 19.13000 61 GLY C C 1
ATOM 2604 O O . GLY D 1 63 ? -28.51700 29.60900 21.39200 1.000 18.72000 61 GLY C O 1
ATOM 2605 N N . LEU D 1 64 ? -26.95500 31.20900 21.52200 1.000 16.97000 62 LEU C N 1
ATOM 2606 C CA . LEU D 1 64 ? -26.29300 30.53200 22.63100 1.000 17.84000 62 LEU C CA 1
ATOM 2607 C C . LEU D 1 64 ? -27.14300 30.63400 23.88800 1.000 14.89000 62 LEU C C 1
ATOM 2608 O O . LEU D 1 64 ? -27.75800 31.66800 24.14800 1.000 16.08000 62 LEU C O 1
ATOM 2613 N N . LYS D 1 65 ? -27.16900 29.55200 24.67100 1.000 16.06000 63 LYS C N 1
ATOM 2614 C CA . LYS D 1 65 ? -27.90500 29.48600 25.92300 1.000 14.81000 63 LYS C CA 1
ATOM 2615 C C . LYS D 1 65 ? -26.94300 29.13600 27.04600 1.000 15.70000 63 LYS C C 1
ATOM 2616 O O . LYS D 1 65 ? -25.90900 28.49700 26.81600 1.000 16.43000 63 LYS C O 1
ATOM 2622 N N . ALA D 1 66 ? -27.30400 29.52300 28.26800 1.000 14.32000 64 ALA C N 1
ATOM 2623 C CA . ALA D 1 66 ? -26.48600 29.19900 29.42000 1.000 14.99000 64 ALA C CA 1
ATOM 2624 C C . ALA D 1 66 ? -27.37500 28.74700 30.56800 1.000 15.61000 64 ALA C C 1
ATOM 2625 O O . ALA D 1 66 ? -28.55800 29.08300 30.63500 1.000 16.53000 64 ALA C O 1
ATOM 2627 N N . PHE D 1 67 ? -26.77700 27.98200 31.48800 1.000 14.78000 65 PHE C N 1
ATOM 2628 C CA . PHE D 1 67 ? -27.47700 27.61600 32.71300 1.000 14.48000 65 PHE C CA 1
ATOM 2629 C C . PHE D 1 67 ? -26.46800 27.20200 33.77300 1.000 14.08000 65 PHE C C 1
ATOM 2630 O O . PHE D 1 67 ? -25.51500 26.47800 33.46500 1.000 15.05000 65 PHE C O 1
ATOM 2638 N N . PRO D 1 68 ? -26.63600 27.62900 35.02300 1.000 15.68000 66 PRO C N 1
ATOM 2639 C CA . PRO D 1 68 ? -25.64900 27.29200 36.05400 1.000 13.79000 66 PRO C CA 1
ATOM 2640 C C . PRO D 1 68 ? -25.89000 25.94000 36.71200 1.000 16.80000 66 PRO C C 1
ATOM 2641 O O . PRO D 1 68 ? -27.01900 25.47200 36.88000 1.000 16.88000 66 PRO C O 1
ATOM 2645 N N . VAL D 1 69 ? -24.78800 25.30800 37.09100 1.000 17.91000 67 VAL C N 1
ATOM 2646 C CA . VAL D 1 69 ? -24.82200 24.11700 37.93100 1.000 16.33000 67 VAL C CA 1
ATOM 2647 C C . VAL D 1 69 ? -23.54500 24.09400 38.75600 1.000 17.18000 67 VAL C C 1
ATOM 2648 O O . VAL D 1 69 ? -22.43500 24.11500 38.20800 1.000 17.20000 67 VAL C O 1
ATOM 2652 N N . GLY D 1 70 ? -23.69900 24.11000 40.08000 1.000 19.60000 68 GLY C N 1
ATOM 2653 C CA . GLY D 1 70 ? -22.53100 24.19500 40.94900 1.000 18.58000 68 GLY C CA 1
ATOM 2654 C C . GLY D 1 70 ? -21.75300 25.46200 40.66000 1.000 17.17000 68 GLY C C 1
ATOM 2655 O O . GLY D 1 70 ? -22.31200 26.55900 40.59500 1.000 19.15000 68 GLY C O 1
ATOM 2656 N N . ALA D 1 71 ? -20.44700 25.30700 40.45500 1.000 17.96000 69 ALA C N 1
ATOM 2657 C CA . ALA D 1 71 ? -19.54700 26.40600 40.13900 1.000 17.58000 69 ALA C CA 1
ATOM 2658 C C . ALA D 1 71 ? -19.34400 26.55300 38.63400 1.000 17.77000 69 ALA C C 1
ATOM 2659 O O . ALA D 1 71 ? -18.43000 27.25100 38.19400 1.000 15.64000 69 ALA C O 1
ATOM 2661 N N . HIS D 1 72 ? -20.16600 25.89000 37.84000 1.000 16.17000 70 HIS C N 1
ATOM 2662 C CA . HIS D 1 72 ? -19.94400 25.80700 36.40900 1.000 15.22000 70 HIS C CA 1
ATOM 2663 C C . HIS D 1 72 ? -21.17100 26.30000 35.65800 1.000 19.06000 70 HIS C C 1
ATOM 2664 O O . HIS D 1 72 ? -22.24100 26.54100 36.23100 1.000 15.99000 70 HIS C O 1
ATOM 2671 N N . ILE D 1 73 ? -20.9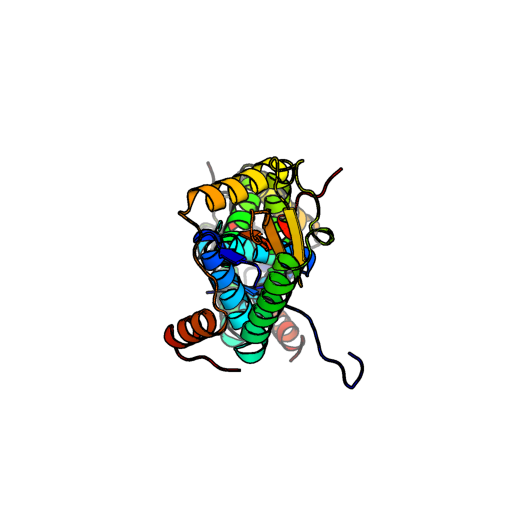8300 26.50100 34.35900 1.000 14.28000 71 ILE C N 1
ATOM 2672 C CA . ILE D 1 73 ? -22.04200 26.97900 33.48700 1.000 17.04000 71 ILE C CA 1
ATOM 2673 C C . ILE D 1 73 ? -22.09000 26.05700 32.28500 1.000 16.40000 71 ILE C C 1
ATOM 2674 O O . ILE D 1 73 ? -21.06300 25.81100 31.64400 1.000 16.81000 71 ILE C O 1
ATOM 2679 N N . VAL D 1 74 ? -23.27700 25.56100 31.97600 1.000 12.20000 72 VAL C N 1
ATOM 2680 C CA . VAL D 1 74 ? -23.47800 24.77300 30.76800 1.000 13.60000 72 VAL C CA 1
ATOM 2681 C C . VAL D 1 74 ? -23.82700 25.74800 29.65500 1.000 14.19000 72 VAL C C 1
ATOM 2682 O O . VAL D 1 74 ? -24.79200 26.50700 29.77100 1.000 15.15000 72 VAL C O 1
ATOM 2686 N N . PHE D 1 75 ? -23.04000 25.73800 28.58400 1.000 14.16000 73 PHE C N 1
ATOM 2687 C CA . PHE D 1 75 ? -23.31800 26.55400 27.41100 1.000 13.40000 73 PHE C CA 1
ATOM 2688 C C . PHE D 1 75 ? -23.80500 25.62100 26.31800 1.000 17.44000 73 PHE C C 1
ATOM 2689 O O . PHE D 1 75 ? -23.16300 24.60300 26.03200 1.000 15.52000 73 PHE C O 1
ATOM 2697 N N . PHE D 1 76 ? -24.95100 25.94800 25.73600 1.000 14.54000 74 PHE C N 1
ATOM 2698 C CA . PHE D 1 76 ? -25.61000 25.00100 24.85900 1.000 13.11000 74 PHE C CA 1
ATOM 2699 C C . PHE D 1 76 ? -26.47100 25.71300 23.83000 1.000 17.11000 74 PHE C C 1
ATOM 2700 O O . PHE D 1 76 ? -26.72200 26.91400 23.90400 1.000 16.47000 74 PHE C O 1
ATOM 2708 N N . ARG D 1 77 ? -26.87300 24.94100 22.83800 1.000 17.73000 75 ARG C N 1
ATOM 2709 C CA . ARG D 1 77 ? -27.77700 25.37700 21.79300 1.000 20.10000 75 ARG C CA 1
ATOM 2710 C C . ARG D 1 77 ? -29.04000 24.53800 21.87900 1.000 19.04000 75 ARG C C 1
ATOM 2711 O O . ARG D 1 77 ? -28.98500 23.36800 22.26100 1.000 17.66000 75 ARG C O 1
ATOM 2719 N N . ALA D 1 78 ? -30.17600 25.14800 21.56800 1.000 21.84000 76 ALA C N 1
ATOM 2720 C CA . ALA D 1 78 ? -31.40900 24.38900 21.43100 1.000 20.39000 76 ALA C CA 1
ATOM 2721 C C . ALA D 1 78 ? -31.45700 23.77100 20.04400 1.000 24.43000 76 ALA C C 1
ATOM 2722 O O . ALA D 1 78 ? -31.09600 24.41300 19.05500 1.000 27.24000 76 ALA C O 1
ATOM 2724 N N . THR D 1 79 ? -31.87400 22.51700 19.97900 1.000 23.48000 77 THR C N 1
ATOM 2725 C CA . THR D 1 79 ? -32.08300 21.80700 18.72400 1.000 32.38000 77 THR C CA 1
ATOM 2726 C C . THR D 1 79 ? -33.57000 21.51000 18.55400 1.000 34.78000 77 THR C C 1
ATOM 2727 O O . THR D 1 79 ? -34.39800 21.86900 19.39500 1.000 29.55000 77 THR C O 1
ATOM 2731 N N . ASP D 1 80 ? -33.90100 20.82600 17.45600 1.000 40.01000 78 ASP C N 1
ATOM 2732 C CA . ASP D 1 80 ? -35.29400 20.46700 17.20200 1.000 45.56000 78 ASP C CA 1
ATOM 2733 C C . ASP D 1 80 ? -35.85700 19.55600 18.28200 1.000 40.07000 78 ASP C C 1
ATOM 2734 O O . ASP D 1 80 ? -37.03300 19.67500 18.64400 1.000 47.40000 78 ASP C O 1
ATOM 2739 N N . THR D 1 81 ? -35.04200 18.65400 18.81400 1.000 37.66000 79 THR C N 1
ATOM 2740 C CA . THR D 1 81 ? -35.52000 17.61900 19.71600 1.000 37.19000 79 THR C CA 1
ATOM 2741 C C . THR D 1 81 ? -34.98000 17.74400 21.13000 1.000 37.91000 79 THR C C 1
ATOM 2742 O O . THR D 1 81 ? -35.33200 16.92200 21.98700 1.000 38.02000 79 THR C O 1
ATOM 2746 N N . GLY D 1 82 ? -34.15200 18.74800 21.40700 1.000 30.78000 80 GLY C N 1
ATOM 2747 C CA . GLY D 1 82 ? -33.52400 18.86600 22.70800 1.000 29.45000 80 GLY C CA 1
ATOM 2748 C C . GLY D 1 82 ? -32.45700 19.94300 22.73600 1.000 27.18000 80 GLY C C 1
ATOM 2749 O O . GLY D 1 82 ? -32.71500 21.08100 22.34000 1.000 24.21000 80 GLY C O 1
ATOM 2750 N N . ILE D 1 83 ? -31.25400 19.60300 23.19900 1.000 24.48000 81 ILE C N 1
ATOM 2751 C CA . ILE D 1 83 ? -30.17000 20.57100 23.32800 1.000 21.04000 81 ILE C CA 1
ATOM 2752 C C . ILE D 1 83 ? -28.86800 19.94000 22.86100 1.000 22.92000 81 ILE C C 1
ATOM 2753 O O . ILE D 1 83 ? -28.72900 18.71500 22.77600 1.000 20.35000 81 ILE C O 1
ATOM 2758 N N . GLU D 1 84 ? -27.91700 20.81100 22.53600 1.000 18.14000 82 GLU C N 1
ATOM 2759 C CA . GLU D 1 84 ? -26.57500 20.41400 22.13300 1.000 15.89000 82 GLU C CA 1
ATOM 2760 C C . GLU D 1 84 ? -25.60800 21.20300 23.00800 1.000 16.07000 82 GLU C C 1
ATOM 2761 O O . GLU D 1 84 ? -25.54700 22.42900 22.91200 1.000 17.31000 82 GLU C O 1
ATOM 2767 N N . VAL D 1 85 ? -24.88800 20.52000 23.89100 1.000 17.06000 83 VAL C N 1
ATOM 2768 C CA . VAL D 1 85 ? -23.98100 21.20500 24.81000 1.000 15.52000 83 VAL C CA 1
ATOM 2769 C C . VAL D 1 85 ? -22.68100 21.52400 24.08300 1.000 16.91000 83 VAL C C 1
ATOM 2770 O O . VAL D 1 85 ? -22.05900 20.63100 23.50000 1.000 17.71000 83 VAL C O 1
ATOM 2774 N N . ILE D 1 86 ? -22.25600 22.78400 24.15000 1.000 14.93000 84 ILE C N 1
ATOM 2775 C CA . ILE D 1 86 ? -21.07700 23.25600 23.41500 1.000 15.39000 84 ILE C CA 1
ATOM 2776 C C . ILE D 1 86 ? -19.84000 23.29100 24.30000 1.000 13.96000 84 ILE C C 1
ATOM 2777 O O . ILE D 1 86 ? -18.76300 22.86400 23.88600 1.000 14.21000 84 ILE C O 1
ATOM 2782 N N . ARG D 1 87 ? -19.96400 23.85200 25.50200 1.000 13.80000 85 ARG C N 1
ATOM 2783 C CA . ARG D 1 87 ? -18.88100 23.87100 26.48200 1.000 14.51000 85 ARG C CA 1
ATOM 2784 C C . ARG D 1 87 ? -19.49500 23.76500 27.86700 1.000 13.24000 85 ARG C C 1
ATOM 2785 O O . ARG D 1 87 ? -20.65000 24.12800 28.07400 1.000 14.50000 85 ARG C O 1
ATOM 2793 N N . VAL D 1 88 ? -18.70200 23.28900 28.81900 1.000 15.07000 86 VAL C N 1
ATOM 2794 C CA . VAL D 1 88 ? -19.03600 23.39600 30.23500 1.000 12.22000 86 VAL C CA 1
ATOM 2795 C C . VAL D 1 88 ? -17.85900 24.10900 30.88100 1.000 14.28000 86 VAL C C 1
ATOM 2796 O O . VAL D 1 88 ? -16.75200 23.56500 30.93000 1.000 14.51000 86 VAL C O 1
ATOM 2800 N N . LEU D 1 89 ? -18.08400 25.33400 31.33500 1.000 13.51000 87 LEU C N 1
ATOM 2801 C CA . LEU D 1 89 ? -17.00100 26.20800 31.75700 1.000 14.52000 87 LEU C CA 1
ATOM 2802 C C . LEU D 1 89 ? -17.19300 26.61000 33.21000 1.000 16.04000 87 LEU C C 1
ATOM 2803 O O . LEU D 1 89 ? -18.31300 26.6650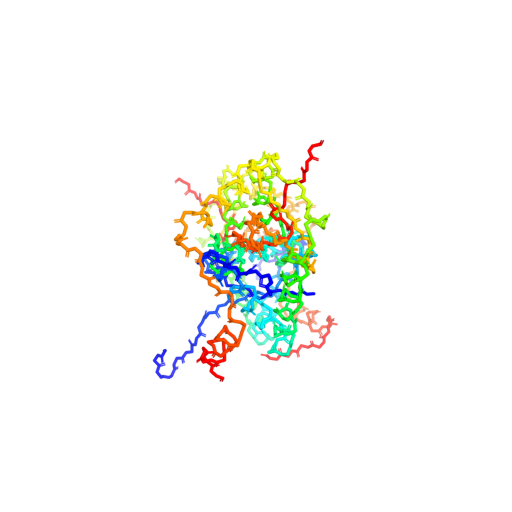0 33.71600 1.000 15.01000 87 LEU C O 1
ATOM 2808 N N . HIS D 1 90 ? -16.08700 26.90100 33.87800 1.000 14.35000 88 HIS C N 1
ATOM 2809 C CA . HIS D 1 90 ? -16.18000 27.42700 35.23400 1.000 14.76000 88 HIS C CA 1
ATOM 2810 C C . HIS D 1 90 ? -16.81500 28.81400 35.19600 1.000 17.77000 88 HIS C C 1
ATOM 2811 O O . HIS D 1 90 ? -16.64600 29.57000 34.23400 1.000 16.91000 88 HIS C O 1
ATOM 2818 N N . GLN D 1 91 ? -17.57300 29.14900 36.24700 1.000 16.10000 89 GLN C N 1
ATOM 2819 C CA . GLN D 1 91 ? -18.29300 30.41600 36.23900 1.000 16.13000 89 GLN C CA 1
ATOM 2820 C C . GLN D 1 91 ? -17.36100 31.61900 36.18100 1.000 18.79000 89 GLN C C 1
ATOM 2821 O O . GLN D 1 91 ? -17.80300 32.72100 35.83100 1.000 18.51000 89 GLN C O 1
ATOM 2827 N N . SER D 1 92 ? -16.08600 31.43800 36.52600 1.000 17.64000 90 SER C N 1
ATOM 2828 C CA . SER D 1 92 ? -15.12700 32.52800 36.41200 1.000 18.65000 90 SER C CA 1
ATOM 2829 C C . SER D 1 92 ? -14.90300 32.95000 34.96500 1.000 21.44000 90 SER C C 1
ATOM 2830 O O . SER D 1 92 ? -14.38400 34.04600 34.72800 1.000 19.90000 90 SER C O 1
ATOM 2833 N N . MET D 1 93 ? -15.24300 32.09300 33.99500 1.000 19.68000 91 MET C N 1
ATOM 2834 C CA . MET D 1 93 ? -15.15600 32.43500 32.57600 1.000 18.06000 91 MET C CA 1
ATOM 2835 C C . MET D 1 93 ? -16.37400 33.20200 32.07000 1.000 20.99000 91 MET C C 1
ATOM 2836 O O . MET D 1 93 ? -16.40100 33.58800 30.89100 1.000 20.69000 91 MET C O 1
ATOM 2841 N N . ASP D 1 94 ? -17.39200 33.40300 32.90200 1.000 18.02000 92 ASP C N 1
ATOM 2842 C CA . ASP D 1 94 ? -18.65100 33.94500 32.41100 1.000 20.71000 92 ASP C CA 1
ATOM 2843 C C . ASP D 1 94 ? -18.50500 35.39000 31.95400 1.000 23.24000 92 ASP C C 1
ATOM 2844 O O . ASP D 1 94 ? -17.67900 36.15200 32.46900 1.000 21.83000 92 ASP C O 1
ATOM 2849 N N . TYR D 1 95 ? -19.33700 35.76100 30.97900 1.000 20.93000 93 TYR C N 1
ATOM 2850 C CA . TYR D 1 95 ? -19.55900 37.15500 30.59400 1.000 21.49000 93 TYR C CA 1
ATOM 2851 C C . TYR D 1 95 ? -21.06500 37.37500 30.60300 1.000 20.97000 93 TYR C C 1
ATOM 2852 O O . TY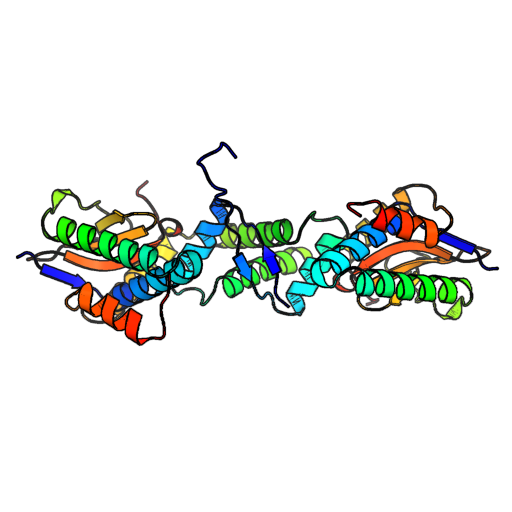R D 1 95 ? -21.74800 37.15400 29.59300 1.000 20.24000 93 TYR C O 1
ATOM 2861 N N . PRO D 1 96 ? -21.62500 37.76900 31.74200 1.000 23.01000 94 PRO C N 1
ATOM 2862 C CA . PRO D 1 96 ? -23.08100 37.91100 31.83500 1.000 26.31000 94 PRO C CA 1
ATOM 2863 C C . PRO D 1 96 ? -23.58300 39.09600 31.02500 1.000 23.68000 94 PRO C C 1
ATOM 2864 O O . PRO D 1 96 ? -22.83800 40.01100 30.66900 1.000 24.90000 94 PRO C O 1
ATOM 2868 N N . ARG D 1 97 ? -24.87900 39.05700 30.73200 1.000 24.36000 95 ARG C N 1
ATOM 2869 C CA . ARG D 1 97 ? -25.50700 40.14500 29.99800 1.000 31.85000 95 ARG C CA 1
ATOM 2870 C C . ARG D 1 97 ? -25.39900 41.44500 30.78200 1.000 40.65000 95 ARG C C 1
ATOM 2871 O O . ARG D 1 97 ? -25.58300 41.46800 32.00300 1.000 35.88000 95 ARG C O 1
ATOM 2879 N N . HIS D 1 98 ? -25.06700 42.52700 30.08300 1.000 42.23000 96 HIS C N 1
ATOM 2880 C CA . HIS D 1 98 ? -25.11600 43.85000 30.69800 1.000 49.14000 96 HIS C CA 1
ATOM 2881 C C . HIS D 1 98 ? -26.42700 44.53700 30.32800 1.000 44.89000 96 HIS C C 1
ATOM 2882 O O . HIS D 1 98 ? -27.45000 44.33200 30.98200 1.000 47.70000 96 HIS C O 1
#

InterPro domains:
  IPR007712 Toxin-antitoxin system, RelE/ParE toxin family [PF05016] (7-94)
  IPR028344 Toxin-antitoxin system, toxin component ParE1/4 [PIRSF029218] (6-97)
  IPR035093 Toxin-antitoxin system, RelE/ParE toxin domain superfamily [G3DSA:3.30.2310.20] (2-98)
  IPR051803 Type II TA system RelE-like toxin [PTHR33755] (1-97)

Solvent-accessible surface area: 18497 Å² total; per-residue (Å²): 149,83,60,25,33,1,18,42,82,0,42,80,0,0,35,68,2,3,53,25,16,96,117,66,108,27,72,155,77,0,71,85,40,1,40,55,0,6,101,20,0,87,67,5,13,64,42,124,124,60,25,77,69,15,70,40,1,72,105,31,0,45,2,45,70,17,60,36,4,13,0,0,3,61,62,62,156,86,11,6,32,0,0,1,1,1,2,95,28,23,28,70,87,172,215,131,75,15,81,0,53,3,34,105,120,8,15,17,23,0,17,0,24,16,2,7,41,80,42,167,67,30,15,35,0,2,65,27,0,0,110,28,8,48,122,144,66,61,83,58,83,40,62,44,1,80,106,6,0,37,56,0,49,146,31,34,149,25,78,103,34,77,98,105,61,6,23,52,89,4,118,136,80,73,141,115,102,246,84,70,146,138,86,72,68,68,10,84,1,68,3,34,107,120,9,13,16,23,0,16,0,22,16,2,7,39,72,42,171,66,37,16,51,0,1,67,30,0,0,104,22,7,50,115,144,64,61,82,54,72,44,62,52,0,78,105,8,2,37,52,0,57,142,30,35,154,25,67,112,25,77,85,86,65,4,18,44,90,0,131,143,106,28,138,45,40,81,151,81,56,19,33,2,19,35,76,0,50,81,0,0,37,64,2,0,42,23,15,47,116,63,109,14,30,110,82,0,31,70,42,0,22,61,0,16,127,21,0,87,65,4,7,68,38,125,126,60,28,78,66,13,71,45,1,85,118,36,2,44,2,47,74,18,61,35,4,14,0,0,3,72,63,52,156,80,11,6,24,0,0,1,1,2,2,95,34,23,29,50,70,173,178

B-factor: mean 25.33, std 10.65, range [12.2, 97.26]